Protein AF-A0A167HAE0-F1 (afdb_monomer)

Mean predicted aligned error: 14.74 Å

Structure (mmCIF, N/CA/C/O backbone):
data_AF-A0A167HAE0-F1
#
_entry.id   AF-A0A167HAE0-F1
#
loop_
_atom_site.group_PDB
_atom_site.id
_atom_site.type_symbol
_atom_site.label_atom_id
_atom_site.label_alt_id
_atom_site.label_comp_id
_atom_site.label_asym_id
_atom_site.label_entity_id
_atom_site.label_seq_id
_atom_site.pdbx_PDB_ins_code
_atom_site.Cartn_x
_atom_site.Cartn_y
_atom_site.Cartn_z
_atom_site.occupancy
_atom_site.B_iso_or_equiv
_atom_site.auth_seq_id
_atom_site.auth_comp_id
_atom_site.auth_asym_id
_atom_site.auth_atom_id
_atom_site.pdbx_PDB_model_num
ATOM 1 N N . MET A 1 1 ? 17.631 -5.092 -62.017 1.00 47.09 1 MET A N 1
ATOM 2 C CA . MET A 1 1 ? 16.483 -4.790 -62.899 1.00 47.09 1 MET A CA 1
ATOM 3 C C . MET A 1 1 ? 15.894 -6.096 -63.421 1.00 47.09 1 MET A C 1
ATOM 5 O O . MET A 1 1 ? 16.450 -6.675 -64.339 1.00 47.09 1 MET A O 1
ATOM 9 N N . ALA A 1 2 ? 14.836 -6.562 -62.756 1.00 29.02 2 ALA A N 1
ATOM 10 C CA . ALA A 1 2 ? 13.787 -7.521 -63.144 1.00 29.02 2 ALA A CA 1
ATOM 11 C C . ALA A 1 2 ? 12.839 -7.627 -61.915 1.00 29.02 2 ALA A C 1
ATOM 13 O O . ALA A 1 2 ? 13.302 -7.330 -60.811 1.00 29.02 2 ALA A O 1
ATOM 14 N N . PRO A 1 3 ? 11.531 -7.904 -62.079 1.00 43.53 3 PRO A N 1
ATOM 15 C CA . PRO A 1 3 ? 10.491 -7.176 -61.347 1.00 43.53 3 PRO A CA 1
ATOM 16 C C . PRO A 1 3 ? 9.853 -7.897 -60.147 1.00 43.53 3 PRO A C 1
ATOM 18 O O . PRO A 1 3 ? 9.957 -9.105 -59.965 1.00 43.53 3 PRO A O 1
ATOM 21 N N . PHE A 1 4 ? 9.153 -7.068 -59.367 1.00 32.56 4 PHE A N 1
ATOM 22 C CA . PHE A 1 4 ? 8.248 -7.351 -58.255 1.00 32.56 4 PHE A CA 1
ATOM 23 C C . PHE A 1 4 ? 7.229 -8.470 -58.531 1.00 32.56 4 PHE A C 1
ATOM 25 O O . PHE A 1 4 ? 6.511 -8.425 -59.529 1.00 32.56 4 PHE A O 1
ATOM 32 N N . HIS A 1 5 ? 7.068 -9.378 -57.563 1.00 30.19 5 HIS A N 1
ATOM 33 C CA . HIS A 1 5 ? 5.875 -10.213 -57.417 1.00 30.19 5 HIS A CA 1
ATOM 34 C C . HIS A 1 5 ? 5.040 -9.728 -56.227 1.00 30.19 5 HIS A C 1
ATOM 36 O O . HIS A 1 5 ? 5.481 -9.742 -55.081 1.00 30.19 5 HIS A O 1
ATOM 42 N N . SER A 1 6 ? 3.822 -9.288 -56.534 1.00 27.78 6 SER A N 1
ATOM 43 C CA . SER A 1 6 ? 2.758 -8.953 -55.593 1.00 27.78 6 SER A CA 1
ATOM 44 C C . SER A 1 6 ? 2.172 -10.222 -54.969 1.00 27.78 6 SER A C 1
ATOM 46 O O . SER A 1 6 ? 1.696 -11.093 -55.701 1.00 27.78 6 SER A O 1
ATOM 48 N N . ILE A 1 7 ? 2.141 -10.307 -53.640 1.00 35.72 7 ILE A N 1
ATOM 49 C CA . ILE A 1 7 ? 1.401 -11.343 -52.910 1.00 35.72 7 ILE A CA 1
ATOM 50 C C . ILE A 1 7 ? 0.053 -10.752 -52.487 1.00 35.72 7 ILE A C 1
ATOM 52 O O . ILE A 1 7 ? -0.010 -9.745 -51.784 1.00 35.72 7 ILE A O 1
ATOM 56 N N . SER A 1 8 ? -1.027 -11.362 -52.971 1.00 30.14 8 SER A N 1
ATOM 57 C CA . SER A 1 8 ? -2.412 -11.054 -52.605 1.00 30.14 8 SER A CA 1
ATOM 58 C C . SER A 1 8 ? -2.758 -11.617 -51.215 1.00 30.14 8 SER A C 1
ATOM 60 O O . SER A 1 8 ? -2.245 -12.678 -50.859 1.00 30.14 8 SER A O 1
ATOM 62 N N . PRO A 1 9 ? -3.649 -10.974 -50.438 1.00 35.22 9 PRO A N 1
ATOM 63 C CA . PRO A 1 9 ? -4.054 -11.474 -49.125 1.00 35.22 9 PRO A CA 1
ATOM 64 C C . PRO A 1 9 ? -5.029 -12.662 -49.245 1.00 35.22 9 PRO A C 1
ATOM 66 O O . PRO A 1 9 ? -5.794 -12.732 -50.216 1.00 35.22 9 PRO A O 1
ATOM 69 N N . PRO A 1 10 ? -5.045 -13.601 -48.278 1.00 36.94 10 PRO A N 1
ATOM 70 C CA . PRO A 1 10 ? -5.914 -14.765 -48.346 1.00 36.94 10 PRO A CA 1
ATOM 71 C C . PRO A 1 10 ? -7.373 -14.413 -48.029 1.00 36.94 10 PRO A C 1
ATOM 73 O O . PRO A 1 10 ? -7.689 -13.579 -47.180 1.00 36.94 10 PRO A O 1
ATOM 76 N N . LYS A 1 11 ? -8.261 -15.091 -48.761 1.00 32.00 11 LYS A N 1
ATOM 77 C CA . LYS A 1 11 ? -9.717 -14.993 -48.682 1.00 32.00 11 LYS A CA 1
ATOM 78 C C . LYS A 1 11 ? -10.238 -15.532 -47.347 1.00 32.00 11 LYS A C 1
ATOM 80 O O . LYS A 1 11 ? -9.799 -16.563 -46.851 1.00 32.00 11 LYS A O 1
ATOM 85 N N . ARG A 1 12 ? -11.216 -14.804 -46.816 1.00 30.14 12 ARG A N 1
ATOM 86 C CA . ARG A 1 12 ? -11.982 -15.069 -45.599 1.00 30.14 12 ARG A CA 1
ATOM 87 C C . ARG A 1 12 ? -13.017 -16.162 -45.896 1.00 30.14 12 ARG A C 1
ATOM 89 O O . ARG A 1 12 ? -13.989 -15.890 -46.597 1.00 30.14 12 ARG A O 1
ATOM 96 N N . ASP A 1 13 ? -12.805 -17.372 -45.385 1.00 34.19 13 ASP A N 1
ATOM 97 C CA . ASP A 1 13 ? -13.775 -18.465 -45.499 1.00 34.19 13 ASP A CA 1
ATOM 98 C C . ASP A 1 13 ? -14.879 -18.331 -44.442 1.00 34.19 13 ASP A C 1
ATOM 100 O O . ASP A 1 13 ? -14.642 -18.360 -43.234 1.00 34.19 13 ASP A O 1
ATOM 104 N N . GLN A 1 14 ? -16.111 -18.186 -44.933 1.00 37.22 14 GLN A N 1
ATOM 105 C CA . GLN A 1 14 ? -17.351 -18.353 -44.183 1.00 37.22 14 GLN A CA 1
ATOM 106 C C . GLN A 1 14 ? -17.596 -19.848 -43.916 1.00 37.22 14 GLN A C 1
ATOM 108 O O . GLN A 1 14 ? -17.728 -20.636 -44.851 1.00 37.22 14 GLN A O 1
ATOM 113 N N . ARG A 1 15 ? -17.757 -20.232 -42.647 1.00 32.34 15 ARG A N 1
ATOM 114 C CA . ARG A 1 15 ? -18.449 -21.468 -42.231 1.00 32.34 15 ARG A CA 1
ATOM 115 C C . ARG A 1 15 ? -19.561 -21.048 -41.271 1.00 32.34 15 ARG A C 1
ATOM 117 O O . ARG A 1 15 ? -19.278 -20.408 -40.268 1.00 32.34 15 ARG A O 1
ATOM 124 N N . ARG A 1 16 ? -20.816 -21.037 -41.732 1.00 32.19 16 ARG A N 1
ATOM 125 C CA . ARG A 1 16 ? -21.827 -22.108 -41.597 1.00 32.19 16 ARG A CA 1
ATOM 126 C C . ARG A 1 16 ? -22.004 -22.583 -40.152 1.00 32.19 16 ARG A C 1
ATOM 128 O O . ARG A 1 16 ? -21.235 -23.403 -39.665 1.00 32.19 16 ARG A O 1
ATOM 135 N N . ASN A 1 17 ? -23.051 -22.024 -39.544 1.00 34.91 17 ASN A N 1
ATOM 136 C CA . ASN A 1 17 ? -23.795 -22.566 -38.415 1.00 34.91 17 ASN A CA 1
ATOM 137 C C . ASN A 1 17 ? -24.329 -23.952 -38.776 1.00 34.91 17 ASN A C 1
ATOM 139 O O . ASN A 1 17 ? -24.936 -24.076 -39.836 1.00 34.91 17 ASN A O 1
ATOM 143 N N . ASP A 1 18 ? -24.167 -24.914 -37.875 1.00 36.75 18 ASP A N 1
ATOM 144 C CA . ASP A 1 18 ? -25.072 -26.051 -37.738 1.00 36.75 18 ASP A CA 1
ATOM 145 C C . ASP A 1 18 ? -25.221 -26.383 -36.245 1.00 36.75 18 ASP A C 1
ATOM 147 O O . ASP A 1 18 ? -24.246 -26.440 -35.491 1.00 36.75 18 ASP A O 1
ATOM 151 N N . ASP A 1 19 ? -26.482 -26.539 -35.853 1.00 36.44 19 ASP A N 1
ATOM 152 C CA . ASP A 1 19 ? -27.013 -26.865 -34.534 1.00 36.44 19 ASP A CA 1
ATOM 153 C C . ASP A 1 19 ? -26.627 -28.271 -34.057 1.00 36.44 19 ASP A C 1
ATOM 155 O O . ASP A 1 19 ? -26.939 -29.241 -34.742 1.00 36.44 19 ASP A O 1
ATOM 159 N N . ILE A 1 20 ? -26.096 -28.395 -32.833 1.00 35.38 20 ILE A N 1
ATOM 160 C CA . ILE A 1 20 ? -26.246 -29.555 -31.925 1.00 35.38 20 ILE A CA 1
ATOM 161 C C . ILE A 1 20 ? -26.131 -28.964 -30.505 1.00 35.38 20 ILE A C 1
ATOM 163 O O . ILE A 1 20 ? -25.129 -28.339 -30.180 1.00 35.38 20 ILE A O 1
ATOM 167 N N . GLY A 1 21 ? -27.158 -28.951 -29.653 1.00 30.66 21 GLY A N 1
ATOM 168 C CA . GLY A 1 21 ? -27.804 -30.128 -29.067 1.00 30.66 21 GLY A CA 1
ATOM 169 C C . GLY A 1 21 ? -27.129 -30.410 -27.716 1.00 30.66 21 GLY A C 1
ATOM 170 O O . GLY A 1 21 ? -25.936 -30.681 -27.676 1.00 30.66 21 GLY A O 1
ATOM 171 N N . GLY A 1 22 ? -27.865 -30.221 -26.618 1.00 31.58 22 GLY A N 1
ATOM 172 C CA . GLY A 1 22 ? -27.322 -29.943 -25.288 1.00 31.58 22 GLY A CA 1
ATOM 173 C C . GLY A 1 22 ? -26.690 -31.106 -24.533 1.00 31.58 22 GLY A C 1
ATOM 174 O O . GLY A 1 22 ? -26.907 -32.260 -24.864 1.00 31.58 22 GLY A O 1
ATOM 175 N N . GLU A 1 23 ? -25.981 -30.771 -23.452 1.00 31.28 23 GLU A N 1
ATOM 176 C CA . GLU A 1 23 ? -25.866 -31.616 -22.262 1.00 31.28 23 GLU A CA 1
ATOM 177 C C . GLU A 1 23 ? -25.256 -30.853 -21.070 1.00 31.28 23 GLU A C 1
ATOM 179 O O . GLU A 1 23 ? -24.607 -29.816 -21.181 1.00 31.28 23 GLU A O 1
ATOM 184 N N . THR A 1 24 ? -25.585 -31.367 -19.896 1.00 33.84 24 THR A N 1
ATOM 185 C CA . THR A 1 24 ? -25.611 -30.768 -18.560 1.00 33.84 24 THR A CA 1
ATOM 186 C C . THR A 1 24 ? -24.269 -30.298 -17.979 1.00 33.84 24 THR A C 1
ATOM 188 O O . THR A 1 24 ? -23.315 -31.070 -17.883 1.00 33.84 24 THR A O 1
ATOM 191 N N . LYS A 1 25 ? -24.239 -29.071 -17.429 1.00 34.12 25 LYS A N 1
ATOM 192 C CA . LYS A 1 25 ? -23.180 -28.580 -16.526 1.00 34.12 25 LYS A CA 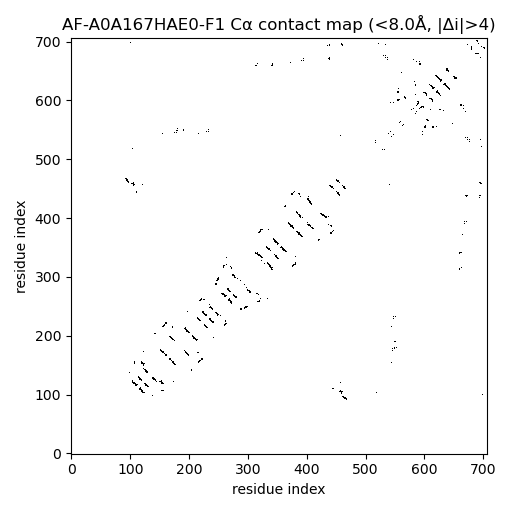1
ATOM 193 C C . LYS A 1 25 ? -23.226 -29.331 -15.185 1.00 34.12 25 LYS A C 1
ATOM 195 O O . LYS A 1 25 ? -24.020 -29.000 -14.308 1.00 34.12 25 LYS A O 1
ATOM 200 N N . LYS A 1 26 ? -22.343 -30.317 -15.000 1.00 34.94 26 LYS A N 1
ATOM 201 C CA . LYS A 1 26 ? -21.952 -30.816 -13.671 1.00 34.94 26 LYS A CA 1
ATOM 202 C C . LYS A 1 26 ? -20.885 -29.886 -13.091 1.00 34.94 26 LYS A C 1
ATOM 204 O O . LYS A 1 26 ? -19.800 -29.762 -13.654 1.00 34.94 26 LYS A O 1
ATOM 209 N N . GLY A 1 27 ? -21.209 -29.236 -11.974 1.00 30.53 27 GLY A N 1
ATOM 210 C CA . GLY A 1 27 ? -20.270 -28.429 -11.199 1.00 30.53 27 GLY A CA 1
ATOM 211 C C . GLY A 1 27 ? -19.092 -29.273 -10.709 1.00 30.53 27 GLY A C 1
ATOM 212 O O . GLY A 1 27 ? -19.282 -30.344 -10.129 1.00 30.53 27 GLY A O 1
ATOM 213 N N . ARG A 1 28 ? -17.869 -28.797 -10.961 1.00 31.62 28 ARG A N 1
ATOM 214 C CA . ARG A 1 28 ? -16.648 -29.372 -10.394 1.00 31.62 28 ARG A CA 1
ATOM 215 C C . ARG A 1 28 ? -16.576 -28.986 -8.917 1.00 31.62 28 ARG A C 1
ATOM 217 O O . ARG A 1 28 ? -16.417 -27.820 -8.576 1.00 31.62 28 ARG A O 1
ATOM 224 N N . ARG A 1 29 ? -16.742 -29.985 -8.054 1.00 29.69 29 ARG A N 1
ATOM 225 C CA . ARG A 1 29 ? -16.562 -29.902 -6.605 1.00 29.69 29 ARG A CA 1
ATOM 226 C C . ARG A 1 29 ? -15.065 -30.039 -6.315 1.00 29.69 29 ARG A C 1
ATOM 228 O O . ARG A 1 29 ? -14.479 -31.055 -6.672 1.00 29.69 29 ARG A O 1
ATOM 235 N N . TRP A 1 30 ? -14.460 -29.022 -5.711 1.00 29.94 30 TRP A N 1
ATOM 236 C CA . TRP A 1 30 ? -13.071 -29.059 -5.252 1.00 29.94 30 TRP A CA 1
ATOM 237 C C . TRP A 1 30 ? -12.954 -30.027 -4.062 1.00 29.94 30 TRP A C 1
ATOM 239 O O . TRP A 1 30 ? -13.591 -29.826 -3.027 1.00 29.94 30 TRP A O 1
ATOM 249 N N . GLU A 1 31 ? -12.188 -31.111 -4.207 1.00 30.64 31 GLU A N 1
ATOM 250 C CA . GLU A 1 31 ? -11.877 -32.025 -3.101 1.00 30.64 31 GLU A CA 1
ATOM 251 C C . GLU A 1 31 ? -10.685 -31.494 -2.292 1.00 30.64 31 GLU A C 1
ATOM 253 O O . GLU A 1 31 ? -9.555 -31.438 -2.773 1.00 30.64 31 GLU A O 1
ATOM 258 N N . ARG A 1 32 ? -10.951 -31.131 -1.031 1.00 34.72 32 ARG A N 1
ATOM 259 C CA . ARG A 1 32 ? -9.951 -30.742 -0.026 1.00 34.72 32 ARG A CA 1
ATOM 260 C C . ARG A 1 32 ? -9.029 -31.927 0.290 1.00 34.72 32 ARG A C 1
ATOM 262 O O . ARG A 1 32 ? -9.479 -32.925 0.858 1.00 34.72 32 ARG A O 1
ATOM 269 N N . ARG A 1 33 ? -7.730 -31.822 -0.011 1.00 33.97 33 ARG A N 1
ATOM 270 C CA . ARG A 1 33 ? -6.710 -32.756 0.501 1.00 33.97 33 ARG A CA 1
ATOM 271 C C . ARG A 1 33 ? -6.186 -32.266 1.851 1.00 33.97 33 ARG A C 1
ATOM 273 O O . ARG A 1 33 ? -5.784 -31.122 1.989 1.00 33.97 33 ARG A O 1
ATOM 280 N N . ARG A 1 34 ? -6.195 -33.160 2.844 1.00 30.52 34 ARG A N 1
ATOM 281 C CA . ARG A 1 34 ? -5.635 -32.937 4.186 1.00 30.52 34 ARG A CA 1
ATOM 282 C C . ARG A 1 34 ? -4.105 -32.878 4.110 1.00 30.52 34 ARG A C 1
ATOM 284 O O . ARG A 1 34 ? -3.489 -33.856 3.680 1.00 30.52 34 ARG A O 1
ATOM 291 N N . LEU A 1 35 ? -3.509 -31.773 4.555 1.00 34.06 35 LEU A N 1
ATOM 292 C CA . LEU A 1 35 ? -2.064 -31.635 4.745 1.00 34.06 35 LEU A CA 1
ATOM 293 C C . LEU A 1 35 ? -1.580 -32.544 5.893 1.00 34.06 35 LEU A C 1
ATOM 295 O O . LEU A 1 35 ? -2.297 -32.810 6.862 1.00 34.06 35 LEU A O 1
ATOM 299 N N . ARG A 1 36 ? -0.367 -33.093 5.755 1.00 30.12 36 ARG A N 1
ATOM 300 C CA . ARG A 1 36 ? 0.278 -33.932 6.779 1.00 30.12 36 ARG A CA 1
ATOM 301 C C . ARG A 1 36 ? 0.885 -33.033 7.862 1.00 30.12 36 ARG A C 1
ATOM 303 O O . ARG A 1 36 ? 1.646 -32.130 7.545 1.00 30.12 36 ARG A O 1
ATOM 310 N N . LYS A 1 37 ? 0.577 -33.328 9.130 1.00 29.77 37 LYS A N 1
ATOM 311 C CA . LYS A 1 37 ? 1.062 -32.599 10.315 1.00 29.77 37 LYS A CA 1
ATOM 312 C C . LYS A 1 37 ? 2.600 -32.593 10.411 1.00 29.77 37 LYS A C 1
ATOM 314 O O . LYS A 1 37 ? 3.191 -33.669 10.277 1.00 29.77 37 LYS A O 1
ATOM 319 N N . PRO A 1 38 ? 3.243 -31.458 10.738 1.00 30.14 38 PRO A N 1
ATOM 320 C CA . PRO A 1 38 ? 4.639 -31.443 11.156 1.00 30.14 38 PRO A CA 1
ATOM 321 C C . PRO A 1 38 ? 4.794 -31.965 12.596 1.00 30.14 38 PRO A C 1
ATOM 323 O O . PRO A 1 38 ? 3.916 -31.807 13.446 1.00 30.14 38 PRO A O 1
ATOM 326 N N . ILE A 1 39 ? 5.929 -32.617 12.857 1.00 28.00 39 ILE A N 1
ATOM 327 C CA . ILE A 1 39 ? 6.321 -33.129 14.175 1.00 28.00 39 ILE A CA 1
ATOM 328 C C . ILE A 1 39 ? 6.829 -31.949 15.011 1.00 28.00 39 ILE A C 1
ATOM 330 O O . ILE A 1 39 ? 7.846 -31.345 14.682 1.00 28.00 39 ILE A O 1
ATOM 334 N N . VAL A 1 40 ? 6.118 -31.626 16.092 1.00 30.64 40 VAL A N 1
ATOM 335 C CA . VAL A 1 40 ? 6.487 -30.564 17.038 1.00 30.64 40 VAL A CA 1
ATOM 336 C C . VAL A 1 40 ? 7.438 -31.130 18.095 1.00 30.64 40 VAL A C 1
ATOM 338 O O . VAL A 1 40 ? 7.088 -32.074 18.802 1.00 30.64 40 VAL A O 1
ATOM 341 N N . VAL A 1 41 ? 8.628 -30.538 18.224 1.00 30.17 41 VAL A N 1
ATOM 342 C CA . VAL A 1 41 ? 9.548 -30.765 19.352 1.00 30.17 41 VAL A CA 1
ATOM 343 C C . VAL A 1 41 ? 9.278 -29.686 20.412 1.00 30.17 41 VAL A C 1
ATOM 345 O O . VAL A 1 41 ? 9.289 -28.504 20.065 1.00 30.17 41 VAL A O 1
ATOM 348 N N . PRO A 1 42 ? 9.015 -30.038 21.684 1.00 27.52 42 PRO A N 1
ATOM 349 C CA . PRO A 1 42 ? 8.714 -29.054 22.719 1.00 27.52 42 PRO A CA 1
ATOM 350 C C . PRO A 1 42 ? 9.984 -28.336 23.207 1.00 27.52 42 PRO A C 1
ATOM 352 O O . PRO A 1 42 ? 10.987 -28.973 23.526 1.00 27.52 42 PRO A O 1
ATOM 355 N N . LEU A 1 43 ? 9.912 -27.006 23.302 1.00 31.94 43 LEU A N 1
ATOM 356 C CA . LEU A 1 43 ? 10.874 -26.150 24.009 1.00 31.94 43 LEU A CA 1
ATOM 357 C C . LEU A 1 43 ? 10.343 -25.799 25.416 1.00 31.94 43 LEU A C 1
ATOM 359 O O . LEU A 1 43 ? 9.129 -25.829 25.626 1.00 31.94 43 LEU A O 1
ATOM 363 N N . PRO A 1 44 ? 11.228 -25.491 26.384 1.00 29.75 44 PRO A N 1
ATOM 364 C CA . PRO A 1 44 ? 10.877 -25.395 27.799 1.00 29.75 44 PRO A CA 1
ATOM 365 C C . PRO A 1 44 ? 10.145 -24.093 28.160 1.00 29.75 44 PRO A C 1
ATOM 367 O O . PRO A 1 44 ? 10.514 -23.005 27.721 1.00 29.75 44 PRO A O 1
ATOM 370 N N . THR A 1 45 ? 9.125 -24.224 29.009 1.00 33.03 45 THR A N 1
ATOM 371 C CA . THR A 1 45 ? 8.308 -23.146 29.585 1.00 33.03 45 THR A CA 1
ATOM 372 C C . THR A 1 45 ? 9.081 -22.368 30.664 1.00 33.03 45 THR A C 1
ATOM 374 O O . THR A 1 45 ? 9.663 -23.006 31.545 1.00 33.03 45 THR A O 1
ATOM 377 N N . PRO A 1 46 ? 9.075 -21.021 30.674 1.00 33.47 46 PRO A N 1
ATOM 378 C CA . PRO A 1 46 ? 9.523 -20.242 31.824 1.00 33.47 46 PRO A CA 1
ATOM 379 C C . PRO A 1 46 ? 8.413 -20.087 32.877 1.00 33.47 46 PRO A C 1
ATOM 381 O O . PRO A 1 46 ? 7.226 -20.084 32.560 1.00 33.47 46 PRO A O 1
ATOM 384 N N . ALA A 1 47 ? 8.846 -19.999 34.135 1.00 31.86 47 ALA A N 1
ATOM 385 C CA . ALA A 1 47 ? 8.049 -20.095 35.352 1.00 31.86 47 ALA A CA 1
ATOM 386 C C . ALA A 1 47 ? 7.082 -18.920 35.597 1.00 31.86 47 ALA A C 1
ATOM 388 O O . ALA A 1 47 ? 7.400 -17.762 35.329 1.00 31.86 47 ALA A O 1
ATOM 389 N N . ASP A 1 48 ? 5.934 -19.270 36.182 1.00 32.44 48 ASP A N 1
ATOM 390 C CA . ASP A 1 48 ? 4.820 -18.411 36.585 1.00 32.44 48 ASP A CA 1
ATOM 391 C C . ASP A 1 48 ? 5.221 -17.266 37.531 1.00 32.44 48 ASP A C 1
ATOM 393 O O . ASP A 1 48 ? 5.840 -17.485 38.577 1.00 32.44 48 ASP A O 1
ATOM 397 N N . SER A 1 49 ? 4.743 -16.054 37.237 1.00 32.91 49 SER A N 1
ATOM 398 C CA . SER A 1 49 ? 4.627 -14.970 38.212 1.00 32.91 49 SER A CA 1
ATOM 399 C C . SER A 1 49 ? 3.151 -14.643 38.465 1.00 32.91 49 SER A C 1
ATOM 401 O O . SER A 1 49 ? 2.320 -14.547 37.566 1.00 32.91 49 SER A O 1
ATOM 403 N N . ARG A 1 50 ? 2.825 -14.574 39.757 1.00 31.34 50 ARG A N 1
ATOM 404 C CA . ARG A 1 50 ? 1.482 -14.495 40.340 1.00 31.34 50 ARG A CA 1
ATOM 405 C C . ARG A 1 50 ? 0.776 -13.171 40.025 1.00 31.34 50 ARG A C 1
ATOM 407 O O . ARG A 1 50 ? 1.356 -12.106 40.210 1.00 31.34 50 ARG A O 1
ATOM 414 N N . ALA A 1 51 ? -0.511 -13.259 39.699 1.00 33.31 51 ALA A N 1
ATOM 415 C CA . ALA A 1 51 ? -1.456 -12.143 39.726 1.00 33.31 51 ALA A CA 1
ATOM 416 C C . ALA A 1 51 ? -1.889 -11.803 41.168 1.00 33.31 51 ALA A C 1
ATOM 418 O O . ALA A 1 51 ? -2.028 -12.724 41.983 1.00 33.31 51 ALA A O 1
ATOM 419 N N . PRO A 1 52 ? -2.188 -10.529 41.486 1.00 36.53 52 PRO A N 1
ATOM 420 C CA . PRO A 1 52 ? -3.010 -10.179 42.627 1.00 36.53 52 PRO A CA 1
ATOM 421 C C . PRO A 1 52 ? -4.461 -9.873 42.228 1.00 36.53 52 PRO A C 1
ATOM 423 O O . PRO A 1 52 ? -4.788 -9.428 41.131 1.00 36.53 52 PRO A O 1
ATOM 426 N N . THR A 1 53 ? -5.303 -10.181 43.199 1.00 31.97 53 THR A N 1
ATOM 427 C CA . THR A 1 53 ? -6.759 -10.256 43.262 1.00 31.97 53 THR A CA 1
ATOM 428 C C . THR A 1 53 ? -7.517 -8.946 43.053 1.00 31.97 53 THR A C 1
ATOM 430 O O . THR A 1 53 ? -7.110 -7.877 43.495 1.00 31.97 53 THR A O 1
ATOM 433 N N . THR A 1 54 ? -8.698 -9.115 42.464 1.00 32.44 54 THR A N 1
ATOM 434 C CA . THR A 1 54 ? -9.849 -8.211 42.374 1.00 32.44 54 THR A CA 1
ATOM 435 C C . THR A 1 54 ? -10.344 -7.699 43.732 1.00 32.44 54 THR A C 1
ATOM 437 O O . THR A 1 54 ? -10.552 -8.497 44.647 1.00 32.44 54 THR A O 1
ATOM 440 N N . GLN A 1 55 ? -10.667 -6.405 43.807 1.00 29.61 55 GLN A N 1
ATOM 441 C CA . GLN A 1 55 ? -11.664 -5.861 44.731 1.00 29.61 55 GLN A CA 1
ATOM 442 C C . GLN A 1 55 ? -12.733 -5.119 43.922 1.00 29.61 55 GLN A C 1
ATOM 444 O O . GLN A 1 55 ? -12.444 -4.187 43.177 1.00 29.61 55 GLN A O 1
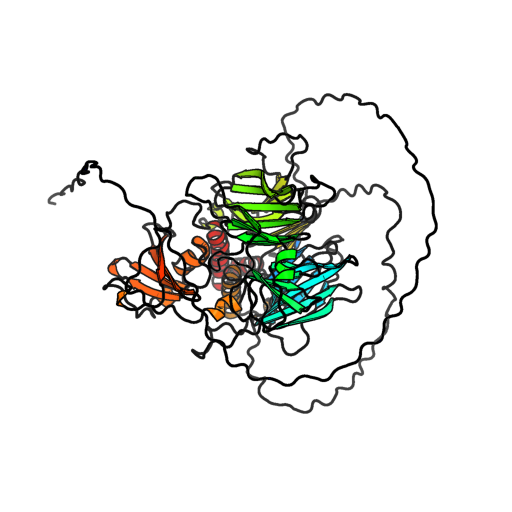ATOM 449 N N . SER A 1 56 ? -13.952 -5.634 44.037 1.00 32.50 56 SER A N 1
ATOM 450 C CA . SER A 1 56 ? -15.219 -5.026 43.653 1.00 32.50 56 SER A CA 1
ATOM 451 C C . SER A 1 56 ? -15.592 -3.956 44.672 1.00 32.50 56 SER A C 1
ATOM 453 O O . SER A 1 56 ? -15.554 -4.267 45.859 1.00 32.50 56 SER A O 1
ATOM 455 N N . ASP A 1 57 ? -16.028 -2.782 44.222 1.00 30.64 57 ASP A N 1
ATOM 456 C CA . ASP A 1 57 ? -16.805 -1.872 45.061 1.00 30.64 57 ASP A CA 1
ATOM 457 C C . ASP A 1 57 ? -17.997 -1.299 44.294 1.00 30.64 57 ASP A C 1
ATOM 459 O O . ASP A 1 57 ? -17.984 -1.131 43.073 1.00 30.64 57 ASP A O 1
ATOM 463 N N . GLU A 1 58 ? -19.047 -1.123 45.085 1.00 29.72 58 GLU A N 1
ATOM 464 C CA . GLU A 1 58 ? -20.456 -1.027 44.755 1.00 29.72 58 GLU A CA 1
ATOM 465 C C . GLU A 1 58 ? -20.902 0.328 44.191 1.00 29.72 58 GLU A C 1
ATOM 467 O O . GLU A 1 58 ? -20.270 1.374 44.335 1.00 29.72 58 GLU A O 1
ATOM 472 N N . GLU A 1 59 ? -22.080 0.256 43.577 1.00 30.50 59 GLU A N 1
ATOM 473 C CA . GLU A 1 59 ? -22.926 1.329 43.078 1.00 30.50 59 GLU A CA 1
ATOM 474 C C . GLU A 1 59 ? -23.195 2.443 44.105 1.00 30.50 59 GLU A C 1
ATOM 476 O O . GLU A 1 59 ? -23.605 2.188 45.238 1.00 30.50 59 GLU A O 1
ATOM 481 N N . GLN A 1 60 ? -23.150 3.699 43.650 1.00 29.20 60 GLN A N 1
ATOM 482 C CA . GLN A 1 60 ? -23.994 4.759 44.204 1.00 29.20 60 GLN A CA 1
ATOM 483 C C . GLN A 1 60 ? -24.636 5.579 43.082 1.00 29.20 60 GLN A C 1
ATOM 485 O O . GLN A 1 60 ? -23.994 6.349 42.373 1.00 29.20 60 GLN A O 1
ATOM 490 N N . SER A 1 61 ? -25.948 5.404 42.952 1.00 30.84 61 SER A N 1
ATOM 491 C CA . SER A 1 61 ? -26.864 6.228 42.169 1.00 30.84 61 SER A CA 1
ATOM 492 C C . SER A 1 61 ? -27.188 7.545 42.882 1.00 30.84 61 SER A C 1
ATOM 494 O O . SER A 1 61 ? -27.544 7.516 44.061 1.00 30.84 61 SER A O 1
ATOM 496 N N . VAL A 1 62 ? -27.216 8.668 42.157 1.00 30.61 62 VAL A N 1
ATOM 497 C CA . VAL A 1 62 ? -27.920 9.903 42.564 1.00 30.61 62 VAL A CA 1
ATOM 498 C C . VAL A 1 62 ? -28.593 10.543 41.327 1.00 30.61 62 VAL A C 1
ATOM 500 O O . VAL A 1 62 ? -28.017 10.465 40.241 1.00 30.61 62 VAL A O 1
ATOM 503 N N . PRO A 1 63 ? -29.808 11.131 41.440 1.00 35.03 63 PRO A N 1
ATOM 504 C CA . PRO A 1 63 ? -30.669 11.452 40.298 1.00 35.03 63 PRO A CA 1
ATOM 505 C C . PRO A 1 63 ? -30.752 12.952 39.938 1.00 35.03 63 PRO A C 1
ATOM 507 O O . PRO A 1 63 ? -30.439 13.821 40.748 1.00 35.03 63 PRO A O 1
ATOM 510 N N . GLY A 1 64 ? -31.341 13.228 38.762 1.00 26.98 64 GLY A N 1
ATOM 511 C CA . GLY A 1 64 ? -31.904 14.530 38.352 1.00 26.98 64 GLY A CA 1
ATOM 512 C C . GLY A 1 64 ? -30.931 15.405 37.554 1.00 26.98 64 GLY A C 1
ATOM 513 O O . GLY A 1 64 ? -29.739 15.381 37.801 1.00 26.98 64 GLY A O 1
ATOM 514 N N . THR A 1 65 ? -31.310 16.224 36.573 1.00 28.30 65 THR A N 1
ATOM 515 C CA . THR A 1 65 ? -32.601 16.791 36.140 1.00 28.30 65 THR A CA 1
ATOM 516 C C . THR A 1 65 ? -32.316 17.637 34.884 1.00 28.30 65 THR A C 1
ATOM 518 O O . THR A 1 65 ? -31.214 18.160 34.757 1.00 28.30 65 THR A O 1
ATOM 521 N N . GLY A 1 66 ? -33.323 17.893 34.038 1.00 26.73 66 GLY A N 1
ATOM 522 C CA . GLY A 1 66 ? -33.420 19.184 33.333 1.00 26.73 66 GLY A CA 1
ATOM 523 C C . GLY A 1 66 ? -33.221 19.178 31.818 1.00 26.73 66 GLY A C 1
ATOM 524 O O . GLY A 1 66 ? -32.171 19.555 31.314 1.00 26.73 66 GLY A O 1
ATOM 525 N N . VAL A 1 67 ? -34.295 18.862 31.093 1.00 28.36 67 VAL A N 1
ATOM 526 C CA . VAL A 1 67 ? -34.504 19.259 29.693 1.00 28.36 67 VAL A CA 1
ATOM 527 C C . VAL A 1 67 ? -34.855 20.751 29.652 1.00 28.36 67 VAL A C 1
ATOM 529 O O . VAL A 1 67 ? -35.833 21.161 30.274 1.00 28.36 67 VAL A O 1
ATOM 532 N N . VAL A 1 68 ? -34.110 21.551 28.885 1.00 26.73 68 VAL A N 1
ATOM 533 C CA . VAL A 1 68 ? -34.508 22.914 28.500 1.00 26.73 68 VAL A CA 1
ATOM 534 C C . VAL A 1 68 ? -34.473 23.005 26.979 1.00 26.73 68 VAL A C 1
ATOM 536 O O . VAL A 1 68 ? -33.413 22.995 26.360 1.00 26.73 68 VAL A O 1
ATOM 539 N N . ARG A 1 69 ? -35.670 23.079 26.389 1.00 28.30 69 ARG A N 1
ATOM 540 C CA . ARG A 1 69 ? -35.893 23.529 25.013 1.00 28.30 69 ARG A CA 1
ATOM 541 C C . ARG A 1 69 ? -35.652 25.037 24.944 1.00 28.30 69 ARG A C 1
ATOM 543 O O . ARG A 1 69 ? -36.154 25.771 25.795 1.00 28.30 69 ARG A O 1
ATOM 550 N N . ARG A 1 70 ? -34.958 25.489 23.903 1.00 26.84 70 ARG A N 1
ATOM 551 C CA . ARG A 1 70 ? -35.039 26.865 23.407 1.00 26.84 70 ARG A CA 1
ATOM 552 C C . ARG A 1 70 ? -35.364 26.826 21.922 1.00 26.84 70 ARG A C 1
ATOM 554 O O . ARG A 1 70 ? -34.572 26.330 21.129 1.00 26.84 70 ARG A O 1
ATOM 561 N N . ASP A 1 71 ? -36.557 27.317 21.617 1.00 29.38 71 ASP A N 1
ATOM 562 C CA . ASP A 1 71 ? -36.951 27.821 20.312 1.00 29.38 71 ASP A CA 1
ATOM 563 C C . ASP A 1 71 ? -36.228 29.150 20.086 1.00 29.38 71 ASP A C 1
ATOM 565 O O . ASP A 1 71 ? -36.276 29.999 20.970 1.00 29.38 71 ASP A O 1
ATOM 569 N N . ASP A 1 72 ? -35.608 29.340 18.922 1.00 27.23 72 ASP A N 1
ATOM 570 C CA . ASP A 1 72 ? -35.413 30.669 18.343 1.00 27.23 72 ASP A CA 1
ATOM 571 C C . ASP A 1 72 ? -35.394 30.562 16.813 1.00 27.23 72 ASP A C 1
ATOM 573 O O . ASP A 1 72 ? -34.620 29.821 16.203 1.00 27.23 72 ASP A O 1
ATOM 577 N N . ALA A 1 73 ? -36.327 31.291 16.206 1.00 26.08 73 ALA A N 1
ATOM 578 C CA . ALA A 1 73 ? -36.533 31.399 14.775 1.00 26.08 73 ALA A CA 1
ATOM 579 C C . ALA A 1 73 ? -35.464 32.302 14.145 1.00 26.08 73 ALA A C 1
ATOM 581 O O . ALA A 1 73 ? -35.275 33.439 14.576 1.00 26.08 73 ALA A O 1
ATOM 582 N N . ILE A 1 74 ? -34.818 31.829 13.077 1.00 24.73 74 ILE A N 1
ATOM 583 C CA . ILE A 1 74 ? -33.940 32.649 12.236 1.00 24.73 74 ILE A CA 1
ATOM 584 C C . ILE A 1 74 ? -34.676 32.958 10.930 1.00 24.73 74 ILE A C 1
ATOM 586 O O . ILE A 1 74 ? -35.099 32.062 10.201 1.00 24.73 74 ILE A O 1
ATOM 590 N N . GLN A 1 75 ? -34.846 34.254 10.668 1.00 23.19 75 GLN A N 1
ATOM 591 C CA . GLN A 1 75 ? -35.385 34.799 9.427 1.00 23.19 75 GLN A CA 1
ATOM 592 C C . GLN A 1 75 ? -34.430 34.515 8.260 1.00 23.19 75 GLN A C 1
ATOM 594 O O . GLN A 1 75 ? -33.270 34.925 8.280 1.00 23.19 75 GLN A O 1
ATOM 599 N N . LEU A 1 76 ? -34.943 33.848 7.226 1.00 22.94 76 LEU A N 1
ATOM 600 C CA . LEU A 1 76 ? -34.301 33.718 5.920 1.00 22.94 76 LEU A CA 1
ATOM 601 C C . LEU A 1 76 ? -34.416 35.050 5.166 1.00 22.94 76 LEU A C 1
ATOM 603 O O . LEU A 1 76 ? -35.514 35.483 4.817 1.00 22.94 76 LEU A O 1
ATOM 607 N N . VAL A 1 77 ? -33.276 35.694 4.922 1.00 23.28 77 VAL A N 1
ATOM 608 C CA . VAL A 1 77 ? -33.143 36.792 3.960 1.00 23.28 77 VAL A CA 1
ATOM 609 C C . VAL A 1 77 ? -32.715 36.180 2.629 1.00 23.28 77 VAL A C 1
ATOM 611 O O . VAL A 1 77 ? -31.611 35.652 2.514 1.00 23.28 77 VAL A O 1
ATOM 614 N N . ASP A 1 78 ? -33.593 36.253 1.630 1.00 23.55 78 ASP A N 1
ATOM 615 C CA . ASP A 1 78 ? -33.301 35.869 0.248 1.00 23.55 78 ASP A CA 1
ATOM 616 C C . ASP A 1 78 ? -32.236 36.803 -0.350 1.00 23.55 78 ASP A C 1
ATOM 618 O O . ASP A 1 78 ? -32.503 37.969 -0.653 1.00 23.55 78 ASP A O 1
ATOM 622 N N . VAL A 1 79 ? -31.026 36.280 -0.566 1.00 24.27 79 VAL A N 1
ATOM 623 C CA . VAL A 1 79 ? -30.004 36.923 -1.400 1.00 24.27 79 VAL A CA 1
ATOM 624 C C . VAL A 1 79 ? -29.837 36.103 -2.671 1.00 24.27 79 VAL A C 1
ATOM 626 O O . VAL A 1 79 ? -29.293 35.004 -2.681 1.00 24.27 79 VAL A O 1
ATOM 629 N N . LYS A 1 80 ? -30.328 36.673 -3.768 1.00 26.80 80 LYS A N 1
ATOM 630 C CA . LYS A 1 80 ? -30.225 36.147 -5.129 1.00 26.80 80 LYS A CA 1
ATOM 631 C C . LYS A 1 80 ? -28.769 36.279 -5.617 1.00 26.80 80 LYS A C 1
ATOM 633 O O . LYS A 1 80 ? -28.315 37.420 -5.741 1.00 26.80 80 LYS A O 1
ATOM 638 N N . PRO A 1 81 ? -28.023 35.201 -5.933 1.00 28.55 81 PRO A N 1
ATOM 639 C CA . PRO A 1 81 ? -26.682 35.354 -6.480 1.00 28.55 81 PRO A CA 1
ATOM 640 C C . PRO A 1 81 ? -26.767 35.653 -7.977 1.00 28.55 81 PRO A C 1
ATOM 642 O O . PRO A 1 81 ? -27.411 34.936 -8.746 1.00 28.55 81 PRO A O 1
ATOM 645 N N . ALA A 1 82 ? -26.107 36.730 -8.391 1.00 28.31 82 ALA A N 1
ATOM 646 C CA . ALA A 1 82 ? -25.814 36.997 -9.787 1.00 28.31 82 ALA A CA 1
ATOM 647 C C . ALA A 1 82 ? -24.737 36.012 -10.273 1.00 28.31 82 ALA A C 1
ATOM 649 O O . ALA A 1 82 ? -23.664 35.913 -9.684 1.00 28.31 82 ALA A O 1
ATOM 650 N N . LEU A 1 83 ? -25.036 35.293 -11.355 1.00 33.94 83 LEU A N 1
ATOM 651 C CA . LEU A 1 83 ? -24.094 34.451 -12.089 1.00 33.94 83 LEU A CA 1
ATOM 652 C C . LEU A 1 83 ? -23.028 35.332 -12.763 1.00 33.94 83 LEU A C 1
ATOM 654 O O . LEU A 1 83 ? -23.310 35.968 -13.778 1.00 33.94 83 LEU A O 1
ATOM 658 N N . SER A 1 84 ? -21.805 35.349 -12.230 1.00 31.53 84 SER A N 1
ATOM 659 C CA . SER A 1 84 ? -20.608 35.780 -12.959 1.00 31.53 84 SER A CA 1
ATOM 660 C C . SER A 1 84 ? -19.711 34.569 -13.235 1.00 31.53 84 SER A C 1
ATOM 662 O O . SER A 1 84 ? -19.065 34.002 -12.358 1.00 31.53 84 SER A O 1
ATOM 664 N N . SER A 1 85 ? -19.705 34.142 -14.496 1.00 36.81 85 SER A N 1
ATOM 665 C CA . SER A 1 85 ? -18.935 33.015 -15.020 1.00 36.81 85 SER A CA 1
ATOM 666 C C . SER A 1 85 ? -17.481 33.411 -15.297 1.00 36.81 85 SER A C 1
ATOM 668 O O . SER A 1 85 ? -17.074 33.587 -16.445 1.00 36.81 85 SER A O 1
ATOM 670 N N . SER A 1 86 ? -16.696 33.563 -14.238 1.00 33.66 86 SER A N 1
ATOM 671 C CA . SER A 1 86 ? -15.235 33.510 -14.308 1.00 33.66 86 SER A CA 1
ATOM 672 C C . SER A 1 86 ? -14.722 33.120 -12.929 1.00 33.66 86 SER A C 1
ATOM 674 O O . SER A 1 86 ? -14.487 33.989 -12.089 1.00 33.66 86 SER A O 1
ATOM 676 N N . SER A 1 87 ? -14.613 31.817 -12.655 1.00 33.78 87 SER A N 1
ATOM 677 C CA . SER A 1 87 ? -14.004 31.355 -11.409 1.00 33.78 87 SER A CA 1
ATOM 678 C C . SER A 1 87 ? -12.553 31.847 -11.382 1.00 33.78 87 SER A C 1
ATOM 680 O O . SER A 1 87 ? -11.777 31.469 -12.269 1.00 33.78 87 SER A O 1
ATOM 682 N N . PRO A 1 88 ? -12.153 32.697 -10.424 1.00 36.75 88 PRO A N 1
ATOM 683 C CA . PRO A 1 88 ? -10.747 33.006 -10.254 1.00 36.75 88 PRO A CA 1
ATOM 684 C C . PRO A 1 88 ? -10.051 31.689 -9.902 1.00 36.75 88 PRO A C 1
ATOM 686 O O . PRO A 1 88 ? -10.394 31.059 -8.903 1.00 36.75 88 PRO A O 1
ATOM 689 N N . ARG A 1 89 ? -9.101 31.246 -10.737 1.00 43.44 89 ARG A N 1
ATOM 690 C CA . ARG A 1 89 ? -8.119 30.234 -10.334 1.00 43.44 89 ARG A CA 1
ATOM 691 C C . ARG A 1 89 ? -7.351 30.844 -9.169 1.00 43.44 89 ARG A C 1
ATOM 693 O O . ARG A 1 89 ? -6.439 31.638 -9.379 1.00 43.44 89 ARG A O 1
ATOM 700 N N . ALA A 1 90 ? -7.811 30.574 -7.953 1.00 41.81 90 ALA A N 1
ATOM 701 C CA . ALA A 1 90 ? -7.102 30.944 -6.752 1.00 41.81 90 ALA A CA 1
ATOM 702 C C . ALA A 1 90 ? -5.836 30.094 -6.741 1.00 41.81 90 ALA A C 1
ATOM 704 O O . ALA A 1 90 ? -5.877 28.909 -6.422 1.00 41.81 90 ALA A O 1
ATOM 705 N N . ASP A 1 91 ? -4.731 30.701 -7.156 1.00 46.91 91 ASP A N 1
ATOM 706 C CA . ASP A 1 91 ? -3.396 30.211 -6.858 1.00 46.91 91 ASP A CA 1
ATOM 707 C C . ASP A 1 91 ? -3.245 30.359 -5.338 1.00 46.91 91 ASP A C 1
ATOM 709 O O . ASP A 1 91 ? -2.834 31.397 -4.818 1.00 46.91 91 ASP A O 1
ATOM 713 N N . VAL A 1 92 ? -3.794 29.395 -4.593 1.00 55.53 92 VAL A N 1
ATOM 714 C CA . VAL A 1 92 ? -3.654 29.349 -3.141 1.00 55.53 92 VAL A CA 1
ATOM 715 C C . VAL A 1 92 ? -2.170 29.121 -2.924 1.00 55.53 92 VAL A C 1
ATOM 717 O O . VAL A 1 92 ? -1.675 28.069 -3.319 1.00 55.53 92 VAL A O 1
ATOM 720 N N . GLY A 1 93 ? -1.470 30.112 -2.365 1.00 61.44 93 GLY A N 1
ATOM 721 C CA . GLY A 1 93 ? -0.030 30.086 -2.115 1.00 61.44 93 GLY A CA 1
ATOM 722 C C . GLY A 1 93 ? 0.344 28.969 -1.148 1.00 61.44 93 GLY A C 1
ATOM 723 O O . GLY A 1 93 ? 0.612 29.197 0.022 1.00 61.44 93 GLY A O 1
ATOM 724 N N . ARG A 1 94 ? 0.297 27.718 -1.596 1.00 76.25 94 ARG A N 1
ATOM 725 C CA . ARG A 1 94 ? 0.692 26.572 -0.793 1.00 76.25 94 ARG A CA 1
ATOM 726 C C . ARG A 1 94 ? 2.179 26.371 -0.948 1.00 76.25 94 ARG A C 1
ATOM 728 O O . ARG A 1 94 ? 2.718 26.408 -2.055 1.00 76.25 94 ARG A O 1
ATOM 735 N N . ARG A 1 95 ? 2.840 26.125 0.175 1.00 77.81 95 ARG A N 1
ATOM 736 C CA . ARG A 1 95 ? 4.273 25.868 0.198 1.00 77.81 95 ARG A CA 1
ATOM 737 C C . ARG A 1 95 ? 4.508 24.378 0.369 1.00 77.81 95 ARG A C 1
ATOM 739 O O . ARG A 1 95 ? 4.013 23.770 1.315 1.00 77.81 95 ARG A O 1
ATOM 746 N N . LEU A 1 96 ? 5.287 23.806 -0.543 1.00 76.94 96 LEU A N 1
ATOM 747 C CA . LEU A 1 96 ? 5.825 22.463 -0.383 1.00 76.94 96 LEU A CA 1
ATOM 748 C C . LEU A 1 96 ? 7.048 22.538 0.540 1.00 76.94 96 LEU A C 1
ATOM 750 O O . LEU A 1 96 ? 8.052 23.173 0.209 1.00 76.94 96 LEU A O 1
ATOM 754 N N . CYS A 1 97 ? 6.950 21.912 1.706 1.00 78.88 97 CYS A N 1
ATOM 755 C CA . CYS A 1 97 ? 8.001 21.844 2.713 1.00 78.88 97 CYS A CA 1
ATOM 756 C C . CYS A 1 97 ? 8.497 20.398 2.824 1.00 78.88 97 CYS A C 1
ATOM 758 O O . CYS A 1 97 ? 7.697 19.473 2.912 1.00 78.88 97 CYS A O 1
ATOM 760 N N . LEU A 1 98 ? 9.812 20.176 2.845 1.00 76.38 98 LEU A N 1
ATOM 761 C CA . LEU A 1 98 ? 10.363 18.853 3.151 1.00 76.38 98 LEU A CA 1
ATOM 762 C C . LEU A 1 98 ? 10.162 18.561 4.650 1.00 76.38 98 LEU A C 1
ATOM 764 O O . LEU A 1 98 ? 10.574 19.353 5.499 1.00 76.38 98 LEU A O 1
ATOM 768 N N . LEU A 1 99 ? 9.519 17.440 4.976 1.00 70.75 99 LEU A N 1
ATOM 769 C CA . LEU A 1 99 ? 9.237 17.004 6.342 1.00 70.75 99 LEU A CA 1
ATOM 770 C C . LEU A 1 99 ? 10.519 16.437 6.983 1.00 70.75 99 LEU A C 1
ATOM 772 O O . LEU A 1 99 ? 10.775 15.237 6.903 1.00 70.75 99 LEU A O 1
ATOM 776 N N . CYS A 1 100 ? 11.284 17.310 7.653 1.00 58.22 100 CYS A N 1
ATOM 777 C CA . CYS A 1 100 ? 12.582 17.030 8.293 1.00 58.22 100 CYS A CA 1
ATOM 778 C C . CYS A 1 100 ? 13.700 16.560 7.326 1.00 58.22 100 CYS A C 1
ATOM 780 O O . CYS A 1 100 ? 13.433 15.921 6.312 1.00 58.22 100 CYS A O 1
ATOM 782 N N . PRO A 1 101 ? 14.990 16.815 7.634 1.00 52.59 101 PRO A N 1
ATOM 783 C CA . PRO A 1 101 ? 16.076 16.108 6.959 1.00 52.59 101 PRO A CA 1
ATOM 784 C C . PRO A 1 101 ? 15.988 14.602 7.280 1.00 52.59 101 PRO A C 1
ATOM 786 O O . PRO A 1 101 ? 15.522 14.254 8.373 1.00 52.59 101 PRO A O 1
ATOM 789 N N . PRO A 1 102 ? 16.427 13.705 6.375 1.00 51.44 102 PRO A N 1
ATOM 790 C CA . PRO A 1 102 ? 16.500 12.278 6.633 1.00 51.44 102 PRO A CA 1
ATOM 791 C C . PRO A 1 102 ? 17.107 12.015 7.995 1.00 51.44 102 PRO A C 1
ATOM 793 O O . PRO A 1 102 ? 18.202 12.468 8.335 1.00 51.44 102 PRO A O 1
ATOM 796 N N . THR A 1 103 ? 16.359 11.245 8.765 1.00 55.12 103 THR A N 1
ATOM 797 C CA . THR A 1 103 ? 16.956 10.422 9.797 1.00 55.12 103 THR A CA 1
ATOM 798 C C . THR A 1 103 ? 17.807 9.366 9.092 1.00 55.12 103 THR A C 1
ATOM 800 O O . THR A 1 103 ? 17.715 9.203 7.875 1.00 55.12 103 THR A O 1
ATOM 803 N N . GLU A 1 104 ? 18.642 8.644 9.826 1.00 61.97 104 GLU A N 1
ATOM 804 C CA . GLU A 1 104 ? 19.205 7.407 9.284 1.00 61.97 104 GLU A CA 1
ATOM 805 C C . GLU A 1 104 ? 18.031 6.543 8.742 1.00 61.97 104 GLU A C 1
ATOM 807 O O . GLU A 1 104 ? 16.914 6.600 9.275 1.00 61.97 104 GLU A O 1
ATOM 812 N N . GLY A 1 105 ? 18.224 5.896 7.586 1.00 70.88 105 GLY A N 1
ATOM 813 C CA . GLY A 1 105 ? 17.209 5.067 6.920 1.00 70.88 105 GLY A CA 1
ATOM 814 C C . GLY A 1 105 ? 16.208 5.765 5.976 1.00 70.88 105 GLY A C 1
ATOM 815 O O . GLY A 1 105 ? 15.917 6.957 6.048 1.00 70.88 105 GLY A O 1
ATOM 816 N N . GLN A 1 106 ? 15.649 4.974 5.057 1.00 76.12 106 GLN A N 1
ATOM 817 C CA . GLN A 1 106 ? 14.597 5.375 4.114 1.00 76.12 106 GLN A CA 1
ATOM 818 C C . GLN A 1 106 ? 13.216 5.108 4.711 1.00 76.12 106 GLN A C 1
ATOM 820 O O . GLN A 1 106 ? 13.030 4.072 5.342 1.00 76.12 106 GLN A O 1
ATOM 825 N N . ALA A 1 107 ? 12.233 5.984 4.494 1.00 79.88 107 ALA A N 1
ATOM 826 C CA . ALA A 1 107 ? 10.855 5.736 4.907 1.00 79.88 107 ALA A CA 1
ATOM 827 C C . ALA A 1 107 ? 10.312 4.508 4.177 1.00 79.88 107 ALA A C 1
ATOM 829 O O . ALA A 1 107 ? 10.324 4.465 2.954 1.00 79.88 107 ALA A O 1
ATOM 830 N N . THR A 1 108 ? 9.831 3.513 4.903 1.00 80.88 108 THR A N 1
ATOM 831 C CA . THR A 1 108 ? 9.214 2.300 4.341 1.00 80.88 108 THR A CA 1
ATOM 832 C C . THR A 1 108 ? 7.699 2.446 4.260 1.00 80.88 108 THR A C 1
ATOM 834 O O . THR A 1 108 ? 7.084 1.993 3.302 1.00 80.88 108 THR A O 1
ATOM 837 N N . TRP A 1 109 ? 7.102 3.122 5.241 1.00 87.00 109 TRP A N 1
ATOM 838 C CA . TRP A 1 109 ? 5.684 3.461 5.296 1.00 87.00 109 TRP A CA 1
ATOM 839 C C . TRP A 1 109 ? 5.474 4.705 6.160 1.00 87.00 109 TRP A C 1
ATOM 841 O O . TRP A 1 109 ? 6.295 5.034 7.022 1.00 87.00 109 TRP A O 1
ATOM 851 N N . ILE A 1 110 ? 4.364 5.400 5.921 1.00 86.19 110 ILE A N 1
ATOM 852 C CA . ILE A 1 110 ? 3.984 6.630 6.615 1.00 86.19 110 ILE A CA 1
ATOM 853 C C . ILE A 1 110 ? 2.479 6.581 6.871 1.00 86.19 110 ILE A C 1
ATOM 855 O O . ILE A 1 110 ? 1.711 6.234 5.974 1.00 86.19 110 ILE A O 1
ATOM 859 N N . LEU A 1 111 ? 2.064 6.953 8.078 1.00 87.44 111 LEU A N 1
ATOM 860 C CA . LEU A 1 111 ? 0.669 7.032 8.485 1.00 87.44 111 LEU A CA 1
ATOM 861 C C . LEU A 1 111 ? 0.392 8.370 9.180 1.00 87.44 111 LEU A C 1
ATOM 863 O O . LEU A 1 111 ? 1.118 8.727 10.111 1.00 87.44 111 LEU A O 1
ATOM 867 N N . PRO A 1 112 ? -0.645 9.113 8.764 1.00 83.62 112 PRO A N 1
ATOM 868 C CA . PRO A 1 112 ? -1.104 10.277 9.511 1.00 83.62 112 PRO A CA 1
ATOM 869 C C . PRO A 1 112 ? -1.763 9.844 10.832 1.00 83.62 112 PRO A C 1
ATOM 871 O O . PRO A 1 112 ? -2.378 8.780 10.908 1.00 83.62 112 PRO A O 1
ATOM 874 N N . SER A 1 113 ? -1.663 10.686 11.855 1.00 86.06 113 SER A N 1
ATOM 875 C CA . SER A 1 113 ? -2.398 10.589 13.115 1.00 86.06 113 SER A CA 1
ATOM 876 C C . SER A 1 113 ? -2.798 11.983 13.598 1.00 86.06 113 SER A C 1
ATOM 878 O O . SER A 1 113 ? -2.240 12.987 13.156 1.00 86.06 113 SER A O 1
ATOM 880 N N . ASP A 1 114 ? -3.709 12.055 14.568 1.00 81.12 114 ASP A N 1
ATOM 881 C CA . ASP A 1 114 ? -4.125 13.337 15.156 1.00 81.12 114 ASP A CA 1
ATOM 882 C C . ASP A 1 114 ? -2.972 14.094 15.848 1.00 81.12 114 ASP A C 1
ATOM 884 O O . ASP A 1 114 ? -3.052 15.300 16.071 1.00 81.12 114 ASP A O 1
ATOM 888 N N . HIS A 1 115 ? -1.874 13.402 16.169 1.00 81.94 115 HIS A N 1
ATOM 889 C CA . HIS A 1 115 ? -0.702 13.966 16.847 1.00 81.94 115 HIS A CA 1
ATOM 890 C C . HIS A 1 115 ? 0.485 14.199 15.903 1.00 81.94 115 HIS A C 1
ATOM 892 O O . HIS A 1 115 ? 1.555 14.620 16.346 1.00 81.94 115 HIS A O 1
ATOM 898 N N . GLY A 1 116 ? 0.329 13.903 14.612 1.00 85.31 116 GLY A N 1
ATOM 899 C CA . GLY A 1 116 ? 1.367 14.108 13.615 1.00 85.31 116 GLY A CA 1
ATOM 900 C C . GLY A 1 116 ? 1.459 12.981 12.600 1.00 85.31 116 GLY A C 1
ATOM 901 O O . GLY A 1 116 ? 0.467 12.465 12.100 1.00 85.31 116 GLY A O 1
ATOM 902 N N . VAL A 1 117 ? 2.685 12.612 12.258 1.00 85.88 117 VAL A N 1
ATOM 903 C CA . VAL A 1 117 ? 2.976 11.624 11.223 1.00 85.88 117 VAL A CA 1
ATOM 904 C C . VAL A 1 117 ? 3.844 10.533 11.801 1.00 85.88 117 VAL A C 1
ATOM 906 O O . VAL A 1 117 ? 4.958 10.789 12.255 1.00 85.88 117 VAL A O 1
ATOM 909 N N . ILE A 1 118 ? 3.347 9.305 11.759 1.00 90.25 118 ILE A N 1
ATOM 910 C CA . ILE A 1 118 ? 4.106 8.126 12.153 1.00 90.25 118 ILE A CA 1
ATOM 911 C C . ILE A 1 118 ? 4.782 7.553 10.919 1.00 90.25 118 ILE A C 1
ATOM 913 O O . ILE A 1 118 ? 4.166 7.415 9.865 1.00 90.25 118 ILE A O 1
ATOM 917 N N . ARG A 1 119 ? 6.060 7.217 11.043 1.00 89.06 119 ARG A N 1
ATOM 918 C CA . ARG A 1 119 ? 6.874 6.708 9.944 1.00 89.06 119 ARG A CA 1
ATOM 919 C C . ARG A 1 119 ? 7.744 5.553 10.406 1.00 89.06 119 ARG A C 1
ATOM 921 O O . ARG A 1 119 ? 8.478 5.700 11.382 1.00 89.06 119 ARG A O 1
ATOM 928 N N . GLY A 1 120 ? 7.709 4.449 9.669 1.00 90.12 120 GLY A N 1
ATOM 929 C CA . GLY A 1 120 ? 8.712 3.390 9.763 1.00 90.12 120 GLY A CA 1
ATOM 930 C C . GLY A 1 120 ? 9.859 3.632 8.786 1.00 90.12 120 GLY A C 1
ATOM 931 O O . GLY A 1 120 ? 9.652 4.216 7.718 1.00 90.12 120 GLY A O 1
ATOM 932 N N . THR A 1 121 ? 11.068 3.201 9.141 1.00 86.56 121 THR A N 1
ATOM 933 C CA . THR A 1 121 ? 12.258 3.339 8.296 1.00 86.56 121 THR A CA 1
ATOM 934 C C . THR A 1 121 ? 12.994 2.017 8.062 1.00 86.56 121 THR A C 1
ATOM 936 O O . THR A 1 121 ? 12.853 1.035 8.800 1.00 86.56 121 THR A O 1
ATOM 939 N N . SER A 1 122 ? 13.791 1.983 6.992 1.00 81.50 122 SER A N 1
ATOM 940 C CA . SER A 1 122 ? 14.548 0.814 6.533 1.00 81.50 122 SER A CA 1
ATOM 941 C C . SER A 1 122 ? 15.673 0.400 7.482 1.00 81.50 122 SER A C 1
ATOM 943 O O . SER A 1 122 ? 16.125 -0.733 7.429 1.00 81.50 122 SER A O 1
ATOM 945 N N . ASP A 1 123 ? 16.128 1.297 8.348 1.00 81.75 123 ASP A N 1
ATOM 946 C CA . ASP A 1 123 ? 17.111 1.033 9.404 1.00 81.75 123 ASP A CA 1
ATOM 947 C C . ASP A 1 123 ? 16.458 0.617 10.740 1.00 81.75 123 ASP A C 1
ATOM 949 O O . ASP A 1 123 ? 17.138 0.465 11.755 1.00 81.75 123 ASP A O 1
ATOM 953 N N . GLY A 1 124 ? 15.134 0.418 10.744 1.00 88.19 124 GLY A N 1
ATOM 954 C CA . GLY A 1 124 ? 14.397 -0.152 11.870 1.00 88.19 124 GLY A CA 1
ATOM 955 C C . GLY A 1 124 ? 13.854 0.861 12.874 1.00 88.19 124 GLY A C 1
ATOM 956 O O . GLY A 1 124 ? 13.305 0.457 13.904 1.00 88.19 124 GLY A O 1
ATOM 957 N N . PHE A 1 125 ? 13.956 2.164 12.604 1.00 90.44 125 PHE A N 1
ATOM 958 C CA . PHE A 1 125 ? 13.305 3.153 13.454 1.00 90.44 125 PHE A CA 1
ATOM 959 C C . PHE A 1 125 ? 11.815 3.305 13.134 1.00 90.44 125 PHE A C 1
ATOM 961 O O . PHE A 1 125 ? 11.351 3.232 11.998 1.00 90.44 125 PHE A O 1
ATOM 968 N N . LEU A 1 126 ? 11.062 3.559 14.194 1.00 92.38 126 LEU A N 1
ATOM 969 C CA . LEU A 1 126 ? 9.734 4.139 14.186 1.00 92.38 126 LEU A CA 1
ATOM 970 C C . LEU A 1 126 ? 9.872 5.579 14.676 1.00 92.38 126 LEU A C 1
ATOM 972 O O . LEU A 1 126 ? 10.494 5.820 15.709 1.00 92.38 126 LEU A O 1
ATOM 976 N N . SER A 1 127 ? 9.320 6.536 13.942 1.00 90.06 127 SER A N 1
ATOM 977 C CA . SER A 1 127 ? 9.359 7.955 14.295 1.00 90.06 127 SER A CA 1
ATOM 978 C C . SER A 1 127 ? 7.951 8.536 14.332 1.00 90.06 127 SER A C 1
ATOM 980 O O . SER A 1 127 ? 7.182 8.291 13.408 1.00 90.06 127 SER A O 1
ATOM 982 N N . LEU A 1 128 ? 7.630 9.332 15.351 1.00 90.19 128 LEU A N 1
ATOM 983 C CA . LEU A 1 128 ? 6.488 10.248 15.330 1.00 90.19 128 LEU A CA 1
ATOM 984 C C . LEU A 1 128 ? 7.018 11.653 15.071 1.00 90.19 128 LEU A C 1
ATOM 986 O O . LEU A 1 128 ? 7.832 12.161 15.838 1.00 90.19 128 LEU A O 1
ATOM 990 N N . ILE A 1 129 ? 6.551 12.263 13.992 1.00 85.56 129 ILE A N 1
ATOM 991 C CA . ILE A 1 129 ? 6.907 13.606 13.558 1.00 85.56 129 ILE A CA 1
ATOM 992 C C . ILE A 1 129 ? 5.703 14.498 13.839 1.00 85.56 129 ILE A C 1
ATOM 994 O O . ILE A 1 129 ? 4.673 14.369 13.182 1.00 85.56 129 ILE A O 1
ATOM 998 N N . ASN A 1 130 ? 5.814 15.385 14.824 1.00 81.81 130 ASN A N 1
ATOM 999 C CA . ASN A 1 130 ? 4.709 16.269 15.180 1.00 81.81 130 ASN A CA 1
ATOM 1000 C C . ASN A 1 130 ? 4.447 17.314 14.077 1.00 81.81 130 ASN A C 1
ATOM 1002 O O . ASN A 1 130 ? 5.302 18.153 13.815 1.00 81.81 130 ASN A O 1
ATOM 1006 N N . THR A 1 131 ? 3.261 17.300 13.462 1.00 73.12 131 THR A N 1
ATOM 1007 C CA . THR A 1 131 ? 2.863 18.276 12.430 1.00 73.12 131 THR A CA 1
ATOM 1008 C C . THR A 1 131 ? 1.898 19.351 12.933 1.00 73.12 131 THR A C 1
ATOM 1010 O O . THR A 1 131 ? 1.410 20.143 12.134 1.00 73.12 131 THR A O 1
ATOM 1013 N N . THR A 1 132 ? 1.610 19.428 14.238 1.00 70.50 132 THR A N 1
ATOM 1014 C CA . THR A 1 132 ? 0.653 20.393 14.818 1.00 70.50 132 THR A CA 1
ATOM 1015 C C . THR A 1 132 ? 1.229 21.812 14.980 1.00 70.50 132 THR A C 1
ATOM 1017 O O . THR A 1 132 ? 0.802 22.575 15.844 1.00 70.50 132 THR A O 1
ATOM 1020 N N . GLY A 1 133 ? 2.204 22.199 14.157 1.00 65.62 133 GLY A N 1
ATOM 1021 C CA . GLY A 1 133 ? 2.835 23.520 14.135 1.00 65.62 133 GLY A CA 1
ATOM 1022 C C . GLY A 1 133 ? 3.406 23.827 12.750 1.00 65.62 133 GLY A C 1
ATOM 1023 O O . GLY A 1 133 ? 3.376 22.971 11.871 1.00 65.62 133 GLY A O 1
ATOM 1024 N N . LYS A 1 134 ? 3.943 25.039 12.533 1.00 63.53 134 LYS A N 1
ATOM 1025 C CA . LYS A 1 134 ? 4.654 25.344 11.276 1.00 63.53 134 LYS A CA 1
ATOM 1026 C C . LYS A 1 134 ? 5.809 24.352 11.115 1.00 63.53 134 LYS A C 1
ATOM 1028 O O . LYS A 1 134 ? 6.680 24.303 11.994 1.00 63.53 134 LYS A O 1
ATOM 1033 N N . ALA A 1 135 ? 5.842 23.623 9.998 1.00 59.22 135 ALA A N 1
ATOM 1034 C CA . ALA A 1 135 ? 6.822 22.575 9.699 1.00 59.22 135 ALA A CA 1
ATOM 1035 C C . ALA A 1 135 ? 8.274 23.054 9.843 1.00 59.22 135 ALA A C 1
ATOM 1037 O O . ALA A 1 135 ? 9.178 22.260 10.090 1.00 59.22 135 ALA A O 1
ATOM 1038 N N . SER A 1 136 ? 8.503 24.366 9.732 1.00 56.94 136 SER A N 1
ATOM 1039 C CA . SER A 1 136 ? 9.816 24.989 9.855 1.00 56.94 136 SER A CA 1
ATOM 1040 C C . SER A 1 136 ? 10.360 25.136 11.282 1.00 56.94 136 SER A C 1
ATOM 1042 O O . SER A 1 136 ? 11.538 25.464 11.404 1.00 56.94 136 SER A O 1
ATOM 1044 N N . THR A 1 137 ? 9.568 24.958 12.352 1.00 54.69 137 THR A N 1
ATOM 1045 C CA . THR A 1 137 ? 9.967 25.471 13.689 1.00 54.69 137 THR A CA 1
ATOM 1046 C C . THR A 1 137 ? 10.085 24.493 14.855 1.00 54.69 137 THR A C 1
ATOM 1048 O O . THR A 1 137 ? 10.779 24.844 15.801 1.00 54.69 137 THR A O 1
ATOM 1051 N N . ALA A 1 138 ? 9.515 23.289 14.832 1.00 47.50 138 ALA A N 1
ATOM 1052 C CA . ALA A 1 138 ? 9.810 22.276 15.856 1.00 47.50 138 ALA A CA 1
ATOM 1053 C C . ALA A 1 138 ? 9.187 20.934 15.472 1.00 47.50 138 ALA A C 1
ATOM 1055 O O . ALA A 1 138 ? 8.014 20.693 15.732 1.00 47.50 138 ALA A O 1
ATOM 1056 N N . LEU A 1 139 ? 9.983 20.047 14.883 1.00 61.00 139 LEU A N 1
ATOM 1057 C CA . LEU A 1 139 ? 9.615 18.644 14.746 1.00 61.00 139 LEU A CA 1
ATOM 1058 C C . LEU A 1 139 ? 10.258 17.927 15.933 1.00 61.00 139 LEU A C 1
ATOM 1060 O O . LEU A 1 139 ? 11.409 17.499 15.856 1.00 61.00 139 LEU A O 1
ATOM 1064 N N . SER A 1 140 ? 9.560 17.860 17.072 1.00 57.16 140 SER A N 1
ATOM 1065 C CA . SER A 1 140 ? 9.938 16.875 18.082 1.00 57.16 140 SER A CA 1
ATOM 1066 C C . SER A 1 140 ? 9.730 15.507 17.443 1.00 57.16 140 SER A C 1
ATOM 1068 O O . SER A 1 140 ? 8.617 15.139 17.067 1.00 57.16 140 SER A O 1
ATOM 1070 N N . VAL A 1 141 ? 10.834 14.794 17.229 1.00 74.75 141 VAL A N 1
ATOM 1071 C CA . VAL A 1 141 ? 10.796 13.446 16.676 1.00 74.75 141 VAL A CA 1
ATOM 1072 C C . VAL A 1 141 ? 10.969 12.481 17.832 1.00 74.75 141 VAL A C 1
ATOM 1074 O O . VAL A 1 141 ? 12.090 12.255 18.289 1.00 74.75 141 VAL A O 1
ATOM 1077 N N . LEU A 1 142 ? 9.866 11.907 18.308 1.00 87.62 142 LEU A N 1
ATOM 1078 C CA . LEU A 1 142 ? 9.963 10.723 19.156 1.00 87.62 142 LEU A CA 1
ATOM 1079 C C . LEU A 1 142 ? 10.435 9.576 18.269 1.00 87.62 142 LEU A C 1
ATOM 1081 O O . LEU A 1 142 ? 9.863 9.352 17.202 1.00 87.62 142 LEU A O 1
ATOM 1085 N N . ARG A 1 143 ? 11.481 8.865 18.693 1.00 91.31 143 ARG A N 1
ATOM 1086 C CA . ARG A 1 143 ? 12.013 7.708 17.970 1.00 91.31 143 ARG A CA 1
ATOM 1087 C C . ARG A 1 143 ? 12.009 6.479 18.848 1.00 91.31 143 ARG A C 1
ATOM 1089 O O . ARG A 1 143 ? 12.330 6.545 20.030 1.00 91.31 143 ARG A O 1
ATOM 1096 N N . TRP A 1 144 ? 11.722 5.350 18.231 1.00 93.81 144 TRP A N 1
ATOM 1097 C CA . TRP A 1 144 ? 11.803 4.048 18.860 1.00 93.81 144 TRP A CA 1
ATOM 1098 C C . TRP A 1 144 ? 12.373 3.029 17.888 1.00 93.81 144 TRP A C 1
ATOM 1100 O O . TRP A 1 144 ? 12.237 3.165 16.676 1.00 93.81 144 TRP A O 1
ATOM 1110 N N . ARG A 1 145 ? 13.023 2.003 18.425 1.00 92.19 145 ARG A N 1
ATOM 1111 C CA . ARG A 1 145 ? 13.449 0.825 17.674 1.00 92.19 145 ARG A CA 1
ATOM 1112 C C . ARG A 1 145 ? 13.341 -0.409 18.571 1.00 92.19 145 ARG A C 1
ATOM 1114 O O . ARG A 1 145 ? 13.500 -0.270 19.788 1.00 92.19 145 ARG A O 1
ATOM 1121 N N . PRO A 1 146 ? 13.147 -1.605 17.999 1.00 90.81 146 PRO A N 1
ATOM 1122 C CA . PRO A 1 146 ? 13.187 -2.857 18.742 1.00 90.81 146 PRO A CA 1
ATOM 1123 C C . PRO A 1 146 ? 14.458 -2.996 19.606 1.00 90.81 146 PRO A C 1
ATOM 1125 O O . PRO A 1 146 ? 15.564 -2.805 19.091 1.00 90.81 146 PRO A O 1
ATOM 1128 N N . PRO A 1 147 ? 14.351 -3.343 20.903 1.00 85.12 147 PRO A N 1
ATOM 1129 C CA . PRO A 1 147 ? 15.522 -3.615 21.733 1.00 85.12 147 PRO A CA 1
ATOM 1130 C C . PRO A 1 147 ? 16.176 -4.956 21.345 1.00 85.12 147 PRO A C 1
ATOM 1132 O O . PRO A 1 147 ? 15.486 -5.952 21.134 1.00 85.12 147 PRO A O 1
ATOM 1135 N N . GLY A 1 148 ? 17.513 -5.008 21.295 1.00 75.81 148 GLY A N 1
ATOM 1136 C CA . GLY A 1 148 ? 18.290 -6.244 21.095 1.00 75.81 148 GLY A CA 1
ATOM 1137 C C . GLY A 1 148 ? 19.137 -6.285 19.809 1.00 75.81 148 GLY A C 1
ATOM 1138 O O . GLY A 1 148 ? 19.276 -5.268 19.131 1.00 75.81 148 GLY A O 1
ATOM 1139 N N . PRO A 1 149 ? 19.716 -7.451 19.443 1.00 58.34 149 PRO A N 1
ATOM 1140 C CA . PRO A 1 149 ? 20.625 -7.615 18.295 1.00 58.34 149 PRO A CA 1
ATOM 1141 C C . PRO A 1 149 ? 19.928 -7.538 16.921 1.00 58.34 149 PRO A C 1
ATOM 1143 O O . PRO A 1 149 ? 20.509 -7.908 15.904 1.00 58.34 149 PRO A O 1
ATOM 1146 N N . CYS A 1 150 ? 18.694 -7.033 16.877 1.00 62.56 150 CYS A N 1
ATOM 1147 C CA . CYS A 1 150 ? 17.855 -6.891 15.688 1.00 62.56 150 CYS A CA 1
ATOM 1148 C C . CYS A 1 150 ? 18.271 -5.704 14.800 1.00 62.56 150 CYS A C 1
ATOM 1150 O O . CYS A 1 150 ? 17.431 -5.092 14.150 1.00 62.56 150 CYS A O 1
ATOM 1152 N N . SER A 1 151 ? 19.564 -5.367 14.755 1.00 61.31 151 SER A N 1
ATOM 1153 C CA . SER A 1 151 ? 20.089 -4.199 14.033 1.00 61.31 151 SER A CA 1
ATOM 1154 C C . SER A 1 151 ? 19.949 -4.285 12.506 1.00 61.31 151 SER A C 1
ATOM 1156 O O . SER A 1 151 ? 20.347 -3.355 11.818 1.00 61.31 151 SER A O 1
ATOM 1158 N N . GLY A 1 152 ? 19.453 -5.407 11.973 1.00 73.38 152 GLY A N 1
ATOM 1159 C CA . GLY A 1 152 ? 19.179 -5.612 10.546 1.00 73.38 152 GLY A CA 1
ATOM 1160 C C . GLY A 1 152 ? 17.694 -5.602 10.174 1.00 73.38 152 GLY A C 1
ATOM 1161 O O . GLY A 1 152 ? 17.370 -5.848 9.015 1.00 73.38 152 GLY A O 1
ATOM 1162 N N . LEU A 1 153 ? 16.787 -5.364 11.130 1.00 84.31 153 LEU A N 1
ATOM 1163 C CA . LEU A 1 153 ? 15.354 -5.359 10.850 1.00 84.31 153 LEU A CA 1
ATOM 1164 C C . LEU A 1 153 ? 14.885 -3.984 10.363 1.00 84.31 153 LEU A C 1
ATOM 1166 O O . LEU A 1 153 ? 15.040 -2.995 11.072 1.00 84.31 153 LEU A O 1
ATOM 1170 N N . ALA A 1 154 ? 14.227 -3.940 9.209 1.00 87.06 154 ALA A N 1
ATOM 1171 C CA . ALA A 1 154 ? 13.512 -2.762 8.726 1.00 87.06 154 ALA A CA 1
ATOM 1172 C C . ALA A 1 154 ? 12.076 -2.752 9.246 1.00 87.06 154 ALA A C 1
ATOM 1174 O O . ALA A 1 154 ? 11.447 -3.806 9.317 1.00 87.06 154 ALA A O 1
ATOM 1175 N N . ALA A 1 155 ? 11.519 -1.577 9.543 1.00 90.94 155 ALA A N 1
ATOM 1176 C CA . ALA A 1 155 ? 10.103 -1.440 9.880 1.00 90.94 155 ALA A CA 1
ATOM 1177 C C . ALA A 1 155 ? 9.254 -1.513 8.598 1.00 90.94 155 ALA A C 1
ATOM 1179 O O . ALA A 1 155 ? 8.922 -0.484 8.033 1.00 90.94 155 ALA A O 1
ATOM 1180 N N . CYS A 1 156 ? 8.921 -2.691 8.077 1.00 88.62 156 CYS A N 1
ATOM 1181 C CA . CYS A 1 156 ? 8.350 -2.840 6.728 1.00 88.62 156 CYS A CA 1
ATOM 1182 C C . CYS A 1 156 ? 6.894 -2.373 6.571 1.00 88.62 156 CYS A C 1
ATOM 1184 O O . CYS A 1 156 ? 6.508 -1.965 5.480 1.00 88.62 156 CYS A O 1
ATOM 1186 N N . SER A 1 157 ? 6.090 -2.405 7.633 1.00 92.69 157 SER A N 1
ATOM 1187 C CA . SER A 1 157 ? 4.683 -1.974 7.597 1.00 92.69 157 SER A CA 1
ATOM 1188 C C . SER A 1 157 ? 4.190 -1.613 8.992 1.00 92.69 157 SER A C 1
ATOM 1190 O O . SER A 1 157 ? 4.689 -2.173 9.971 1.00 92.69 157 SER A O 1
ATOM 1192 N N . GLY A 1 158 ? 3.157 -0.786 9.093 1.00 94.75 158 GLY A N 1
ATOM 1193 C CA . GLY A 1 158 ? 2.485 -0.532 10.358 1.00 94.75 158 GLY A CA 1
ATOM 1194 C C . GLY A 1 158 ? 1.036 -0.118 10.169 1.00 94.75 158 GLY A C 1
ATOM 1195 O O . GLY A 1 158 ? 0.607 0.149 9.051 1.00 94.75 158 GLY A O 1
ATOM 1196 N N . ALA A 1 159 ? 0.297 -0.084 11.272 1.00 95.88 159 ALA A N 1
ATOM 1197 C CA . ALA A 1 159 ? -1.055 0.452 11.357 1.00 95.88 159 ALA A CA 1
ATOM 1198 C C . ALA A 1 159 ? -1.273 1.093 12.734 1.00 95.88 159 ALA A C 1
ATOM 1200 O O . ALA A 1 159 ? -0.676 0.667 13.727 1.00 95.88 159 ALA A O 1
ATOM 1201 N N . ILE A 1 160 ? -2.115 2.123 12.779 1.00 94.94 160 ILE A N 1
ATOM 1202 C CA . ILE A 1 160 ? -2.433 2.885 13.990 1.00 94.94 160 ILE A CA 1
ATOM 1203 C C . ILE A 1 160 ? -3.860 2.553 14.401 1.00 94.94 160 ILE A C 1
ATOM 1205 O O . ILE A 1 160 ? -4.744 2.508 13.554 1.00 94.94 160 ILE A O 1
ATOM 1209 N N . GLY A 1 161 ? -4.064 2.360 15.696 1.00 93.62 161 GLY A N 1
ATOM 1210 C CA . GLY A 1 161 ? -5.366 2.209 16.318 1.00 93.62 161 GLY A CA 1
ATOM 1211 C C . GLY A 1 161 ? -5.474 3.100 17.550 1.00 93.62 161 GLY A C 1
ATOM 1212 O O . GLY A 1 161 ? -4.487 3.646 18.048 1.00 93.62 161 GLY A O 1
ATOM 1213 N N . THR A 1 162 ? -6.688 3.242 18.056 1.00 90.56 162 THR A N 1
ATOM 1214 C CA . THR A 1 162 ? -6.968 3.916 19.326 1.00 90.56 162 THR A CA 1
ATOM 1215 C C . THR A 1 162 ? -7.640 2.912 20.238 1.00 90.56 162 THR A C 1
ATOM 1217 O O . THR A 1 162 ? -8.630 2.303 19.836 1.00 90.56 162 THR A O 1
ATOM 1220 N N . ASP A 1 163 ? -7.113 2.723 21.443 1.00 85.25 163 ASP A N 1
ATOM 1221 C CA . ASP A 1 163 ? -7.757 1.848 22.422 1.00 85.25 163 ASP A CA 1
ATOM 1222 C C . ASP A 1 163 ? -9.008 2.504 23.045 1.00 85.25 163 ASP A C 1
ATOM 1224 O O . ASP A 1 163 ? -9.323 3.671 22.793 1.00 85.25 163 ASP A O 1
ATOM 1228 N N . ASP A 1 164 ? -9.716 1.770 23.910 1.00 82.62 164 ASP A N 1
ATOM 1229 C CA . ASP A 1 164 ? -10.912 2.264 24.616 1.00 82.62 164 ASP A CA 1
ATOM 1230 C C . ASP A 1 164 ? -10.640 3.487 25.514 1.00 82.62 164 ASP A C 1
ATOM 1232 O O . ASP A 1 164 ? -11.568 4.172 25.948 1.00 82.62 164 ASP A O 1
ATOM 1236 N N . ARG A 1 165 ? -9.368 3.766 25.824 1.00 85.94 165 ARG A N 1
ATOM 1237 C CA . ARG A 1 165 ? -8.925 4.915 26.623 1.00 85.94 165 ARG A CA 1
ATOM 1238 C C . ARG A 1 165 ? -8.499 6.090 25.748 1.00 85.94 165 ARG A C 1
ATOM 1240 O O . ARG A 1 165 ? -7.974 7.068 26.277 1.00 85.94 165 ARG A O 1
ATOM 1247 N N . ASN A 1 166 ? -8.732 6.004 24.438 1.00 85.88 166 ASN A N 1
ATOM 1248 C CA . ASN A 1 166 ? -8.284 6.974 23.447 1.00 85.88 166 ASN A CA 1
ATOM 1249 C C . ASN A 1 166 ? -6.751 7.135 23.422 1.00 85.88 166 ASN A C 1
ATOM 1251 O O . ASN A 1 166 ? -6.229 8.186 23.053 1.00 85.88 166 ASN A O 1
ATOM 1255 N N . THR A 1 167 ? -6.024 6.094 23.833 1.00 90.56 167 THR A N 1
ATOM 1256 C CA . THR A 1 167 ? -4.568 6.025 23.724 1.00 90.56 167 THR A CA 1
ATOM 1257 C C . THR A 1 167 ? -4.221 5.549 22.327 1.00 90.56 167 THR A C 1
ATOM 1259 O O . THR A 1 167 ? -4.749 4.541 21.847 1.00 90.56 167 THR A O 1
ATOM 1262 N N . ILE A 1 168 ? -3.302 6.255 21.672 1.00 93.88 168 ILE A N 1
ATOM 1263 C CA . ILE A 1 168 ? -2.791 5.822 20.377 1.00 93.88 168 ILE A CA 1
ATOM 1264 C C . ILE A 1 168 ? -1.928 4.590 20.582 1.00 93.88 168 ILE A C 1
ATOM 1266 O O . ILE A 1 168 ? -0.934 4.605 21.306 1.00 93.88 168 ILE A O 1
ATOM 1270 N N . THR A 1 169 ? -2.305 3.528 19.893 1.00 96.31 169 THR A N 1
ATOM 1271 C CA . THR A 1 169 ? -1.564 2.279 19.841 1.00 96.31 169 THR A CA 1
ATOM 1272 C C . THR A 1 169 ? -1.179 1.987 18.401 1.00 96.31 169 THR A C 1
ATOM 1274 O O . THR A 1 169 ? -1.818 2.427 17.446 1.00 96.31 169 THR A O 1
ATOM 1277 N N . ILE A 1 170 ? -0.065 1.294 18.219 1.00 96.88 170 ILE A N 1
ATOM 1278 C CA . ILE A 1 170 ? 0.545 1.096 16.910 1.00 96.88 170 ILE A CA 1
ATOM 1279 C C . ILE A 1 170 ? 0.998 -0.345 16.827 1.00 96.88 170 ILE A C 1
ATOM 1281 O O . ILE A 1 170 ? 1.666 -0.850 17.729 1.00 96.88 170 ILE A O 1
ATOM 1285 N N . VAL A 1 171 ? 0.678 -0.995 15.718 1.00 97.31 171 VAL A N 1
ATOM 1286 C CA . VAL A 1 171 ? 1.249 -2.291 15.375 1.00 97.31 171 VAL A CA 1
ATOM 1287 C C . VAL A 1 171 ? 2.252 -2.087 14.253 1.00 97.31 171 VAL A C 1
ATOM 1289 O O . VAL A 1 171 ? 1.911 -1.512 13.223 1.00 97.31 171 VAL A O 1
ATOM 1292 N N . VAL A 1 172 ? 3.492 -2.531 14.453 1.00 96.50 172 VAL A N 1
ATOM 1293 C CA . VAL A 1 172 ? 4.582 -2.374 13.481 1.00 96.50 172 VAL A CA 1
ATOM 1294 C C . VAL A 1 172 ? 5.235 -3.717 13.216 1.00 96.50 172 VAL A C 1
ATOM 1296 O O . VAL A 1 172 ? 5.738 -4.356 14.139 1.00 96.50 172 VAL A O 1
ATOM 1299 N N . SER A 1 173 ? 5.261 -4.124 11.951 1.00 95.00 173 SER A N 1
ATOM 1300 C CA . SER A 1 173 ? 5.995 -5.302 11.499 1.00 95.00 173 SER A CA 1
ATOM 1301 C C . SER A 1 173 ? 7.401 -4.941 11.053 1.00 95.00 173 SER A C 1
ATOM 1303 O O . SER A 1 173 ? 7.626 -3.958 10.347 1.00 95.00 173 SER A O 1
ATOM 1305 N N . TYR A 1 174 ? 8.323 -5.810 11.427 1.00 92.25 174 TYR A N 1
ATOM 1306 C CA . TYR A 1 174 ? 9.742 -5.751 11.168 1.00 92.25 174 TYR A CA 1
ATOM 1307 C C . TYR A 1 174 ? 10.184 -7.000 10.416 1.00 92.25 174 TYR A C 1
ATOM 1309 O O . TYR A 1 174 ? 9.789 -8.110 10.780 1.00 92.25 174 TYR A O 1
ATOM 1317 N N . GLU A 1 175 ? 11.025 -6.829 9.402 1.00 87.56 175 GLU A N 1
ATOM 1318 C CA . GLU A 1 175 ? 11.599 -7.936 8.634 1.00 87.56 175 GLU A CA 1
ATOM 1319 C C . GLU A 1 175 ? 13.089 -7.707 8.386 1.00 87.56 175 GLU A C 1
ATOM 1321 O O . GLU A 1 175 ? 13.541 -6.567 8.252 1.00 87.56 175 GLU A O 1
ATOM 1326 N N . ASP A 1 176 ? 13.860 -8.792 8.324 1.00 81.06 176 ASP A N 1
ATOM 1327 C CA . ASP A 1 176 ? 15.284 -8.732 8.001 1.00 81.06 176 ASP A CA 1
ATOM 1328 C C . ASP A 1 176 ? 15.482 -8.518 6.496 1.00 81.06 176 ASP A C 1
ATOM 1330 O O . ASP A 1 176 ? 15.394 -9.445 5.689 1.00 81.06 176 ASP A O 1
ATOM 1334 N N . ILE A 1 177 ? 15.773 -7.274 6.120 1.00 69.12 177 ILE A N 1
ATOM 1335 C CA . ILE A 1 177 ? 16.025 -6.882 4.728 1.00 69.12 177 ILE A CA 1
ATOM 1336 C C . ILE A 1 177 ? 17.429 -7.264 4.241 1.00 69.12 177 ILE A C 1
ATOM 1338 O O . ILE A 1 177 ? 17.683 -7.223 3.039 1.00 69.12 177 ILE A O 1
ATOM 1342 N N . LEU A 1 178 ? 18.349 -7.629 5.139 1.00 62.66 178 LEU A N 1
ATOM 1343 C CA . LEU A 1 178 ? 19.712 -8.046 4.789 1.00 62.66 178 LEU A CA 1
ATOM 1344 C C . LEU A 1 178 ? 19.796 -9.534 4.448 1.00 62.66 178 LEU A C 1
ATOM 1346 O O . LEU A 1 178 ? 20.726 -9.957 3.766 1.00 62.66 178 LEU A O 1
ATOM 1350 N N . SER A 1 179 ? 18.813 -10.315 4.887 1.00 59.09 179 SER A N 1
ATOM 1351 C CA . SER A 1 179 ? 18.721 -11.753 4.628 1.00 59.09 179 SER A CA 1
ATOM 1352 C C . SER A 1 179 ? 18.219 -12.131 3.223 1.00 59.09 179 SER A C 1
ATOM 1354 O O . SER A 1 179 ? 18.059 -13.319 2.944 1.00 59.09 179 SER A O 1
ATOM 1356 N N . VAL A 1 180 ? 17.980 -11.160 2.325 1.00 54.66 180 VAL A N 1
ATOM 1357 C CA . VAL A 1 180 ? 17.460 -11.421 0.969 1.00 54.66 180 VAL A CA 1
ATOM 1358 C C . VAL A 1 180 ? 18.411 -12.361 0.200 1.00 54.66 180 VAL A C 1
ATOM 1360 O O . VAL A 1 180 ? 19.553 -11.983 -0.087 1.00 54.66 180 VAL A O 1
ATOM 1363 N N . PRO A 1 181 ? 17.963 -13.581 -0.161 1.00 44.75 181 PRO A N 1
ATOM 1364 C CA . PRO A 1 181 ? 18.778 -14.550 -0.885 1.00 44.75 181 PRO A CA 1
ATOM 1365 C C . PRO A 1 181 ? 19.062 -14.032 -2.297 1.00 44.75 181 PRO A C 1
ATOM 1367 O O . PRO A 1 181 ? 18.147 -13.793 -3.081 1.00 44.75 181 PRO A O 1
ATOM 1370 N N . GLY A 1 182 ? 20.336 -13.828 -2.617 1.00 46.50 182 GLY A N 1
ATOM 1371 C CA . GLY A 1 182 ? 20.762 -13.279 -3.910 1.00 46.50 182 GLY A CA 1
ATOM 1372 C C . GLY A 1 182 ? 22.204 -12.778 -3.935 1.00 46.50 182 GLY A C 1
ATOM 1373 O O . GLY A 1 182 ? 22.778 -12.628 -5.008 1.00 46.50 182 GLY A O 1
ATOM 1374 N N . LEU A 1 183 ? 22.821 -12.571 -2.766 1.00 47.44 183 LEU A N 1
ATOM 1375 C CA . LEU A 1 183 ? 24.242 -12.222 -2.671 1.00 47.44 183 LEU A CA 1
ATOM 1376 C C . LEU A 1 183 ? 25.144 -13.387 -2.251 1.00 47.44 183 LEU A C 1
ATOM 1378 O O . LEU A 1 183 ? 26.310 -13.377 -2.638 1.00 47.44 183 LEU A O 1
ATOM 1382 N N . GLN A 1 184 ? 24.649 -14.400 -1.526 1.00 38.00 184 GLN A N 1
ATOM 1383 C CA . GLN A 1 184 ? 25.434 -15.591 -1.177 1.00 38.00 184 GLN A CA 1
ATOM 1384 C C . GLN A 1 184 ? 24.545 -16.843 -1.004 1.00 38.00 184 GLN A C 1
ATOM 1386 O O . GLN A 1 184 ? 23.692 -16.864 -0.127 1.00 38.00 184 GLN A O 1
ATOM 1391 N N . SER A 1 185 ? 24.845 -17.896 -1.783 1.00 40.19 185 SER A N 1
ATOM 1392 C CA . SER A 1 185 ? 24.589 -19.331 -1.513 1.00 40.19 185 SER A CA 1
ATOM 1393 C C . SER A 1 185 ? 23.178 -19.925 -1.733 1.00 40.19 185 SER A C 1
ATOM 1395 O O . SER A 1 185 ? 22.219 -19.556 -1.066 1.00 40.19 185 SER A O 1
ATOM 1397 N N . ASP A 1 186 ? 23.123 -20.986 -2.560 1.00 42.56 186 ASP A N 1
ATOM 1398 C CA . ASP A 1 186 ? 22.032 -21.970 -2.791 1.00 42.56 186 ASP A CA 1
ATOM 1399 C C . ASP A 1 186 ? 21.604 -22.782 -1.539 1.00 42.56 186 ASP A C 1
ATOM 1401 O O . ASP A 1 186 ? 21.017 -23.865 -1.624 1.00 42.56 186 ASP A O 1
ATOM 1405 N N . SER A 1 187 ? 21.927 -22.310 -0.337 1.00 43.12 187 SER A N 1
ATOM 1406 C CA . SER A 1 187 ? 21.508 -22.951 0.909 1.00 43.12 187 SER A CA 1
ATOM 1407 C C . SER A 1 187 ? 20.020 -22.706 1.158 1.00 43.12 187 SER A C 1
ATOM 1409 O O . SER A 1 187 ? 19.528 -21.606 0.929 1.00 43.12 187 SER A O 1
ATOM 1411 N N . ALA A 1 188 ? 19.326 -23.748 1.632 1.00 45.62 188 ALA A N 1
ATOM 1412 C CA . ALA A 1 188 ? 17.889 -23.776 1.914 1.00 45.62 188 ALA A CA 1
ATOM 1413 C C . ALA A 1 188 ? 17.358 -22.458 2.517 1.00 45.62 188 ALA A C 1
ATOM 1415 O O . ALA A 1 188 ? 18.064 -21.865 3.336 1.00 45.62 188 ALA A O 1
ATOM 1416 N N . PRO A 1 189 ? 16.125 -22.031 2.167 1.00 50.94 189 PRO A N 1
ATOM 1417 C CA . PRO A 1 189 ? 15.556 -20.767 2.619 1.00 50.94 189 PRO A CA 1
ATOM 1418 C C . PRO A 1 189 ? 15.556 -20.726 4.148 1.00 50.94 189 PRO A C 1
ATOM 1420 O O . PRO A 1 189 ? 14.729 -21.356 4.808 1.00 50.94 189 PRO A O 1
ATOM 1423 N N . GLN A 1 190 ? 16.523 -20.012 4.725 1.00 53.44 190 GLN A N 1
ATOM 1424 C CA . GLN A 1 190 ? 16.441 -19.626 6.120 1.00 53.44 190 GLN A CA 1
ATOM 1425 C C . GLN A 1 190 ? 15.266 -18.665 6.200 1.00 53.44 190 GLN A C 1
ATOM 1427 O O . GLN A 1 190 ? 15.232 -17.663 5.488 1.00 53.44 190 GLN A O 1
ATOM 1432 N N . MET A 1 191 ? 14.267 -19.025 7.005 1.00 55.22 191 MET A N 1
ATOM 1433 C CA . MET A 1 191 ? 13.119 -18.166 7.247 1.00 55.22 191 MET A CA 1
ATOM 1434 C C . MET A 1 191 ? 13.612 -16.773 7.620 1.00 55.22 191 MET A C 1
ATOM 1436 O O . MET A 1 191 ? 14.321 -16.629 8.617 1.00 55.22 191 MET A O 1
ATOM 1440 N N . VAL A 1 192 ? 13.225 -15.770 6.831 1.00 60.22 192 VAL A N 1
ATOM 1441 C CA . VAL A 1 192 ? 13.485 -14.372 7.166 1.00 60.22 192 VAL A CA 1
ATOM 1442 C C . VAL A 1 192 ? 12.819 -14.107 8.510 1.00 60.22 192 VAL A C 1
ATOM 1444 O O . VAL A 1 192 ? 11.600 -14.280 8.624 1.00 60.22 192 VAL A O 1
ATOM 1447 N N . PRO A 1 193 ? 13.584 -13.754 9.555 1.00 74.00 193 PRO A N 1
ATOM 1448 C CA . PRO A 1 193 ? 12.996 -13.483 10.848 1.00 74.00 193 PRO A CA 1
ATOM 1449 C C . PRO A 1 193 ? 12.087 -12.261 10.715 1.00 74.00 193 PRO A C 1
ATOM 1451 O O . PRO A 1 193 ? 12.543 -11.149 10.454 1.00 74.00 193 PRO A O 1
ATOM 1454 N N . SER A 1 194 ? 10.785 -12.486 10.886 1.00 86.56 194 SER A N 1
ATOM 1455 C CA . SER A 1 194 ? 9.788 -11.430 10.986 1.00 86.56 194 SER A CA 1
ATOM 1456 C C . SER A 1 194 ? 9.296 -11.284 12.419 1.00 86.56 194 SER A C 1
ATOM 1458 O O . SER A 1 194 ? 9.118 -12.265 13.159 1.00 86.56 194 SER A O 1
ATOM 1460 N N . MET A 1 195 ? 9.097 -10.037 12.828 1.00 91.69 195 MET A N 1
ATOM 1461 C CA . MET A 1 195 ? 8.645 -9.695 14.166 1.00 91.69 195 MET A CA 1
ATOM 1462 C C . MET A 1 195 ? 7.691 -8.514 14.112 1.00 91.69 195 MET A C 1
ATOM 1464 O O . MET A 1 195 ? 7.970 -7.516 13.474 1.00 91.69 195 MET A O 1
ATOM 1468 N N . THR A 1 196 ? 6.570 -8.599 14.809 1.00 94.94 196 THR A N 1
ATOM 1469 C CA . THR A 1 196 ? 5.591 -7.521 14.894 1.00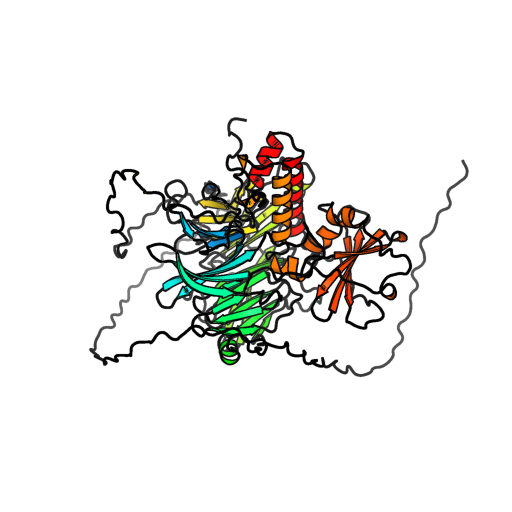 94.94 196 THR A CA 1
ATOM 1470 C C . THR A 1 196 ? 5.455 -7.066 16.337 1.00 94.94 196 THR A C 1
ATOM 1472 O O . THR A 1 196 ? 5.249 -7.893 17.224 1.00 94.94 196 THR A O 1
ATOM 1475 N N . TYR A 1 197 ? 5.556 -5.764 16.574 1.00 96.19 197 TYR A N 1
ATOM 1476 C CA . TYR A 1 197 ? 5.397 -5.131 17.880 1.00 96.19 197 TYR A CA 1
ATOM 1477 C C . TYR A 1 197 ? 4.050 -4.434 17.983 1.00 96.19 197 TYR A C 1
ATOM 1479 O O . TYR A 1 197 ? 3.591 -3.844 17.013 1.00 96.19 197 TYR A O 1
ATOM 1487 N N . HIS A 1 198 ? 3.461 -4.480 19.172 1.00 97.06 198 HIS A N 1
ATOM 1488 C CA . HIS A 1 198 ? 2.336 -3.657 19.585 1.00 97.06 198 HIS A CA 1
ATOM 1489 C C . HIS A 1 198 ? 2.856 -2.634 20.595 1.00 97.06 198 HIS A C 1
ATOM 1491 O O . HIS A 1 198 ? 3.423 -3.005 21.626 1.00 97.06 198 HIS A O 1
ATOM 1497 N N . LEU A 1 199 ? 2.712 -1.359 20.260 1.00 96.81 199 LEU A N 1
ATOM 1498 C CA . LEU A 1 199 ? 3.268 -0.226 20.981 1.00 96.81 199 LEU A CA 1
ATOM 1499 C C . LEU A 1 199 ? 2.140 0.705 21.427 1.00 96.81 199 LEU A C 1
ATOM 1501 O O . LEU A 1 199 ? 1.197 0.913 20.670 1.00 96.81 199 LEU A O 1
ATOM 1505 N N . ALA A 1 200 ? 2.262 1.305 22.604 1.00 95.69 200 ALA A N 1
ATOM 1506 C CA . ALA A 1 200 ? 1.480 2.467 23.009 1.00 95.69 200 ALA A CA 1
ATOM 1507 C C . ALA A 1 200 ? 2.320 3.730 22.830 1.00 95.69 200 ALA A C 1
ATOM 1509 O O . ALA A 1 200 ? 3.512 3.740 23.140 1.00 95.69 200 ALA A O 1
ATOM 1510 N N . LEU A 1 201 ? 1.699 4.800 22.346 1.00 94.38 201 LEU A N 1
ATOM 1511 C CA . LEU A 1 201 ? 2.277 6.134 22.380 1.00 94.38 201 LEU A CA 1
ATOM 1512 C C . LEU A 1 201 ? 1.896 6.791 23.711 1.00 94.38 201 LEU A C 1
ATOM 1514 O O . LEU A 1 201 ? 0.730 7.099 23.950 1.00 94.38 201 LEU A O 1
ATOM 1518 N N . THR A 1 202 ? 2.885 7.000 24.571 1.00 93.06 202 THR A N 1
ATOM 1519 C CA . THR A 1 202 ? 2.748 7.680 25.861 1.00 93.06 202 THR A CA 1
ATOM 1520 C C . THR A 1 202 ? 3.372 9.074 25.792 1.00 93.06 202 THR A C 1
ATOM 1522 O O . THR A 1 202 ? 3.990 9.455 24.796 1.00 93.06 202 THR A O 1
ATOM 1525 N N . THR A 1 203 ? 3.234 9.858 26.863 1.00 88.44 203 THR A N 1
ATOM 1526 C CA . THR A 1 203 ? 3.908 11.163 26.983 1.00 88.44 203 THR A CA 1
ATOM 1527 C C . THR A 1 203 ? 5.431 11.048 26.933 1.00 88.44 203 THR A C 1
ATOM 1529 O O . THR A 1 203 ? 6.095 11.980 26.486 1.00 88.44 203 THR A O 1
ATOM 1532 N N . ASP A 1 204 ? 5.971 9.903 27.357 1.00 89.00 204 ASP A N 1
ATOM 1533 C CA . ASP A 1 204 ? 7.410 9.666 27.485 1.00 89.00 204 ASP A CA 1
ATOM 1534 C C . ASP A 1 204 ? 8.011 8.979 26.245 1.00 89.00 204 ASP A C 1
ATOM 1536 O O . ASP A 1 204 ? 9.228 8.805 26.156 1.00 89.00 204 ASP A O 1
ATOM 1540 N N . GLY A 1 205 ? 7.182 8.587 25.270 1.00 92.00 205 GLY A N 1
ATOM 1541 C CA . GLY A 1 205 ? 7.625 7.949 24.034 1.00 92.00 205 GLY A CA 1
ATOM 1542 C C . GLY A 1 205 ? 6.789 6.736 23.642 1.00 92.00 205 GLY A C 1
ATOM 1543 O O . GLY A 1 205 ? 5.575 6.714 23.802 1.00 92.00 205 GLY A O 1
ATOM 1544 N N . PHE A 1 206 ? 7.449 5.726 23.079 1.00 94.75 206 PHE A N 1
ATOM 1545 C CA . PHE A 1 206 ? 6.803 4.474 22.692 1.00 94.75 206 PHE A CA 1
ATOM 1546 C C . PHE A 1 206 ? 7.035 3.405 23.762 1.00 94.75 206 PHE A C 1
ATOM 1548 O O . PHE A 1 206 ? 8.179 3.052 24.058 1.00 94.75 206 PHE A O 1
ATOM 1555 N N . GLU A 1 207 ? 5.951 2.858 24.302 1.00 95.81 207 GLU A N 1
ATOM 1556 C CA . GLU A 1 207 ? 5.961 1.751 25.255 1.00 95.81 207 GLU A CA 1
ATOM 1557 C C . GLU A 1 207 ? 5.595 0.442 24.549 1.00 95.81 207 GLU A C 1
ATOM 1559 O O . GLU A 1 207 ? 4.634 0.382 23.787 1.00 95.81 207 GLU A O 1
ATOM 1564 N N . VAL A 1 208 ? 6.348 -0.631 24.796 1.00 96.00 208 VAL A N 1
ATOM 1565 C CA . VAL A 1 208 ? 6.068 -1.940 24.191 1.00 96.00 208 VAL A CA 1
ATOM 1566 C C . VAL A 1 208 ? 5.000 -2.671 25.000 1.00 96.00 208 VAL A C 1
ATOM 1568 O O . VAL A 1 208 ? 5.284 -3.175 26.083 1.00 96.00 208 VAL A O 1
ATOM 1571 N N . LEU A 1 209 ? 3.801 -2.808 24.435 1.00 95.94 209 LEU A N 1
ATOM 1572 C CA . LEU A 1 209 ? 2.709 -3.595 25.018 1.00 95.94 209 LEU A CA 1
ATOM 1573 C C . LEU A 1 209 ? 2.867 -5.096 24.742 1.00 95.94 209 LEU A C 1
ATOM 1575 O O . LEU A 1 209 ? 2.426 -5.942 25.518 1.00 95.94 209 LEU A O 1
ATOM 1579 N N . GLY A 1 210 ? 3.496 -5.453 23.622 1.00 94.69 210 GLY A N 1
ATOM 1580 C CA . GLY A 1 210 ? 3.775 -6.842 23.282 1.00 94.69 210 GLY A CA 1
ATOM 1581 C C . GLY A 1 210 ? 4.481 -7.001 21.944 1.00 94.69 210 GLY A C 1
ATOM 1582 O O . GLY A 1 210 ? 4.639 -6.053 21.182 1.00 94.69 210 GLY A O 1
ATOM 1583 N N . PHE A 1 211 ? 4.909 -8.224 21.638 1.00 94.69 211 PHE A N 1
ATOM 1584 C CA . PHE A 1 211 ? 5.503 -8.549 20.341 1.00 94.69 211 PHE A CA 1
ATOM 1585 C C . PHE A 1 211 ? 5.206 -9.987 19.927 1.00 94.69 211 PHE A C 1
ATOM 1587 O O . PHE A 1 211 ? 4.936 -10.849 20.766 1.00 94.69 211 PHE A O 1
ATOM 1594 N N . ARG A 1 212 ? 5.257 -10.268 18.628 1.00 92.69 212 ARG A N 1
ATOM 1595 C CA . ARG A 1 212 ? 5.035 -11.596 18.058 1.00 92.69 212 ARG A CA 1
ATOM 1596 C C . ARG A 1 212 ? 6.037 -11.874 16.957 1.00 92.69 212 ARG A C 1
ATOM 1598 O O . ARG A 1 212 ? 6.316 -11.016 16.134 1.00 92.69 212 ARG A O 1
ATOM 1605 N N . THR A 1 213 ? 6.554 -13.093 16.931 1.00 90.06 213 THR A N 1
ATOM 1606 C CA . THR A 1 213 ? 7.398 -13.578 15.837 1.00 90.06 213 THR A CA 1
ATOM 1607 C C . THR A 1 213 ? 6.540 -14.185 14.735 1.00 90.06 213 THR A C 1
ATOM 1609 O O . THR A 1 213 ? 5.403 -14.584 15.001 1.00 90.06 213 THR A O 1
ATOM 1612 N N . LYS A 1 214 ? 7.101 -14.287 13.524 1.00 85.56 214 LYS A N 1
ATOM 1613 C CA . LYS A 1 214 ? 6.483 -14.908 12.340 1.00 85.56 214 LYS A CA 1
ATOM 1614 C C . LYS A 1 214 ? 5.308 -14.129 11.739 1.00 85.56 214 LYS A C 1
ATOM 1616 O O . LYS A 1 214 ? 4.772 -14.559 10.732 1.00 85.56 214 LYS A O 1
ATOM 1621 N N . LEU A 1 215 ? 4.904 -13.004 12.325 1.00 88.62 215 LEU A N 1
ATOM 1622 C CA . LEU A 1 215 ? 3.884 -12.111 11.770 1.00 88.62 215 LEU A CA 1
ATOM 1623 C C . LEU A 1 215 ? 4.566 -10.937 11.080 1.00 88.62 215 LEU A C 1
ATOM 1625 O O . LEU A 1 215 ? 5.438 -10.305 11.687 1.00 88.62 215 LEU A O 1
ATOM 1629 N N . ALA A 1 216 ? 4.147 -10.636 9.854 1.00 89.31 216 ALA A N 1
ATOM 1630 C CA . ALA A 1 216 ? 4.603 -9.463 9.121 1.00 89.31 216 ALA A CA 1
ATOM 1631 C C . ALA A 1 216 ? 3.492 -8.861 8.255 1.00 89.31 216 ALA A C 1
ATOM 1633 O O . ALA A 1 216 ? 2.399 -9.417 8.140 1.00 89.31 216 ALA A O 1
ATOM 1634 N N . ARG A 1 217 ? 3.809 -7.738 7.603 1.00 89.19 217 ARG A N 1
ATOM 1635 C CA . ARG A 1 217 ? 2.908 -7.032 6.687 1.00 89.19 217 ARG A CA 1
ATOM 1636 C C . ARG A 1 217 ? 1.571 -6.684 7.352 1.00 89.19 217 ARG A C 1
ATOM 1638 O O . ARG A 1 217 ? 0.509 -7.121 6.912 1.00 89.19 217 ARG A O 1
ATOM 1645 N N . THR A 1 218 ? 1.653 -5.894 8.420 1.00 95.38 218 THR A N 1
ATOM 1646 C CA . THR A 1 218 ? 0.499 -5.267 9.075 1.00 95.38 218 THR A CA 1
ATOM 1647 C C . THR A 1 218 ? -0.223 -4.374 8.069 1.00 95.38 218 THR A C 1
ATOM 1649 O O . THR A 1 218 ? 0.378 -3.451 7.521 1.00 95.38 218 THR A O 1
ATOM 1652 N N . LEU A 1 219 ? -1.500 -4.657 7.823 1.00 95.12 219 LEU A N 1
ATOM 1653 C CA . LEU A 1 219 ? -2.341 -3.920 6.879 1.00 95.12 219 LEU A CA 1
ATOM 1654 C C . LEU A 1 219 ? -3.314 -2.965 7.569 1.00 95.12 219 LEU A C 1
ATOM 1656 O O . LEU A 1 219 ? -3.598 -1.906 7.029 1.00 95.12 219 LEU A O 1
ATOM 1660 N N . ALA A 1 220 ? -3.841 -3.356 8.731 1.00 96.88 220 ALA A N 1
ATOM 1661 C CA . ALA A 1 220 ? -4.828 -2.583 9.476 1.00 96.88 220 ALA A CA 1
ATOM 1662 C C . ALA A 1 220 ? -4.773 -2.920 10.970 1.00 96.88 220 ALA A C 1
ATOM 1664 O O . ALA A 1 220 ? -4.365 -4.025 11.347 1.00 96.88 220 ALA A O 1
ATOM 1665 N N . PHE A 1 221 ? -5.199 -1.983 11.814 1.00 97.19 221 PHE A N 1
ATOM 1666 C CA . PHE A 1 221 ? -5.244 -2.140 13.265 1.00 97.19 221 PHE A CA 1
ATOM 1667 C C . PHE A 1 221 ? -6.315 -1.220 13.862 1.00 97.19 221 PHE A C 1
ATOM 1669 O O . PHE A 1 221 ? -6.399 -0.067 13.463 1.00 97.19 221 PHE A O 1
ATOM 1676 N N . ASP A 1 222 ? -7.122 -1.713 14.804 1.00 95.00 222 ASP A N 1
ATOM 1677 C CA . ASP A 1 222 ? -8.170 -0.916 15.473 1.00 95.00 222 ASP A CA 1
ATOM 1678 C C . ASP A 1 222 ? -7.885 -0.636 16.960 1.00 95.00 222 ASP A C 1
ATOM 1680 O O . ASP A 1 222 ? -8.744 -0.103 17.653 1.00 95.00 222 ASP A O 1
ATOM 1684 N N . GLY A 1 223 ? -6.703 -1.006 17.463 1.00 94.50 223 GLY A N 1
ATOM 1685 C CA . GLY A 1 223 ? -6.356 -0.948 18.890 1.00 94.50 223 GLY A CA 1
ATOM 1686 C C . GLY A 1 223 ? -6.413 -2.311 19.591 1.00 94.50 223 GLY A C 1
ATOM 1687 O O . GLY A 1 223 ? -5.703 -2.540 20.569 1.00 94.50 223 GLY A O 1
ATOM 1688 N N . THR A 1 224 ? -7.188 -3.262 19.062 1.00 95.50 224 THR A N 1
ATOM 1689 C CA . THR A 1 224 ? -7.339 -4.615 19.629 1.00 95.50 224 THR A CA 1
ATOM 1690 C C . THR A 1 224 ? -6.990 -5.702 18.622 1.00 95.50 224 THR A C 1
ATOM 1692 O O . THR A 1 224 ? -6.222 -6.624 18.919 1.00 95.50 224 THR A O 1
ATOM 1695 N N . TRP A 1 225 ? -7.552 -5.605 17.424 1.00 97.31 225 TRP A N 1
ATOM 1696 C CA . TRP A 1 225 ? -7.372 -6.515 16.311 1.00 97.31 225 TRP A CA 1
ATOM 1697 C C . TRP A 1 225 ? -6.432 -5.912 15.286 1.00 97.31 225 TRP A C 1
ATOM 1699 O O . TRP A 1 225 ? -6.555 -4.750 14.921 1.00 97.31 225 TRP A O 1
ATOM 1709 N N . SER A 1 226 ? -5.517 -6.730 14.777 1.00 97.75 226 SER A N 1
ATOM 1710 C CA . SER A 1 226 ? -4.643 -6.371 13.657 1.00 97.75 226 SER A CA 1
ATOM 1711 C C . SER A 1 226 ? -4.793 -7.367 12.521 1.00 97.75 226 SER A C 1
ATOM 1713 O O . SER A 1 226 ? -4.889 -8.568 12.773 1.00 97.75 226 SER A O 1
ATOM 1715 N N . LEU A 1 227 ? -4.786 -6.869 11.289 1.00 97.50 227 LEU A N 1
ATOM 1716 C CA . LEU A 1 227 ? -4.784 -7.663 10.067 1.00 97.50 227 LEU A CA 1
ATOM 1717 C C . LEU A 1 227 ? -3.361 -7.733 9.505 1.00 97.50 227 LEU A C 1
ATOM 1719 O O . LEU A 1 227 ? -2.709 -6.702 9.344 1.00 97.50 227 LEU A O 1
ATOM 1723 N N . HIS A 1 228 ? -2.916 -8.937 9.160 1.00 95.44 228 HIS A N 1
ATOM 1724 C CA . HIS A 1 228 ? -1.594 -9.233 8.605 1.00 95.44 228 HIS A CA 1
ATOM 1725 C C . HIS A 1 228 ? -1.739 -10.022 7.311 1.00 95.44 228 HIS A C 1
ATOM 1727 O O . HIS A 1 228 ? -2.630 -10.862 7.206 1.00 95.44 228 HIS A O 1
ATOM 1733 N N . ALA A 1 229 ? -0.851 -9.779 6.350 1.00 89.62 229 ALA A N 1
ATOM 1734 C CA . ALA A 1 229 ? -0.797 -10.522 5.085 1.00 89.62 229 ALA A CA 1
ATOM 1735 C C . ALA A 1 229 ? 0.382 -11.500 4.989 1.00 89.62 229 ALA A C 1
ATOM 1737 O O . ALA A 1 229 ? 0.689 -11.996 3.902 1.00 89.62 229 ALA A O 1
ATOM 1738 N N . LEU A 1 230 ? 1.079 -11.727 6.104 1.00 82.81 230 LEU A N 1
ATOM 1739 C CA . LEU A 1 230 ? 2.122 -12.733 6.189 1.00 82.81 230 LEU A CA 1
ATOM 1740 C C . LEU A 1 230 ? 2.153 -13.394 7.566 1.00 82.81 230 LEU A C 1
ATOM 1742 O O . LEU A 1 230 ? 2.240 -12.718 8.598 1.00 82.81 230 LEU A O 1
ATOM 1746 N N . TYR A 1 231 ? 2.152 -14.724 7.562 1.00 80.56 231 TYR A N 1
ATOM 1747 C CA . TYR A 1 231 ? 2.323 -15.552 8.750 1.00 80.56 231 TYR A CA 1
ATOM 1748 C C . TYR A 1 231 ? 3.265 -16.704 8.445 1.00 80.56 231 TYR A C 1
ATOM 1750 O O . TYR A 1 231 ? 3.059 -17.451 7.503 1.00 80.56 231 TYR A O 1
ATOM 1758 N N . ASP A 1 232 ? 4.313 -16.844 9.245 1.00 77.56 232 ASP A N 1
ATOM 1759 C CA . ASP A 1 232 ? 5.311 -17.907 9.109 1.00 77.56 232 ASP A CA 1
ATOM 1760 C C . ASP A 1 232 ? 5.926 -17.996 7.699 1.00 77.56 232 ASP A C 1
ATOM 1762 O O . ASP A 1 232 ? 6.259 -19.071 7.214 1.00 77.56 232 ASP A O 1
ATOM 1766 N N . GLY A 1 233 ? 6.093 -16.846 7.034 1.00 69.62 233 GLY A N 1
ATOM 1767 C CA . GLY A 1 233 ? 6.601 -16.767 5.659 1.00 69.62 233 GLY A CA 1
ATOM 1768 C C . GLY A 1 233 ? 5.557 -17.072 4.579 1.00 69.62 233 GLY A C 1
ATOM 1769 O O . GLY A 1 233 ? 5.825 -16.845 3.401 1.00 69.62 233 GLY A O 1
ATOM 1770 N N . GLU A 1 234 ? 4.367 -17.532 4.960 1.00 72.00 234 GLU A N 1
ATOM 1771 C CA . GLU A 1 234 ? 3.269 -17.834 4.048 1.00 72.00 234 GLU A CA 1
ATOM 1772 C C . GLU A 1 234 ? 2.429 -16.579 3.779 1.00 72.00 234 GLU A C 1
ATOM 1774 O O . GLU A 1 234 ? 2.152 -15.772 4.673 1.00 72.00 234 GLU A O 1
ATOM 1779 N N . THR A 1 235 ? 2.047 -16.396 2.511 1.00 71.44 235 THR A N 1
ATOM 1780 C CA . THR A 1 235 ? 1.180 -15.291 2.082 1.00 71.44 235 THR A CA 1
ATOM 1781 C C . THR A 1 235 ? -0.274 -15.689 2.305 1.00 71.44 235 THR A C 1
ATOM 1783 O O . THR A 1 235 ? -0.930 -16.194 1.399 1.00 71.44 235 THR A O 1
ATOM 1786 N N . ASP A 1 236 ? -0.760 -15.470 3.520 1.00 83.00 236 ASP A N 1
ATOM 1787 C CA . ASP A 1 236 ? -2.154 -15.691 3.892 1.00 83.00 236 ASP A CA 1
ATOM 1788 C C . ASP A 1 236 ? -2.628 -14.550 4.814 1.00 83.00 236 ASP A C 1
ATOM 1790 O O . ASP A 1 236 ? -1.816 -13.815 5.393 1.00 83.00 236 ASP A O 1
ATOM 1794 N N . LEU A 1 237 ? -3.940 -14.322 4.859 1.00 91.75 237 LEU A N 1
ATOM 1795 C CA . LEU A 1 237 ? -4.549 -13.229 5.603 1.00 91.75 237 LEU A CA 1
ATOM 1796 C C . LEU A 1 237 ? -4.953 -13.686 7.000 1.00 91.75 237 LEU A C 1
ATOM 1798 O O . LEU A 1 237 ? -5.817 -14.544 7.167 1.00 91.75 237 LEU A O 1
ATOM 1802 N N . TYR A 1 238 ? -4.396 -13.030 8.013 1.00 93.12 238 TYR A N 1
ATOM 1803 C CA . TYR A 1 238 ? -4.651 -13.366 9.408 1.00 93.12 238 TYR A CA 1
ATOM 1804 C C . TYR A 1 238 ? -5.085 -12.150 10.198 1.00 93.12 238 TYR A C 1
ATOM 1806 O O . TYR A 1 238 ? -4.466 -11.089 10.124 1.00 93.12 238 TYR A O 1
ATOM 1814 N N . VAL A 1 239 ? -6.101 -12.335 11.033 1.00 96.25 239 VAL A N 1
ATOM 1815 C CA . VAL A 1 239 ? -6.502 -11.339 12.023 1.00 96.25 239 VAL A CA 1
ATOM 1816 C C . VAL A 1 239 ? -6.081 -11.830 13.399 1.00 96.25 239 VAL A C 1
ATOM 1818 O O . VAL A 1 239 ? -6.362 -12.967 13.780 1.00 96.25 239 VAL A O 1
ATOM 1821 N N . ARG A 1 240 ? -5.391 -10.981 14.159 1.00 96.00 240 ARG A N 1
ATOM 1822 C CA . ARG A 1 240 ? -4.921 -11.283 15.513 1.00 96.00 240 ARG A CA 1
ATOM 1823 C C . ARG A 1 240 ? -5.552 -10.346 16.523 1.00 96.00 240 ARG A C 1
ATOM 1825 O O . ARG A 1 240 ? -5.436 -9.135 16.363 1.00 96.00 240 ARG A O 1
ATOM 1832 N N . ASN A 1 241 ? -6.096 -10.914 17.593 1.00 96.56 241 ASN A N 1
ATOM 1833 C CA . ASN A 1 241 ? -6.493 -10.187 18.790 1.00 96.56 241 ASN A CA 1
ATOM 1834 C C . ASN A 1 241 ? -5.308 -10.117 19.762 1.00 96.56 241 ASN A C 1
ATOM 1836 O O . ASN A 1 241 ? -4.818 -11.147 20.236 1.00 96.56 241 ASN A O 1
ATOM 1840 N N . TRP A 1 242 ? -4.834 -8.909 20.054 1.00 95.00 242 TRP A N 1
ATOM 1841 C CA . TRP A 1 242 ? -3.676 -8.701 20.923 1.00 95.00 242 TRP A CA 1
ATOM 1842 C C . TRP A 1 242 ? -3.966 -8.957 22.401 1.00 95.00 242 TRP A C 1
ATOM 1844 O O . TRP A 1 242 ? -3.060 -9.384 23.116 1.00 95.00 242 TRP A O 1
ATOM 1854 N N . LEU A 1 243 ? -5.208 -8.749 22.846 1.00 93.25 243 LEU A N 1
ATOM 1855 C CA . LEU A 1 243 ? -5.617 -8.936 24.240 1.00 93.25 243 LEU A CA 1
ATOM 1856 C C . LEU A 1 243 ? -5.790 -10.416 24.590 1.00 93.25 243 LEU A C 1
ATOM 1858 O O . LEU A 1 243 ? -5.309 -10.871 25.623 1.00 93.25 243 LEU A O 1
ATOM 1862 N N . SER A 1 244 ? -6.465 -11.180 23.727 1.00 94.94 244 SER A N 1
ATOM 1863 C CA . SER A 1 244 ? -6.738 -12.605 23.972 1.00 94.94 244 SER A CA 1
ATOM 1864 C C . SER A 1 244 ? -5.638 -13.544 23.468 1.00 94.94 244 SER A C 1
ATOM 1866 O O . SER A 1 244 ? -5.695 -14.747 23.713 1.00 94.94 244 SER A O 1
ATOM 1868 N N . ASP A 1 245 ? -4.651 -13.006 22.750 1.00 94.50 245 ASP A N 1
ATOM 1869 C CA . ASP A 1 245 ? -3.592 -13.743 22.055 1.00 94.50 245 ASP A CA 1
ATOM 1870 C C . ASP A 1 245 ? -4.085 -14.791 21.039 1.00 94.50 245 ASP A C 1
ATOM 1872 O O . ASP A 1 245 ? -3.362 -15.723 20.669 1.00 94.50 245 ASP A O 1
ATOM 1876 N N . LYS A 1 246 ? -5.321 -14.635 20.559 1.00 95.38 246 LYS A N 1
ATOM 1877 C CA . LYS A 1 246 ? -5.922 -15.515 19.557 1.00 95.38 246 LYS A CA 1
ATOM 1878 C C . LYS A 1 246 ? -5.774 -14.955 18.150 1.00 95.38 246 LYS A C 1
ATOM 1880 O O . LYS A 1 246 ? -5.566 -13.755 17.951 1.00 95.38 246 LYS A O 1
ATOM 1885 N N . TYR A 1 247 ? -5.901 -15.833 17.164 1.00 95.25 247 TYR A N 1
ATOM 1886 C CA . TYR A 1 247 ? -5.871 -15.451 15.759 1.00 95.25 247 TYR A CA 1
ATOM 1887 C C . TYR A 1 247 ? -6.854 -16.272 14.921 1.00 95.25 247 TYR A C 1
ATOM 1889 O O . TYR A 1 247 ? -7.207 -17.391 15.299 1.00 95.25 247 TYR A O 1
ATOM 1897 N N . ALA A 1 248 ? -7.278 -15.710 13.793 1.00 95.81 248 ALA A N 1
ATOM 1898 C CA . ALA A 1 248 ? -8.128 -16.362 12.805 1.00 95.81 248 ALA A CA 1
ATOM 1899 C C . ALA A 1 248 ? -7.596 -16.124 11.384 1.00 95.81 248 ALA A C 1
ATOM 1901 O O . ALA A 1 248 ? -7.074 -15.042 11.105 1.00 95.81 248 ALA A O 1
ATOM 1902 N N . SER A 1 249 ? -7.741 -17.116 10.504 1.00 94.62 249 SER A N 1
ATOM 1903 C CA . SER A 1 249 ? -7.408 -16.999 9.075 1.00 94.62 249 SER A CA 1
ATOM 1904 C C . SER A 1 249 ? -8.619 -16.524 8.271 1.00 94.62 249 SER A C 1
ATOM 1906 O O . SER A 1 249 ? -9.748 -16.933 8.548 1.00 94.62 249 SER A O 1
ATOM 1908 N N . LEU A 1 250 ? -8.403 -15.684 7.262 1.00 95.19 250 LEU A N 1
ATOM 1909 C CA . LEU A 1 250 ? -9.443 -15.228 6.337 1.00 95.19 250 LEU A CA 1
ATOM 1910 C C . LEU A 1 250 ? -9.417 -16.064 5.060 1.00 95.19 250 LEU A C 1
ATOM 1912 O O . LEU A 1 250 ? -8.354 -16.272 4.486 1.00 95.19 250 LEU A O 1
ATOM 1916 N N . GLU A 1 251 ? -10.581 -16.488 4.565 1.00 92.25 251 GLU A N 1
ATOM 1917 C CA . GLU A 1 251 ? -10.656 -17.067 3.222 1.00 92.25 251 GLU A CA 1
ATOM 1918 C C . GLU A 1 251 ? -10.480 -15.951 2.183 1.00 92.25 251 GLU A C 1
ATOM 1920 O O . GLU A 1 251 ? -11.387 -15.159 1.909 1.00 92.25 251 GLU A O 1
ATOM 1925 N N . PHE A 1 252 ? -9.280 -15.861 1.614 1.00 85.38 252 PHE A N 1
ATOM 1926 C CA . PHE A 1 252 ? -8.929 -14.867 0.608 1.00 85.38 252 PHE A CA 1
ATOM 1927 C C . PHE A 1 252 ? -8.085 -15.508 -0.491 1.00 85.38 252 PHE A C 1
ATOM 1929 O O . PHE A 1 252 ? -7.294 -16.406 -0.227 1.00 85.38 252 PHE A O 1
ATOM 1936 N N . ALA A 1 253 ? -8.259 -15.072 -1.744 1.00 76.25 253 ALA A N 1
ATOM 1937 C CA . ALA A 1 253 ? -7.484 -15.656 -2.838 1.00 76.25 253 ALA A CA 1
ATOM 1938 C C . ALA A 1 253 ? -6.034 -15.159 -2.737 1.00 76.25 253 ALA A C 1
ATOM 1940 O O . ALA A 1 253 ? -5.814 -13.959 -2.926 1.00 76.25 253 ALA A O 1
ATOM 1941 N N . PRO A 1 254 ? -5.050 -16.041 -2.492 1.00 68.31 254 PRO A N 1
ATOM 1942 C CA . PRO A 1 254 ? -3.657 -15.634 -2.292 1.00 68.31 254 PRO A CA 1
ATOM 1943 C C . PRO A 1 254 ? -3.037 -15.014 -3.554 1.00 68.31 254 PRO A C 1
ATOM 1945 O O . PRO A 1 254 ? -2.019 -14.330 -3.487 1.00 68.31 254 PRO A O 1
ATOM 1948 N N . GLU A 1 255 ? -3.657 -15.240 -4.714 1.00 67.69 255 GLU A N 1
ATOM 1949 C CA . GLU A 1 255 ? -3.232 -14.702 -6.005 1.00 67.69 255 GLU A CA 1
ATOM 1950 C C . GLU A 1 255 ? -3.590 -13.226 -6.208 1.00 67.69 255 GLU A C 1
ATOM 1952 O O . GLU A 1 255 ? -3.030 -12.585 -7.097 1.00 67.69 255 GLU A O 1
ATOM 1957 N N . GLU A 1 256 ? -4.521 -12.669 -5.428 1.00 75.38 256 GLU A N 1
ATOM 1958 C CA . GLU A 1 256 ? -4.958 -11.287 -5.609 1.00 75.38 256 GLU A CA 1
ATOM 1959 C C . GLU A 1 256 ? -4.149 -10.327 -4.726 1.00 75.38 256 GLU A C 1
ATOM 1961 O O . GLU A 1 256 ? -4.210 -10.416 -3.497 1.00 75.38 256 GLU A O 1
ATOM 1966 N N . PRO A 1 257 ? -3.434 -9.348 -5.313 1.00 80.25 257 PRO A N 1
ATOM 1967 C CA . PRO A 1 257 ? -2.787 -8.305 -4.537 1.00 80.25 257 PRO A CA 1
ATOM 1968 C C . PRO A 1 257 ? -3.809 -7.528 -3.707 1.00 80.25 257 PRO A C 1
ATOM 1970 O O . PRO A 1 257 ? -4.809 -7.023 -4.226 1.00 80.25 257 PRO A O 1
ATOM 1973 N N . ILE A 1 258 ? -3.522 -7.412 -2.414 1.00 88.75 258 ILE A N 1
ATOM 1974 C CA . ILE A 1 258 ? -4.267 -6.549 -1.500 1.00 88.75 258 ILE A CA 1
ATOM 1975 C C . ILE A 1 258 ? -3.789 -5.119 -1.720 1.00 88.75 258 ILE A C 1
ATOM 1977 O O . ILE A 1 258 ? -2.591 -4.840 -1.616 1.00 88.75 258 ILE A O 1
ATOM 1981 N N . LEU A 1 259 ? -4.730 -4.237 -2.043 1.00 89.62 259 LEU A N 1
ATOM 1982 C CA . LEU A 1 259 ? -4.473 -2.831 -2.338 1.00 89.62 259 LEU A CA 1
ATOM 1983 C C . LEU A 1 259 ? -4.627 -1.958 -1.095 1.00 89.62 259 LEU A C 1
ATOM 1985 O O . LEU A 1 259 ? -3.818 -1.065 -0.875 1.00 89.62 259 LEU A O 1
ATOM 1989 N N . ALA A 1 260 ? -5.649 -2.232 -0.286 1.00 94.06 260 ALA A N 1
ATOM 1990 C CA . ALA A 1 260 ? -5.905 -1.539 0.970 1.00 94.06 260 ALA A CA 1
ATOM 1991 C C . ALA A 1 260 ? -6.726 -2.433 1.903 1.00 94.06 260 ALA A C 1
ATOM 1993 O O . ALA A 1 260 ? -7.455 -3.317 1.448 1.00 94.06 260 ALA A O 1
ATOM 1994 N N . ALA A 1 261 ? -6.627 -2.198 3.205 1.00 96.62 261 ALA A N 1
ATOM 1995 C CA . ALA A 1 261 ? -7.498 -2.821 4.187 1.00 96.62 261 ALA A CA 1
ATOM 1996 C C . ALA A 1 261 ? -7.670 -1.898 5.392 1.00 96.62 261 ALA A C 1
ATOM 1998 O O . ALA A 1 261 ? -6.796 -1.085 5.659 1.00 96.62 261 ALA A O 1
ATOM 1999 N N . GLU A 1 262 ? -8.781 -2.046 6.107 1.00 96.75 262 GLU A N 1
ATOM 2000 C CA . GLU A 1 262 ? -9.067 -1.297 7.332 1.00 96.75 262 GLU A CA 1
ATOM 2001 C C . GLU A 1 262 ? -9.948 -2.146 8.258 1.00 96.75 262 GLU A C 1
ATOM 2003 O O . GLU A 1 262 ? -10.793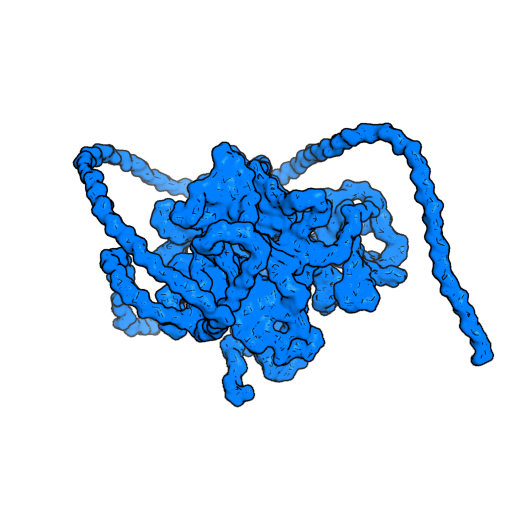 -2.921 7.794 1.00 96.75 262 GLU A O 1
ATOM 2008 N N . ILE A 1 263 ? -9.777 -1.994 9.573 1.00 97.06 263 ILE A N 1
ATOM 2009 C CA . ILE A 1 263 ? -10.683 -2.566 10.574 1.00 97.06 263 ILE A CA 1
ATOM 2010 C C . ILE A 1 263 ? -11.591 -1.442 11.071 1.00 97.06 263 ILE A C 1
ATOM 2012 O O . ILE A 1 263 ? -11.137 -0.456 11.642 1.00 97.06 263 ILE A O 1
ATOM 2016 N N . ILE A 1 264 ? -12.888 -1.572 10.801 1.00 95.31 264 ILE A N 1
ATOM 2017 C CA . ILE A 1 264 ? -13.874 -0.510 10.985 1.00 95.31 264 ILE A CA 1
ATOM 2018 C C . ILE A 1 264 ? -15.025 -1.027 11.839 1.00 95.31 264 ILE A C 1
ATOM 2020 O O . ILE A 1 264 ? -15.909 -1.755 11.374 1.00 95.31 264 ILE A O 1
ATOM 2024 N N . GLY A 1 265 ? -15.033 -0.622 13.108 1.00 92.31 265 GLY A N 1
ATOM 2025 C CA . GLY A 1 265 ? -16.021 -1.098 14.070 1.00 92.31 265 GLY A CA 1
ATOM 2026 C C . GLY A 1 265 ? -15.942 -2.619 14.200 1.00 92.31 265 GLY A C 1
ATOM 2027 O O . GLY A 1 265 ? -14.912 -3.152 14.577 1.00 92.31 265 GLY A O 1
ATOM 2028 N N . ARG A 1 266 ? -17.020 -3.335 13.858 1.00 95.25 266 ARG A N 1
ATOM 2029 C CA . ARG A 1 266 ? -17.080 -4.810 13.934 1.00 95.25 266 ARG A CA 1
ATOM 2030 C C . ARG A 1 266 ? -16.748 -5.512 12.616 1.00 95.25 266 ARG A C 1
ATOM 2032 O O . ARG A 1 266 ? -17.160 -6.656 12.414 1.00 95.25 266 ARG A O 1
ATOM 2039 N N . ARG A 1 267 ? -16.078 -4.827 11.688 1.00 97.06 267 ARG A N 1
ATOM 2040 C CA . ARG A 1 267 ? -15.851 -5.317 10.324 1.00 97.06 267 ARG A CA 1
ATOM 2041 C C . ARG A 1 267 ? -14.391 -5.173 9.922 1.00 97.06 267 ARG A C 1
ATOM 2043 O O . ARG A 1 267 ? -13.751 -4.184 10.256 1.00 97.06 267 ARG A O 1
ATOM 2050 N N . VAL A 1 268 ? -13.901 -6.133 9.151 1.00 97.75 268 VAL A N 1
ATOM 2051 C CA . VAL A 1 268 ? -12.631 -6.028 8.425 1.00 97.75 268 VAL A CA 1
ATOM 2052 C C . VAL A 1 268 ? -12.972 -5.826 6.958 1.00 97.75 268 VAL A C 1
ATOM 2054 O O . VAL A 1 268 ? -13.672 -6.655 6.376 1.00 97.75 268 VAL A O 1
ATOM 2057 N N . VAL A 1 269 ? -12.510 -4.727 6.371 1.00 97.88 269 VAL A N 1
ATOM 2058 C CA . VAL A 1 269 ? -12.670 -4.438 4.945 1.00 97.88 269 VAL A CA 1
ATOM 2059 C C . VAL A 1 269 ? -11.335 -4.688 4.265 1.00 97.88 269 VAL A C 1
ATOM 2061 O O . VAL A 1 269 ? -10.329 -4.103 4.653 1.00 97.88 269 VAL A O 1
ATOM 2064 N N . VAL A 1 270 ? -11.323 -5.550 3.253 1.00 96.94 270 VAL A N 1
ATOM 2065 C CA . VAL A 1 270 ? -10.135 -5.856 2.449 1.00 96.94 270 VAL A CA 1
ATOM 2066 C C . VAL A 1 270 ? -10.450 -5.558 0.992 1.00 96.94 270 VAL A C 1
ATOM 2068 O O . VAL A 1 270 ? -11.398 -6.109 0.436 1.00 96.94 270 VAL A O 1
ATOM 2071 N N . ILE A 1 271 ? -9.651 -4.699 0.364 1.00 95.38 271 ILE A N 1
ATOM 2072 C CA . ILE A 1 271 ? -9.772 -4.358 -1.053 1.00 95.38 271 ILE A CA 1
ATOM 2073 C C . ILE A 1 271 ? -8.653 -5.055 -1.817 1.00 95.38 271 ILE A C 1
ATOM 2075 O O . ILE A 1 271 ? -7.469 -4.803 -1.585 1.00 95.38 271 ILE A O 1
ATOM 2079 N N . SER A 1 272 ? -9.039 -5.918 -2.750 1.00 91.69 272 SER A N 1
ATOM 2080 C CA . SER A 1 272 ? -8.151 -6.536 -3.729 1.00 91.69 272 SER A CA 1
ATOM 2081 C C . SER A 1 272 ? -8.256 -5.824 -5.079 1.00 91.69 272 SER A C 1
ATOM 2083 O O . SER A 1 272 ? -9.087 -4.937 -5.272 1.00 91.69 272 SER A O 1
ATOM 2085 N N . MET A 1 273 ? -7.452 -6.247 -6.056 1.00 85.00 273 MET A N 1
ATOM 2086 C CA . MET A 1 273 ? -7.570 -5.755 -7.434 1.00 85.00 273 MET A CA 1
ATOM 2087 C C . MET A 1 273 ? -8.957 -5.947 -8.065 1.00 85.00 273 MET A C 1
ATOM 2089 O O . MET A 1 273 ? -9.268 -5.255 -9.028 1.00 85.00 273 MET A O 1
ATOM 2093 N N . ARG A 1 274 ? -9.767 -6.908 -7.607 1.00 85.50 274 ARG A N 1
ATOM 2094 C CA . ARG A 1 274 ? -11.036 -7.266 -8.273 1.00 85.50 274 ARG A CA 1
ATOM 2095 C C . ARG A 1 274 ? -12.263 -7.138 -7.389 1.00 85.50 274 ARG A C 1
ATOM 2097 O O . ARG A 1 274 ? -13.380 -7.148 -7.905 1.00 85.50 274 ARG A O 1
ATOM 2104 N N . ARG A 1 275 ? -12.077 -7.083 -6.073 1.00 91.56 275 ARG A N 1
ATOM 2105 C CA . ARG A 1 275 ? -13.189 -7.147 -5.130 1.00 91.56 275 ARG A CA 1
ATOM 2106 C C . ARG A 1 275 ? -12.922 -6.391 -3.845 1.00 91.56 275 ARG A C 1
ATOM 2108 O O . ARG A 1 275 ? -11.786 -6.240 -3.404 1.00 91.56 275 ARG A O 1
ATOM 2115 N N . ILE A 1 276 ? -14.017 -5.990 -3.223 1.00 95.00 276 ILE A N 1
ATOM 2116 C CA . ILE A 1 276 ? -14.087 -5.537 -1.842 1.00 95.00 276 ILE A CA 1
ATOM 2117 C C . ILE A 1 276 ? -14.688 -6.691 -1.040 1.00 95.00 276 ILE A C 1
ATOM 2119 O O . ILE A 1 276 ? -15.818 -7.096 -1.309 1.00 95.00 276 ILE A O 1
ATOM 2123 N N . SER A 1 277 ? -13.949 -7.214 -0.069 1.00 96.44 277 SER A N 1
ATOM 2124 C CA . SER A 1 277 ? -14.401 -8.270 0.836 1.00 96.44 277 SER A CA 1
ATOM 2125 C C . SER A 1 277 ? -14.625 -7.697 2.230 1.00 96.44 277 SER A C 1
ATOM 2127 O O . SER A 1 277 ? -13.760 -7.005 2.767 1.00 96.44 277 SER A O 1
ATOM 2129 N N . ILE A 1 278 ? -15.773 -8.006 2.829 1.00 97.50 278 ILE A N 1
ATOM 2130 C CA . ILE A 1 278 ? -16.103 -7.630 4.206 1.00 97.50 278 ILE A CA 1
ATOM 2131 C C . ILE A 1 278 ? -16.137 -8.894 5.057 1.00 97.50 278 ILE A C 1
ATOM 2133 O O . ILE A 1 278 ? -16.797 -9.866 4.693 1.00 97.50 278 ILE A O 1
ATOM 2137 N N . PHE A 1 279 ? -15.481 -8.868 6.213 1.00 97.69 279 PHE A N 1
ATOM 2138 C CA . PHE A 1 279 ? -15.518 -9.932 7.217 1.00 97.69 279 PHE A CA 1
ATOM 2139 C C . PHE A 1 279 ? -16.078 -9.391 8.533 1.00 97.69 279 PHE A C 1
ATOM 2141 O O . PHE A 1 279 ? -15.848 -8.234 8.883 1.00 97.69 279 PHE A O 1
ATOM 2148 N N . SER A 1 280 ? -16.804 -10.223 9.280 1.00 96.81 280 SER A N 1
ATOM 2149 C CA . SER A 1 280 ? -17.298 -9.867 10.617 1.00 96.81 280 SER A CA 1
ATOM 2150 C C . SER A 1 280 ? -16.250 -10.196 11.678 1.00 96.81 280 SER A C 1
ATOM 2152 O O . SER A 1 280 ? -15.796 -11.340 11.744 1.00 96.81 280 SER A O 1
ATOM 2154 N N . LEU A 1 281 ? -15.935 -9.244 12.564 1.00 96.25 281 LEU A N 1
ATOM 2155 C CA . LEU A 1 281 ? -15.108 -9.516 13.745 1.00 96.25 281 LEU A CA 1
ATOM 2156 C C . LEU A 1 281 ? -15.755 -10.551 14.678 1.00 96.25 281 LEU A C 1
ATOM 2158 O O . LEU A 1 281 ? -15.040 -11.284 15.347 1.00 96.25 281 LEU A O 1
ATOM 2162 N N . ASP A 1 282 ? -17.082 -10.691 14.677 1.00 96.56 282 ASP A N 1
ATOM 2163 C CA . ASP A 1 282 ? -17.778 -11.680 15.512 1.00 96.56 282 ASP A CA 1
ATOM 2164 C C . ASP A 1 282 ? -17.566 -13.100 14.994 1.00 96.56 282 ASP A C 1
ATOM 2166 O O . ASP A 1 282 ? -17.408 -14.042 15.771 1.00 96.56 282 ASP A O 1
ATOM 2170 N N . SER A 1 283 ? -17.576 -13.263 13.670 1.00 96.62 283 SER A N 1
ATOM 2171 C CA . SER A 1 283 ? -17.226 -14.533 13.033 1.00 96.62 283 SER A CA 1
ATOM 2172 C C . SER A 1 283 ? -15.757 -14.866 13.275 1.00 96.62 283 SER A C 1
ATOM 2174 O O . SER A 1 283 ? -15.433 -16.018 13.558 1.00 96.62 283 SER A O 1
ATOM 2176 N N . LEU A 1 284 ? -14.887 -13.853 13.225 1.00 95.81 284 LEU A N 1
ATOM 2177 C CA . LEU A 1 284 ? -13.462 -14.010 13.493 1.00 95.81 284 LEU A CA 1
ATOM 2178 C C . LEU A 1 284 ? -13.191 -14.408 14.936 1.00 95.81 284 LEU A C 1
ATOM 2180 O O . LEU A 1 284 ? -12.467 -15.368 15.156 1.00 95.81 284 LEU A O 1
ATOM 2184 N N . ASP A 1 285 ? -13.813 -13.749 15.910 1.00 96.31 285 ASP A N 1
ATOM 2185 C CA . ASP A 1 285 ? -13.646 -14.068 17.328 1.00 96.31 285 ASP A CA 1
ATOM 2186 C C . ASP A 1 285 ? -14.113 -15.493 17.658 1.00 96.31 285 ASP A C 1
ATOM 2188 O O . ASP A 1 285 ? -13.433 -16.227 18.376 1.00 96.31 285 ASP A O 1
ATOM 2192 N N . LYS A 1 286 ? -15.220 -15.942 17.050 1.00 96.69 286 LYS A N 1
ATOM 2193 C CA . LYS A 1 286 ? -15.705 -17.328 17.179 1.00 96.69 286 LYS A CA 1
ATOM 2194 C C . LYS A 1 286 ? -14.745 -18.357 16.578 1.00 96.69 286 LYS A C 1
ATOM 2196 O O . LYS A 1 286 ? -14.628 -19.454 17.121 1.00 96.69 286 LYS A O 1
ATOM 2201 N N . ALA A 1 287 ? -14.096 -18.025 15.464 1.00 96.56 287 ALA A N 1
ATOM 2202 C CA . ALA A 1 287 ? -13.123 -18.885 14.789 1.00 96.56 287 ALA A CA 1
ATOM 2203 C C . ALA A 1 287 ? -11.697 -18.750 15.357 1.00 96.56 287 ALA A C 1
ATOM 2205 O O . ALA A 1 287 ? -10.809 -19.524 14.988 1.00 96.56 287 ALA A O 1
ATOM 2206 N N . ALA A 1 288 ? -11.463 -17.770 16.234 1.00 96.62 288 ALA A N 1
ATOM 2207 C CA . ALA A 1 288 ? -10.137 -17.441 16.714 1.00 96.62 288 ALA A CA 1
ATOM 2208 C C . ALA A 1 288 ? -9.604 -18.531 17.650 1.00 96.62 288 ALA A C 1
ATOM 2210 O O . ALA A 1 288 ? -10.222 -18.897 18.655 1.00 96.62 288 ALA A O 1
ATOM 2211 N N . VAL A 1 289 ? -8.407 -19.020 17.343 1.00 96.31 289 VAL A N 1
ATOM 2212 C CA . VAL A 1 289 ? -7.737 -20.093 18.081 1.00 96.31 289 VAL A CA 1
ATOM 2213 C C . VAL A 1 289 ? -6.456 -19.588 18.752 1.00 96.31 289 VAL A C 1
ATOM 2215 O O . VAL A 1 289 ? -5.882 -18.582 18.322 1.00 96.31 289 VAL A O 1
ATOM 2218 N N . PRO A 1 290 ? -5.978 -20.258 19.818 1.00 94.94 290 PRO A N 1
ATOM 2219 C CA . PRO A 1 290 ? -4.673 -19.966 20.402 1.00 94.94 290 PRO A CA 1
ATOM 2220 C C . PRO A 1 290 ? -3.526 -20.232 19.422 1.00 94.94 290 PRO A C 1
ATOM 2222 O O . PRO A 1 290 ? -3.645 -21.017 18.477 1.00 94.94 290 PRO A O 1
ATOM 2225 N N . ARG A 1 291 ? -2.363 -19.636 19.695 1.00 85.12 291 ARG A N 1
ATOM 2226 C CA . ARG A 1 291 ? -1.136 -19.857 18.917 1.00 85.12 291 ARG A CA 1
ATOM 2227 C C . ARG A 1 291 ? -0.800 -21.350 18.776 1.00 85.12 291 ARG A C 1
ATOM 2229 O O . ARG A 1 291 ? -0.898 -22.113 19.732 1.00 85.12 291 ARG A O 1
ATOM 2236 N N . GLY A 1 292 ? -0.350 -21.745 17.584 1.00 85.00 292 GLY A N 1
ATOM 2237 C CA . GLY A 1 292 ? 0.070 -23.121 17.289 1.00 85.00 292 GLY A CA 1
ATOM 2238 C C . GLY A 1 292 ? -1.084 -24.096 17.039 1.00 85.00 292 GLY A C 1
ATOM 2239 O O . GLY A 1 292 ? -0.836 -25.271 16.784 1.00 85.00 292 GLY A O 1
ATOM 2240 N N . THR A 1 293 ? -2.329 -23.618 17.092 1.00 91.88 293 THR A N 1
ATOM 2241 C CA . THR A 1 293 ? -3.516 -24.368 16.666 1.00 91.88 293 THR A CA 1
ATOM 2242 C C . THR A 1 293 ? -3.911 -23.909 15.271 1.00 91.88 293 THR A C 1
ATOM 2244 O O . THR A 1 293 ? -3.909 -22.711 15.028 1.00 91.88 293 THR A O 1
ATOM 2247 N N . GLU A 1 294 ? -4.249 -24.828 14.371 1.00 89.25 294 GLU A N 1
ATOM 2248 C CA . GLU A 1 294 ? -4.750 -24.511 13.027 1.00 89.25 294 GLU A CA 1
ATOM 2249 C C . GLU A 1 294 ? -6.120 -23.817 13.125 1.00 89.25 294 GLU A C 1
ATOM 2251 O O . GLU A 1 294 ? -7.027 -24.325 13.789 1.00 89.25 294 GLU A O 1
ATOM 2256 N N . SER A 1 295 ? -6.256 -22.638 12.512 1.00 90.31 295 SER A N 1
ATOM 2257 C CA . SER A 1 295 ? -7.521 -21.897 12.476 1.00 90.31 295 SER A CA 1
ATOM 2258 C C . SER A 1 295 ? -8.381 -22.361 11.302 1.00 90.31 295 SER A C 1
ATOM 2260 O O . SER A 1 295 ? -7.874 -22.711 10.239 1.00 90.31 295 SER A O 1
ATOM 2262 N N . THR A 1 296 ? -9.701 -22.350 11.475 1.00 92.69 296 THR A N 1
ATOM 2263 C CA . THR A 1 296 ? -10.622 -22.477 10.344 1.00 92.69 296 THR A CA 1
ATOM 2264 C C . THR A 1 296 ? -10.674 -21.160 9.581 1.00 92.69 296 THR A C 1
ATOM 2266 O O . THR A 1 296 ? -10.904 -20.120 10.196 1.00 92.69 296 THR A O 1
ATOM 2269 N N . MET A 1 297 ? -10.533 -21.215 8.256 1.00 93.94 297 MET A N 1
ATOM 2270 C CA . MET A 1 297 ? -10.715 -20.043 7.400 1.00 93.94 297 MET A CA 1
ATOM 2271 C C . MET A 1 297 ? -12.123 -19.461 7.566 1.00 93.94 297 MET A C 1
ATOM 2273 O O . MET A 1 297 ? -13.110 -20.200 7.614 1.00 93.94 297 MET A O 1
ATOM 2277 N N . VAL A 1 298 ? -12.196 -18.138 7.687 1.00 96.69 298 VAL A N 1
ATOM 2278 C CA . VAL A 1 298 ? -13.442 -17.387 7.844 1.00 96.69 298 VAL A CA 1
ATOM 2279 C C . VAL A 1 298 ? -13.832 -16.766 6.512 1.00 96.69 298 VAL A C 1
ATOM 2281 O O . VAL A 1 298 ? -13.089 -15.956 5.957 1.00 96.69 298 VAL A O 1
ATOM 2284 N N . ASP A 1 299 ? -15.024 -17.114 6.036 1.00 96.62 299 ASP A N 1
ATOM 2285 C CA . ASP A 1 299 ? -15.620 -16.535 4.836 1.00 96.62 299 ASP A CA 1
ATOM 2286 C C . ASP A 1 299 ? -15.979 -15.054 5.021 1.00 96.62 299 ASP A C 1
ATOM 2288 O O . ASP A 1 299 ? -16.396 -14.603 6.095 1.00 96.62 299 ASP A O 1
ATOM 2292 N N . SER A 1 300 ? -15.885 -14.293 3.931 1.00 96.31 300 SER A N 1
ATOM 2293 C CA . SER A 1 300 ? -16.418 -12.932 3.873 1.00 96.31 300 SER A CA 1
ATOM 2294 C C . SER A 1 300 ? -17.947 -12.946 3.952 1.00 96.31 300 SER A C 1
ATOM 2296 O O . SER A 1 300 ? -18.600 -13.700 3.231 1.00 96.31 300 SER A O 1
ATOM 2298 N N . ILE A 1 301 ? -18.525 -12.052 4.751 1.00 97.12 301 ILE A N 1
ATOM 2299 C CA . ILE A 1 301 ? -19.981 -11.876 4.874 1.00 97.12 301 ILE A CA 1
ATOM 2300 C C . ILE A 1 301 ? -20.585 -11.127 3.679 1.00 97.12 301 ILE A C 1
ATOM 2302 O O . ILE A 1 301 ? -21.778 -11.244 3.416 1.00 97.12 301 ILE A O 1
ATOM 2306 N N . ALA A 1 302 ? -19.763 -10.371 2.948 1.00 96.19 302 ALA A N 1
ATOM 2307 C CA . ALA A 1 302 ? -20.136 -9.741 1.691 1.00 96.19 302 ALA A CA 1
ATOM 2308 C C . ALA A 1 302 ? -18.919 -9.593 0.777 1.00 96.19 302 ALA A C 1
ATOM 2310 O O . ALA A 1 302 ? -17.795 -9.391 1.246 1.00 96.19 302 ALA A O 1
ATOM 2311 N N . GLN A 1 303 ? -19.168 -9.672 -0.529 1.00 95.00 303 GLN A N 1
ATOM 2312 C CA . GLN A 1 303 ? -18.188 -9.385 -1.569 1.00 95.00 303 GLN A CA 1
ATOM 2313 C C . GLN A 1 303 ? -18.823 -8.489 -2.625 1.00 95.00 303 GLN A C 1
ATOM 2315 O O . GLN A 1 303 ? -19.935 -8.754 -3.081 1.00 95.00 303 GLN A O 1
ATOM 2320 N N . PHE A 1 304 ? -18.094 -7.460 -3.036 1.00 92.56 304 PHE A N 1
ATOM 2321 C CA . PHE A 1 304 ? -18.470 -6.601 -4.150 1.00 92.56 304 PHE A CA 1
ATOM 2322 C C . PHE A 1 304 ? -17.383 -6.689 -5.208 1.00 92.56 304 PHE A C 1
ATOM 2324 O O . PHE A 1 304 ? -16.254 -6.266 -4.972 1.00 92.56 304 PHE A O 1
ATOM 2331 N N . SER A 1 305 ? -17.712 -7.264 -6.358 1.00 87.44 305 SER A N 1
ATOM 2332 C CA . SER A 1 305 ? -16.921 -7.130 -7.581 1.00 87.44 305 SER A CA 1
ATOM 2333 C C . SER A 1 305 ? -17.496 -5.995 -8.421 1.00 87.44 305 SER A C 1
ATOM 2335 O O . SER A 1 305 ? -18.691 -5.713 -8.301 1.00 87.44 305 SER A O 1
ATOM 2337 N N . ASP A 1 306 ? -16.696 -5.381 -9.296 1.00 72.50 306 ASP A N 1
ATOM 2338 C CA . ASP A 1 306 ? -17.234 -4.430 -10.275 1.00 72.50 306 ASP A CA 1
ATOM 2339 C C . ASP A 1 306 ? -18.308 -5.126 -11.116 1.00 72.50 306 ASP A C 1
ATOM 2341 O O . ASP A 1 306 ? -18.049 -6.050 -11.884 1.00 72.50 306 ASP A O 1
ATOM 2345 N N . SER A 1 307 ? -19.555 -4.743 -10.860 1.00 49.69 307 SER A N 1
ATOM 2346 C CA . SER A 1 307 ? -20.760 -5.477 -11.238 1.00 49.69 307 SER A CA 1
ATOM 2347 C C . SER A 1 307 ? -21.355 -4.978 -12.549 1.00 49.69 307 SER A C 1
ATOM 2349 O O . SER A 1 307 ? -22.548 -5.156 -12.790 1.00 49.69 307 SER A O 1
ATOM 2351 N N . THR A 1 308 ? -20.541 -4.397 -13.437 1.00 54.22 308 THR A N 1
ATOM 2352 C CA . THR A 1 308 ? -21.023 -3.898 -14.735 1.00 54.22 308 THR A CA 1
ATOM 2353 C C . THR A 1 308 ? -21.586 -5.002 -15.637 1.00 54.22 308 THR A C 1
ATOM 2355 O O . THR A 1 308 ? -22.136 -4.696 -16.689 1.00 54.22 308 THR A O 1
ATOM 2358 N N . GLY A 1 309 ? -21.515 -6.279 -15.236 1.00 50.97 309 GLY A N 1
ATOM 2359 C CA . GLY A 1 309 ? -22.122 -7.406 -15.951 1.00 50.97 309 GLY A CA 1
ATOM 2360 C C . GLY A 1 309 ? -21.442 -7.721 -17.283 1.00 50.97 309 GLY A C 1
ATOM 2361 O O . GLY A 1 309 ? -21.820 -8.683 -17.946 1.00 50.97 309 GLY A O 1
ATOM 2362 N N . ASP A 1 310 ? -20.436 -6.930 -17.653 1.00 53.69 310 ASP A N 1
ATOM 2363 C CA . ASP A 1 310 ? -19.531 -7.170 -18.759 1.00 53.69 310 ASP A CA 1
ATOM 2364 C C . ASP A 1 310 ? -18.300 -7.883 -18.188 1.00 53.69 310 ASP A C 1
ATOM 2366 O O . ASP A 1 310 ? -17.679 -7.398 -17.240 1.00 53.69 310 ASP A O 1
ATOM 2370 N N . ASP A 1 311 ? -17.939 -9.041 -18.746 1.00 52.03 311 ASP A N 1
ATOM 2371 C CA . ASP A 1 311 ? -16.810 -9.873 -18.291 1.00 52.03 311 ASP A CA 1
ATOM 2372 C C . ASP A 1 311 ? -15.455 -9.123 -18.323 1.00 52.03 311 ASP A C 1
ATOM 2374 O O . ASP A 1 311 ? -14.433 -9.626 -17.849 1.00 52.03 311 ASP A O 1
ATOM 2378 N N . SER A 1 312 ? -15.413 -7.894 -18.849 1.00 54.81 312 SER A N 1
ATOM 2379 C CA . SER A 1 312 ? -14.315 -6.955 -18.629 1.00 54.81 312 SER A CA 1
ATOM 2380 C C . SER A 1 312 ? -14.400 -6.293 -17.252 1.00 54.81 312 SER A C 1
ATOM 2382 O O . SER A 1 312 ? -14.610 -5.086 -17.150 1.00 54.81 312 SER A O 1
ATOM 2384 N N . VAL A 1 313 ? -14.194 -7.070 -16.189 1.00 57.81 313 VAL A N 1
ATOM 2385 C CA . VAL A 1 313 ? -13.965 -6.523 -14.845 1.00 57.81 313 VAL A CA 1
ATOM 2386 C C . VAL A 1 313 ? -12.711 -5.648 -14.900 1.00 57.81 313 VAL A C 1
ATOM 2388 O O . VAL A 1 313 ? -11.601 -6.138 -15.138 1.00 57.81 313 VAL A O 1
ATOM 2391 N N . HIS A 1 314 ? -12.890 -4.341 -14.727 1.00 68.12 314 HIS A N 1
ATOM 2392 C CA . HIS A 1 314 ? -11.783 -3.404 -14.598 1.00 68.12 314 HIS A CA 1
ATOM 2393 C C . HIS A 1 314 ? -11.016 -3.748 -13.317 1.00 68.12 314 HIS A C 1
ATOM 2395 O O . HIS A 1 314 ? -11.605 -3.869 -12.248 1.00 68.12 314 HIS A O 1
ATOM 2401 N N . LYS A 1 315 ? -9.701 -3.974 -13.415 1.00 79.50 315 LYS A N 1
ATOM 2402 C CA . LYS A 1 315 ? -8.882 -4.201 -12.223 1.00 79.50 315 LYS A CA 1
ATOM 2403 C C . LYS A 1 315 ? -8.598 -2.858 -11.559 1.00 79.50 315 LYS A C 1
ATOM 2405 O O . LYS A 1 315 ? -8.134 -1.936 -12.228 1.00 79.50 315 LYS A O 1
ATOM 2410 N N . ALA A 1 316 ? -8.786 -2.782 -10.248 1.00 85.31 316 ALA A N 1
ATOM 2411 C CA . ALA A 1 316 ? -8.228 -1.707 -9.448 1.00 85.31 316 ALA A CA 1
ATOM 2412 C C . ALA A 1 316 ? -6.695 -1.846 -9.394 1.00 85.31 316 ALA A C 1
ATOM 2414 O O . ALA A 1 316 ? -6.156 -2.946 -9.241 1.00 85.31 316 ALA A O 1
ATOM 2415 N N . TRP A 1 317 ? -5.996 -0.728 -9.547 1.00 84.81 317 TRP A N 1
ATOM 2416 C CA . TRP A 1 317 ? -4.532 -0.615 -9.514 1.00 84.81 317 TRP A CA 1
ATOM 2417 C C . TRP A 1 317 ? -4.049 0.009 -8.201 1.00 84.81 317 TRP A C 1
ATOM 2419 O O . TRP A 1 317 ? -2.982 -0.329 -7.682 1.00 84.81 317 TRP A O 1
ATOM 2429 N N . SER A 1 318 ? -4.876 0.878 -7.623 1.00 89.69 318 SER A N 1
ATOM 2430 C CA . SER A 1 318 ? -4.719 1.406 -6.274 1.00 89.69 318 SER A CA 1
ATOM 2431 C C . SER A 1 318 ? -6.079 1.541 -5.600 1.00 89.69 318 SER A C 1
ATOM 2433 O O . SER A 1 318 ? -7.122 1.627 -6.258 1.00 89.69 318 SER A O 1
ATOM 2435 N N . ALA A 1 319 ? -6.065 1.518 -4.273 1.00 94.50 319 ALA A N 1
ATOM 2436 C CA . ALA A 1 319 ? -7.255 1.727 -3.478 1.00 94.50 319 ALA A CA 1
ATOM 2437 C C . ALA A 1 319 ? -6.909 2.404 -2.156 1.00 94.50 319 ALA A C 1
ATOM 2439 O O . ALA A 1 319 ? -5.777 2.327 -1.681 1.00 94.50 319 ALA A O 1
ATOM 2440 N N . ALA A 1 320 ? -7.911 3.028 -1.559 1.00 95.69 320 ALA A N 1
ATOM 2441 C CA . ALA A 1 320 ? -7.890 3.500 -0.190 1.00 95.69 320 ALA A CA 1
ATOM 2442 C C . ALA A 1 320 ? -9.231 3.145 0.455 1.00 95.69 320 ALA A C 1
ATOM 2444 O O . ALA A 1 320 ? -10.271 3.146 -0.203 1.00 95.69 320 ALA A O 1
ATOM 2445 N N . VAL A 1 321 ? -9.210 2.833 1.743 1.00 96.44 321 VAL A N 1
ATOM 2446 C CA . VAL A 1 321 ? -10.417 2.647 2.546 1.00 96.44 321 VAL A CA 1
ATOM 2447 C C . VAL A 1 321 ? -10.257 3.431 3.829 1.00 96.44 321 VAL A C 1
ATOM 2449 O O . VAL A 1 321 ? -9.160 3.503 4.383 1.00 96.44 321 VAL A O 1
ATOM 2452 N N . ARG A 1 322 ? -11.343 4.050 4.285 1.00 95.00 322 ARG A N 1
ATOM 2453 C CA . ARG A 1 322 ? -11.348 4.764 5.554 1.00 95.00 322 ARG A CA 1
ATOM 2454 C C . ARG A 1 322 ? -12.698 4.681 6.238 1.00 95.00 322 ARG A C 1
ATOM 2456 O O . ARG A 1 322 ? -13.741 4.609 5.588 1.00 95.00 322 ARG A O 1
ATOM 2463 N N . ARG A 1 323 ? -12.660 4.681 7.570 1.00 93.81 323 ARG A N 1
ATOM 2464 C CA . ARG A 1 323 ? -13.847 4.751 8.417 1.00 93.81 323 ARG A CA 1
ATOM 2465 C C . ARG A 1 323 ? -14.565 6.080 8.224 1.00 93.81 323 ARG A C 1
ATOM 2467 O O . ARG A 1 323 ? -13.987 7.142 8.419 1.00 93.81 323 ARG A O 1
ATOM 2474 N N . THR A 1 324 ? -15.859 5.986 7.966 1.00 90.62 324 THR A N 1
ATOM 2475 C CA . THR A 1 324 ? -16.776 7.117 8.008 1.00 90.62 324 THR A CA 1
ATOM 2476 C C . THR A 1 324 ? -16.863 7.678 9.440 1.00 90.62 324 THR A C 1
ATOM 2478 O O . THR A 1 324 ? -17.174 6.913 10.363 1.00 90.62 324 THR A O 1
ATOM 2481 N N . PRO A 1 325 ? -16.666 8.990 9.663 1.00 85.12 325 PRO A N 1
ATOM 2482 C CA . PRO A 1 325 ? -16.960 9.623 10.947 1.00 85.12 325 PRO A CA 1
ATOM 2483 C C . PRO A 1 325 ? -18.451 9.509 11.288 1.00 85.12 325 PRO A C 1
ATOM 2485 O O . PRO A 1 325 ? -19.319 9.783 10.460 1.00 85.12 325 PRO A O 1
ATOM 2488 N N . THR A 1 326 ? -18.770 9.153 12.534 1.00 76.00 326 THR A N 1
ATOM 2489 C CA . THR A 1 326 ? -20.152 8.941 13.011 1.00 76.00 326 THR A CA 1
ATOM 2490 C C . THR A 1 326 ? -21.044 10.181 12.889 1.00 76.00 326 THR A C 1
ATOM 2492 O O . THR A 1 326 ? -22.263 10.066 12.958 1.00 76.00 326 THR A O 1
ATOM 2495 N N . SER A 1 327 ? -20.450 11.369 12.759 1.00 60.19 327 SER A N 1
ATOM 2496 C CA . SER A 1 327 ? -21.143 12.659 12.754 1.00 60.19 327 SER A CA 1
ATOM 2497 C C . SER A 1 327 ? -21.561 13.153 11.368 1.00 60.19 327 SER A C 1
ATOM 2499 O O . SER A 1 327 ? -22.400 14.049 11.294 1.00 60.19 327 SER A O 1
ATOM 2501 N N . THR A 1 328 ? -20.990 12.629 10.279 1.00 62.22 328 THR A N 1
ATOM 2502 C CA . THR A 1 328 ? -21.117 13.255 8.951 1.00 62.22 328 THR A CA 1
ATOM 2503 C C . THR A 1 328 ? -22.059 12.521 8.003 1.00 62.22 328 THR A C 1
ATOM 2505 O O . THR A 1 328 ? -22.632 13.156 7.113 1.00 62.22 328 THR A O 1
ATOM 2508 N N . LEU A 1 329 ? -22.255 11.206 8.163 1.00 67.44 329 LEU A N 1
ATOM 2509 C CA . LEU A 1 329 ? -23.013 10.391 7.206 1.00 67.44 329 LEU A CA 1
ATOM 2510 C C . LEU A 1 329 ? -24.239 9.707 7.841 1.00 67.44 329 LEU A C 1
ATOM 2512 O O . LEU A 1 329 ? -24.469 9.773 9.046 1.00 67.44 329 LEU A O 1
ATOM 2516 N N . SER A 1 330 ? -25.058 9.071 6.993 1.00 78.56 330 SER A N 1
ATOM 2517 C CA . SER A 1 330 ? -26.170 8.219 7.436 1.00 78.56 330 SER A CA 1
ATOM 2518 C C . SER A 1 330 ? -25.672 7.219 8.489 1.00 78.56 330 SER A C 1
ATOM 2520 O O . SER A 1 330 ? -24.589 6.667 8.296 1.00 78.56 330 SER A O 1
ATOM 2522 N N . PRO A 1 331 ? -26.443 6.929 9.554 1.00 82.19 331 PRO A N 1
ATOM 2523 C CA . PRO A 1 331 ? -26.028 6.008 10.620 1.00 82.19 331 PRO A CA 1
ATOM 2524 C C . PRO A 1 331 ? -25.679 4.594 10.122 1.00 82.19 331 PRO A C 1
ATOM 2526 O O . PRO A 1 331 ? -24.994 3.849 10.816 1.00 82.19 331 PRO A O 1
ATOM 2529 N N . SER A 1 332 ? -26.133 4.233 8.920 1.00 90.19 332 SER A N 1
ATOM 2530 C CA . SER A 1 332 ? -25.835 2.963 8.252 1.00 90.19 332 SER A CA 1
ATOM 2531 C C . SER A 1 332 ? -24.507 2.961 7.487 1.00 90.19 332 SER A C 1
ATOM 2533 O O . SER A 1 332 ? -24.009 1.894 7.139 1.00 90.19 332 SER A O 1
ATOM 2535 N N . SER A 1 333 ? -23.934 4.126 7.185 1.00 92.56 333 SER A N 1
ATOM 2536 C CA . SER A 1 333 ? -22.636 4.221 6.518 1.00 92.56 333 SER A CA 1
ATOM 2537 C C . SER A 1 333 ? -21.512 3.967 7.502 1.00 92.56 333 SER A C 1
ATOM 2539 O O . SER A 1 333 ? -21.481 4.556 8.583 1.00 92.56 333 SER A O 1
ATOM 2541 N N . PHE A 1 334 ? -20.567 3.111 7.127 1.00 94.75 334 PHE A N 1
ATOM 2542 C CA . PHE A 1 334 ? -19.432 2.810 7.995 1.00 94.75 334 PHE A CA 1
ATOM 2543 C C . PHE A 1 334 ? -18.077 3.054 7.337 1.00 94.75 334 PHE A C 1
ATOM 2545 O O . PHE A 1 334 ? -17.110 3.280 8.063 1.00 94.75 334 PHE A O 1
ATOM 2552 N N . ALA A 1 335 ? -17.979 3.048 6.007 1.00 96.00 335 ALA A N 1
ATOM 2553 C CA . ALA A 1 335 ? -16.708 3.273 5.331 1.00 96.00 335 ALA A CA 1
ATOM 2554 C C . ALA A 1 335 ? -16.866 3.955 3.974 1.00 96.00 335 ALA A C 1
ATOM 2556 O O . ALA A 1 335 ? -17.863 3.760 3.281 1.00 96.00 335 ALA A O 1
ATOM 2557 N N . ILE A 1 336 ? -15.816 4.664 3.572 1.00 96.12 336 ILE A N 1
ATOM 2558 C CA . ILE A 1 336 ? -15.601 5.114 2.200 1.00 96.12 336 ILE A CA 1
ATOM 2559 C C . ILE A 1 336 ? -14.495 4.267 1.588 1.00 96.12 336 ILE A C 1
ATOM 2561 O O . ILE A 1 336 ? -13.452 4.036 2.206 1.00 96.12 336 ILE A O 1
ATOM 2565 N N . VAL A 1 337 ? -14.730 3.818 0.364 1.00 96.31 337 VAL A N 1
ATOM 2566 C CA . VAL A 1 337 ? -13.780 3.074 -0.449 1.00 96.31 337 VAL A CA 1
ATOM 2567 C C . VAL A 1 337 ? -13.504 3.877 -1.705 1.00 96.31 337 VAL A C 1
ATOM 2569 O O . VAL A 1 337 ? -14.419 4.259 -2.420 1.00 96.31 337 VAL A O 1
ATOM 2572 N N . VAL A 1 338 ? -12.233 4.113 -1.995 1.00 95.81 338 VAL A N 1
ATOM 2573 C CA . VAL A 1 338 ? -11.804 4.697 -3.261 1.00 95.81 338 VAL A CA 1
ATOM 2574 C C . VAL A 1 338 ? -10.992 3.661 -4.005 1.00 95.81 338 VAL A C 1
ATOM 2576 O O . VAL A 1 338 ? -10.074 3.064 -3.446 1.00 95.81 338 VAL A O 1
ATOM 2579 N N . ARG A 1 339 ? -11.327 3.444 -5.271 1.00 94.44 339 ARG A N 1
ATOM 2580 C CA . ARG A 1 339 ? -10.649 2.508 -6.163 1.00 94.44 339 ARG A CA 1
ATOM 2581 C C . ARG A 1 339 ? -10.288 3.237 -7.432 1.00 94.44 339 ARG A C 1
ATOM 2583 O O . ARG A 1 339 ? -11.053 4.055 -7.927 1.00 94.44 339 ARG A O 1
ATOM 2590 N N . ARG A 1 340 ? -9.126 2.928 -7.977 1.00 91.81 340 ARG A N 1
ATOM 2591 C CA . ARG A 1 340 ? -8.657 3.548 -9.207 1.00 91.81 340 ARG A CA 1
ATOM 2592 C C . ARG A 1 340 ? -8.272 2.469 -10.202 1.00 91.81 340 ARG A C 1
ATOM 2594 O O . ARG A 1 340 ? -7.514 1.567 -9.856 1.00 91.81 340 ARG A O 1
ATOM 2601 N N . ASP A 1 341 ? -8.800 2.564 -11.416 1.00 87.88 341 ASP A N 1
ATOM 2602 C CA . ASP A 1 341 ? -8.462 1.699 -12.548 1.00 87.88 341 ASP A CA 1
ATOM 2603 C C . ASP A 1 341 ? -7.632 2.476 -13.587 1.00 87.88 341 ASP A C 1
ATOM 2605 O O . ASP A 1 341 ? -7.161 3.586 -13.332 1.00 87.88 341 ASP A O 1
ATOM 2609 N N . GLY A 1 342 ? -7.431 1.921 -14.780 1.00 78.62 342 GLY A N 1
ATOM 2610 C CA . GLY A 1 342 ? -6.638 2.589 -15.813 1.00 78.62 342 GLY A CA 1
ATOM 2611 C C . GLY A 1 342 ? -7.161 3.923 -16.333 1.00 78.62 342 GLY A C 1
ATOM 2612 O O . GLY A 1 342 ? -6.382 4.675 -16.914 1.00 78.62 342 GLY A O 1
ATOM 2613 N N . HIS A 1 343 ? -8.433 4.236 -16.105 1.00 83.62 343 HIS A N 1
ATOM 2614 C CA . HIS A 1 343 ? -9.119 5.373 -16.713 1.00 83.62 343 HIS A CA 1
ATOM 2615 C C . HIS A 1 343 ? -9.843 6.247 -15.705 1.00 83.62 343 HIS A C 1
ATOM 2617 O O . HIS A 1 343 ? -10.159 7.381 -16.038 1.00 83.62 343 HIS A O 1
ATOM 2623 N N . ARG A 1 344 ? -10.154 5.739 -14.512 1.00 90.12 344 ARG A N 1
ATOM 2624 C CA . ARG A 1 344 ? -11.104 6.345 -13.583 1.00 90.12 344 ARG A CA 1
ATOM 2625 C C . ARG A 1 344 ? -10.709 6.149 -12.130 1.00 90.12 344 ARG A C 1
ATOM 2627 O O . ARG A 1 344 ? -10.080 5.160 -11.753 1.00 90.12 344 ARG A O 1
ATOM 2634 N N . ILE A 1 345 ? -11.137 7.098 -11.309 1.00 93.12 345 ILE A N 1
ATOM 2635 C CA . ILE A 1 345 ? -11.163 7.009 -9.852 1.00 93.12 345 ILE A CA 1
ATOM 2636 C C . ILE A 1 345 ? -12.629 6.922 -9.437 1.00 93.12 345 ILE A C 1
ATOM 2638 O O . ILE A 1 345 ? -13.401 7.844 -9.694 1.00 93.12 345 ILE A O 1
ATOM 2642 N N . TYR A 1 346 ? -12.997 5.820 -8.798 1.00 92.81 346 TYR A N 1
ATOM 2643 C CA . TYR A 1 346 ? -14.317 5.566 -8.239 1.00 92.81 346 TYR A CA 1
ATOM 2644 C C . TYR A 1 346 ? -14.263 5.774 -6.733 1.00 92.81 346 TYR A C 1
ATOM 2646 O O . TYR A 1 346 ? -13.366 5.254 -6.067 1.00 92.81 346 TYR A O 1
ATOM 2654 N N . ALA A 1 347 ? -15.231 6.502 -6.197 1.00 93.88 347 ALA A N 1
ATOM 2655 C CA . ALA A 1 347 ? -15.496 6.550 -4.774 1.00 93.88 347 ALA A CA 1
ATOM 2656 C C . ALA A 1 347 ? -16.845 5.894 -4.502 1.00 93.88 347 ALA A C 1
ATOM 2658 O O . ALA A 1 347 ? -17.853 6.266 -5.100 1.00 93.88 347 ALA A O 1
ATOM 2659 N N . ASP A 1 348 ? -16.851 4.949 -3.576 1.00 93.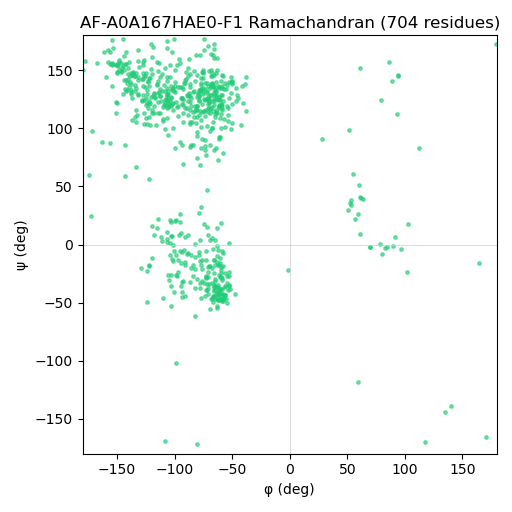88 348 ASP A N 1
ATOM 2660 C CA . ASP A 1 348 ? -18.009 4.194 -3.142 1.00 93.88 348 ASP A CA 1
ATOM 2661 C C . ASP A 1 348 ? -18.169 4.327 -1.621 1.00 93.88 348 ASP A C 1
ATOM 2663 O O . ASP A 1 348 ? -17.199 4.423 -0.867 1.00 93.88 348 ASP A O 1
ATOM 2667 N N . GLU A 1 349 ? -19.406 4.308 -1.150 1.00 94.56 349 GLU A N 1
ATOM 2668 C CA . GLU A 1 349 ? -19.764 4.285 0.261 1.00 94.56 349 GLU A CA 1
ATOM 2669 C C . GLU A 1 349 ? -20.281 2.896 0.638 1.00 94.56 349 GLU A C 1
ATOM 2671 O O . GLU A 1 349 ? -21.176 2.347 -0.014 1.00 94.56 349 GLU A O 1
ATOM 2676 N N . LEU A 1 350 ? -19.722 2.325 1.705 1.00 95.69 350 LEU A N 1
ATOM 2677 C CA . LEU A 1 350 ? -20.163 1.052 2.254 1.00 95.69 350 LEU A CA 1
ATOM 2678 C C . LEU A 1 350 ? -21.204 1.276 3.349 1.00 95.69 350 LEU A C 1
ATOM 2680 O O . LEU A 1 350 ? -20.955 1.952 4.354 1.00 95.69 350 LEU A O 1
ATOM 2684 N N . PHE A 1 351 ? -22.356 0.639 3.160 1.00 94.62 351 PHE A N 1
ATOM 2685 C CA . PHE A 1 351 ? -23.500 0.695 4.056 1.00 94.62 351 PHE A CA 1
ATOM 2686 C C . PHE A 1 351 ? -23.780 -0.663 4.688 1.00 94.62 351 PHE A C 1
ATOM 2688 O O . PHE A 1 351 ? -23.556 -1.712 4.081 1.00 94.62 351 PHE A O 1
ATOM 2695 N N . ASP A 1 352 ? -24.305 -0.632 5.906 1.00 93.62 352 ASP A N 1
ATOM 2696 C CA . ASP A 1 352 ? -24.967 -1.762 6.539 1.00 93.62 352 ASP A CA 1
ATOM 2697 C C . ASP A 1 352 ? -26.412 -1.382 6.868 1.00 93.62 352 ASP A C 1
ATOM 2699 O O . ASP A 1 352 ? -26.665 -0.475 7.666 1.00 93.62 352 ASP A O 1
ATOM 2703 N N . ASP A 1 353 ? -27.347 -2.066 6.220 1.00 91.75 353 ASP A N 1
ATOM 2704 C CA . ASP A 1 353 ? -28.778 -1.935 6.452 1.00 91.75 353 ASP A CA 1
ATOM 2705 C C . ASP A 1 353 ? -29.315 -3.265 6.985 1.00 91.75 353 ASP A C 1
ATOM 2707 O O . ASP A 1 353 ? -29.442 -4.242 6.248 1.00 91.75 353 ASP A O 1
ATOM 2711 N N . GLU A 1 354 ? -29.551 -3.329 8.296 1.00 89.88 354 GLU A N 1
ATOM 2712 C CA . GLU A 1 354 ? -30.071 -4.519 8.987 1.00 89.88 354 GLU A CA 1
ATOM 2713 C C . GLU A 1 354 ? -29.273 -5.818 8.716 1.00 89.88 354 GLU A C 1
ATOM 2715 O O . GLU A 1 354 ? -29.830 -6.915 8.651 1.00 89.88 354 GLU A O 1
ATOM 2720 N N . GLY A 1 355 ? -27.945 -5.719 8.574 1.00 89.00 355 GLY A N 1
ATOM 2721 C CA . GLY A 1 355 ? -27.056 -6.850 8.287 1.00 89.00 355 GLY A CA 1
ATOM 2722 C C . GLY A 1 355 ? -26.856 -7.118 6.795 1.00 89.00 355 GLY A C 1
ATOM 2723 O O . GLY A 1 355 ? -26.099 -8.021 6.428 1.00 89.00 355 GLY A O 1
ATOM 2724 N N . ARG A 1 356 ? -27.510 -6.349 5.917 1.00 93.31 356 ARG A N 1
ATOM 2725 C CA . ARG A 1 356 ? -27.243 -6.355 4.482 1.00 93.31 356 ARG A CA 1
ATOM 2726 C C . ARG A 1 356 ? -26.186 -5.309 4.157 1.00 93.31 356 ARG A C 1
ATOM 2728 O O . ARG A 1 356 ? -26.403 -4.109 4.301 1.00 93.31 356 ARG A O 1
ATOM 2735 N N . HIS A 1 357 ? -25.058 -5.778 3.638 1.00 95.12 357 HIS A N 1
ATOM 2736 C CA . HIS A 1 357 ? -24.012 -4.892 3.148 1.00 95.12 357 HIS A CA 1
ATOM 2737 C C . HIS A 1 357 ? -24.304 -4.427 1.724 1.00 95.12 357 HIS A C 1
ATOM 2739 O O . HIS A 1 357 ? -24.581 -5.238 0.837 1.00 95.12 357 HIS A O 1
ATOM 2745 N N . GLU A 1 358 ? -24.175 -3.124 1.500 1.00 95.12 358 GLU A N 1
ATOM 2746 C CA . GLU A 1 358 ? -24.294 -2.503 0.183 1.00 95.12 358 GLU A CA 1
ATOM 2747 C C . GLU A 1 358 ? -23.076 -1.625 -0.108 1.00 95.12 358 GLU A C 1
ATOM 2749 O O . GLU A 1 358 ? -22.504 -1.014 0.794 1.00 95.12 358 GLU A O 1
ATOM 2754 N N . CYS A 1 359 ? -22.701 -1.553 -1.383 1.00 93.88 359 CYS A N 1
ATOM 2755 C CA . CYS A 1 359 ? -21.677 -0.655 -1.902 1.00 93.88 359 CYS A CA 1
ATOM 2756 C C . CYS A 1 359 ? -22.376 0.327 -2.845 1.00 93.88 359 CYS A C 1
ATOM 2758 O O . CYS A 1 359 ? -22.948 -0.098 -3.853 1.00 93.88 359 CYS A O 1
ATOM 2760 N N . ARG A 1 360 ? -22.421 1.611 -2.479 1.00 91.81 360 ARG A N 1
ATOM 2761 C CA . ARG A 1 360 ? -23.147 2.645 -3.228 1.00 91.81 360 ARG A CA 1
ATOM 2762 C C . ARG A 1 360 ? -22.160 3.631 -3.851 1.00 91.81 360 ARG A C 1
ATOM 2764 O O . ARG A 1 360 ? -21.355 4.186 -3.111 1.00 91.81 360 ARG A O 1
ATOM 2771 N N . PRO A 1 361 ? -22.239 3.903 -5.161 1.00 91.06 361 PRO A N 1
ATOM 2772 C CA . PRO A 1 361 ? -21.343 4.860 -5.794 1.00 91.06 361 PRO A CA 1
ATOM 2773 C C . PRO A 1 361 ? -21.600 6.277 -5.273 1.00 91.06 361 PRO A C 1
ATOM 2775 O O . PRO A 1 361 ? -22.751 6.705 -5.155 1.00 91.06 361 PRO A O 1
ATOM 2778 N N . LEU A 1 362 ? -20.523 7.005 -4.982 1.00 89.50 362 LEU A N 1
ATOM 2779 C CA . LEU A 1 362 ? -20.537 8.416 -4.589 1.00 89.50 362 LEU A CA 1
ATOM 2780 C C . LEU A 1 362 ? -20.122 9.327 -5.738 1.00 89.50 362 LEU A C 1
ATOM 2782 O O . LEU A 1 362 ? -20.829 10.280 -6.063 1.00 89.50 362 LEU A O 1
ATOM 2786 N N . SER A 1 363 ? -18.972 9.046 -6.344 1.00 89.38 363 SER A N 1
ATOM 2787 C CA . SER A 1 363 ? -18.426 9.848 -7.435 1.00 89.38 363 SER A CA 1
ATOM 2788 C C . SER A 1 363 ? -17.521 9.020 -8.339 1.00 89.38 363 SER A C 1
ATOM 2790 O O . SER A 1 363 ? -16.961 7.999 -7.936 1.00 89.38 363 SER A O 1
ATOM 2792 N N . CYS A 1 364 ? -17.389 9.470 -9.584 1.00 90.44 364 CYS A N 1
ATOM 2793 C CA . CYS A 1 364 ? -16.472 8.912 -10.562 1.00 90.44 364 CYS A CA 1
ATOM 2794 C C . CYS A 1 364 ? -15.747 10.060 -11.268 1.00 90.44 364 CYS A C 1
ATOM 2796 O O . CYS A 1 364 ? -16.372 11.024 -11.708 1.00 90.44 364 CYS A O 1
ATOM 2798 N N . VAL A 1 365 ? -14.426 9.961 -11.378 1.00 91.88 365 VAL A N 1
ATOM 2799 C CA . VAL A 1 365 ? -13.600 10.949 -12.081 1.00 91.88 365 VAL A CA 1
ATOM 2800 C C . VAL A 1 365 ? -12.772 10.257 -13.139 1.00 91.88 365 VAL A C 1
ATOM 2802 O O . VAL A 1 365 ? -12.028 9.329 -12.831 1.00 91.88 365 VAL A O 1
ATOM 2805 N N . ASP A 1 366 ? -12.870 10.742 -14.374 1.00 91.38 366 ASP A N 1
ATOM 2806 C CA . ASP A 1 366 ? -11.994 10.312 -15.458 1.00 91.38 366 ASP A CA 1
ATOM 2807 C C . ASP A 1 366 ? -10.574 10.865 -15.249 1.00 91.38 366 ASP A C 1
ATOM 2809 O O . ASP A 1 366 ? -10.350 12.060 -15.041 1.00 91.38 366 ASP A O 1
ATOM 2813 N N . ILE A 1 367 ? -9.594 9.975 -15.344 1.00 88.00 367 ILE A N 1
ATOM 2814 C CA . ILE A 1 367 ? -8.172 10.291 -15.393 1.00 88.00 367 ILE A CA 1
ATOM 2815 C C . ILE A 1 367 ? -7.852 10.738 -16.818 1.00 88.00 367 ILE A C 1
ATOM 2817 O O . ILE A 1 367 ? -8.217 10.090 -17.800 1.00 88.00 367 ILE A O 1
ATOM 2821 N N . GLN A 1 368 ? -7.128 11.847 -16.948 1.00 87.69 368 GLN A N 1
ATOM 2822 C CA . GLN A 1 368 ? -6.676 12.316 -18.254 1.00 87.69 368 GLN A CA 1
ATOM 2823 C C . GLN A 1 368 ? -5.784 11.248 -18.906 1.00 87.69 368 GLN A C 1
ATOM 2825 O O . GLN A 1 368 ? -4.784 10.836 -18.325 1.00 87.69 368 GLN A O 1
ATOM 2830 N N . GLY A 1 369 ? -6.118 10.803 -20.123 1.00 81.38 369 GLY A N 1
ATOM 2831 C CA . GLY A 1 369 ? -5.434 9.669 -20.771 1.00 81.38 369 GLY A CA 1
ATOM 2832 C C . GLY A 1 369 ? -3.941 9.885 -21.069 1.00 81.38 369 GLY A C 1
ATOM 2833 O O . GLY A 1 369 ? -3.213 8.930 -21.333 1.00 81.38 369 GLY A O 1
ATOM 2834 N N . ASN A 1 370 ? -3.467 11.131 -21.015 1.00 83.06 370 ASN A N 1
ATOM 2835 C CA . ASN A 1 370 ? -2.056 11.502 -21.124 1.00 83.06 370 ASN A CA 1
ATOM 2836 C C . ASN A 1 370 ? -1.362 11.653 -19.760 1.00 83.06 370 ASN A C 1
ATOM 2838 O O . ASN A 1 370 ? -0.233 12.136 -19.726 1.00 83.06 370 ASN A O 1
ATOM 2842 N N . CYS A 1 371 ? -2.002 11.258 -18.662 1.00 86.88 371 CYS A N 1
ATOM 2843 C CA . CYS A 1 371 ? -1.467 11.330 -17.308 1.00 86.88 371 CYS A CA 1
ATOM 2844 C C . CYS A 1 371 ? -1.380 9.936 -16.670 1.00 86.88 371 CYS A C 1
ATOM 2846 O O . CYS A 1 371 ? -2.003 8.978 -17.131 1.00 86.88 371 CYS A O 1
ATOM 2848 N N . PHE A 1 372 ? -0.571 9.815 -15.625 1.00 85.25 372 PHE A N 1
ATOM 2849 C CA . PHE A 1 372 ? -0.535 8.660 -14.737 1.00 85.25 372 PHE A CA 1
ATOM 2850 C C . PHE A 1 372 ? -0.685 9.128 -13.285 1.00 85.25 372 PHE A C 1
ATOM 2852 O O . PHE A 1 372 ? -0.174 10.186 -12.919 1.00 85.25 372 PHE A O 1
ATOM 2859 N N . VAL A 1 373 ? -1.404 8.368 -12.464 1.00 90.31 373 VAL A N 1
ATOM 2860 C CA . VAL A 1 373 ? -1.634 8.622 -11.037 1.00 90.31 373 VAL A CA 1
ATOM 2861 C C . VAL A 1 373 ? -0.656 7.786 -10.222 1.00 90.31 373 VAL A C 1
ATOM 2863 O O . VAL A 1 373 ? -0.691 6.557 -10.282 1.00 90.31 373 VAL A O 1
ATOM 2866 N N . SER A 1 374 ? 0.211 8.447 -9.456 1.00 89.06 374 SER A N 1
ATOM 2867 C CA . SER A 1 374 ? 1.230 7.774 -8.645 1.00 89.06 374 SER A CA 1
ATOM 2868 C C . SER A 1 374 ? 0.762 7.487 -7.220 1.00 89.06 374 SER A C 1
ATOM 2870 O O . SER A 1 374 ? 1.164 6.474 -6.658 1.00 89.06 374 SER A O 1
ATOM 2872 N N . ALA A 1 375 ? -0.107 8.333 -6.658 1.00 92.44 375 ALA A N 1
ATOM 2873 C CA . ALA A 1 375 ? -0.600 8.224 -5.286 1.00 92.44 375 ALA A CA 1
ATOM 2874 C C . ALA A 1 375 ? -2.104 8.507 -5.205 1.00 92.44 375 ALA A C 1
ATOM 2876 O O . ALA A 1 375 ? -2.618 9.346 -5.945 1.00 92.44 375 ALA A O 1
ATOM 2877 N N . LEU A 1 376 ? -2.791 7.843 -4.275 1.00 95.00 376 LEU A N 1
ATOM 2878 C CA . LEU A 1 376 ? -4.227 7.971 -4.022 1.00 95.00 376 LEU A CA 1
ATOM 2879 C C . LEU A 1 376 ? -4.479 7.921 -2.510 1.00 95.00 376 LEU A C 1
ATOM 2881 O O . LEU A 1 376 ? -3.883 7.094 -1.822 1.00 95.00 376 LEU A O 1
ATOM 2885 N N . GLY A 1 377 ? -5.375 8.764 -2.003 1.00 94.75 377 GLY A N 1
ATOM 2886 C CA . GLY A 1 377 ? -5.743 8.774 -0.591 1.00 94.75 377 GLY A CA 1
ATOM 2887 C C . GLY A 1 377 ? -7.123 9.370 -0.325 1.00 94.75 377 GLY A C 1
ATOM 2888 O O . GLY A 1 377 ? -7.716 10.035 -1.175 1.00 94.75 377 GLY A O 1
ATOM 2889 N N . ILE A 1 378 ? -7.613 9.129 0.889 1.00 94.88 378 ILE A N 1
ATOM 2890 C CA . ILE A 1 378 ? -8.818 9.740 1.463 1.00 94.88 378 ILE A CA 1
ATOM 2891 C C . ILE A 1 378 ? -8.348 10.581 2.649 1.00 94.88 378 ILE A C 1
ATOM 2893 O O . ILE A 1 378 ? -7.467 10.149 3.400 1.00 94.88 378 ILE A O 1
ATOM 2897 N N . ASP A 1 379 ? -8.887 11.782 2.818 1.00 92.50 379 ASP A N 1
ATOM 2898 C CA . ASP A 1 379 ? -8.598 12.586 4.006 1.00 92.50 379 ASP A CA 1
ATOM 2899 C C . ASP A 1 379 ? -9.167 11.933 5.281 1.00 92.50 379 ASP A C 1
ATOM 2901 O O . ASP A 1 379 ? -9.975 11.005 5.226 1.00 92.50 379 ASP A O 1
ATOM 2905 N N . PHE A 1 380 ? -8.703 12.354 6.456 1.00 87.94 380 PHE A N 1
ATOM 2906 C CA . PHE A 1 380 ? -9.102 11.725 7.720 1.00 87.94 380 PHE A CA 1
ATOM 2907 C C . PHE A 1 380 ? -10.607 11.855 7.991 1.00 87.94 380 PHE A C 1
ATOM 2909 O O . PHE A 1 380 ? -11.238 10.924 8.487 1.00 87.94 380 PHE A O 1
ATOM 2916 N N . GLU A 1 381 ? -11.204 12.973 7.580 1.00 88.88 381 GLU A N 1
ATOM 2917 C CA . GLU A 1 381 ? -12.632 13.242 7.766 1.00 88.88 381 GLU A CA 1
ATOM 2918 C C . GLU A 1 381 ? -13.539 12.595 6.712 1.00 88.88 381 GLU A C 1
ATOM 2920 O O . GLU A 1 381 ? -14.760 12.750 6.781 1.00 88.88 381 GLU A O 1
ATOM 2925 N N . CYS A 1 382 ? -12.973 11.856 5.749 1.00 92.25 382 CYS A N 1
ATOM 2926 C CA . CYS A 1 382 ? -13.719 11.273 4.632 1.00 92.25 382 CYS A CA 1
ATOM 2927 C C . CYS A 1 382 ? -14.561 12.311 3.875 1.00 92.25 382 CYS A C 1
ATOM 2929 O O . CYS A 1 382 ? -15.692 12.038 3.465 1.00 92.25 382 CYS A O 1
ATOM 2931 N N . THR A 1 383 ? -14.022 13.516 3.699 1.00 91.81 383 THR A N 1
ATOM 2932 C CA . THR A 1 383 ? -14.687 14.599 2.971 1.00 91.81 383 THR A CA 1
ATOM 2933 C C . THR A 1 383 ? -14.201 14.706 1.531 1.00 91.81 383 THR A C 1
ATOM 2935 O O . THR A 1 383 ? -14.965 15.135 0.666 1.00 91.81 383 THR A O 1
ATOM 2938 N N . HIS A 1 384 ? -12.968 14.280 1.245 1.00 94.50 384 HIS A N 1
ATOM 2939 C CA . HIS A 1 384 ? -12.341 14.404 -0.064 1.00 94.50 384 HIS A CA 1
ATOM 2940 C C . HIS A 1 384 ? -11.522 13.172 -0.455 1.00 94.50 384 HIS A C 1
ATOM 2942 O O . HIS A 1 384 ? -10.836 12.546 0.354 1.00 94.50 384 HIS A O 1
ATOM 2948 N N . VAL A 1 385 ? -11.519 12.896 -1.756 1.00 95.62 385 VAL A N 1
ATOM 2949 C CA . VAL A 1 385 ? -10.526 12.025 -2.392 1.00 95.62 385 VAL A CA 1
ATOM 2950 C C . VAL A 1 385 ? -9.405 12.895 -2.923 1.00 95.62 385 VAL A C 1
ATOM 2952 O O . VAL A 1 385 ? -9.675 13.923 -3.542 1.00 95.62 385 VAL A O 1
ATOM 2955 N N . MET A 1 386 ? -8.158 12.485 -2.710 1.00 96.25 386 MET A N 1
ATOM 2956 C CA . MET A 1 386 ? -6.975 13.179 -3.215 1.00 96.25 386 MET A CA 1
ATOM 2957 C C . MET A 1 386 ? -6.105 12.219 -4.012 1.00 96.25 386 MET A C 1
ATOM 2959 O O . MET A 1 386 ? -5.967 11.048 -3.654 1.00 96.25 386 MET A O 1
ATOM 2963 N N . TRP A 1 387 ? -5.473 12.718 -5.067 1.00 96.38 387 TRP A N 1
ATOM 2964 C CA . TRP A 1 387 ? -4.507 11.936 -5.826 1.00 96.38 387 TRP A CA 1
ATOM 2965 C C . TRP A 1 387 ? -3.429 12.816 -6.442 1.00 96.38 387 TRP A C 1
ATOM 2967 O O . TRP A 1 387 ? -3.629 14.004 -6.701 1.00 96.38 387 TRP A O 1
ATOM 2977 N N . LEU A 1 388 ? -2.269 12.210 -6.671 1.00 94.69 388 LEU A N 1
ATOM 2978 C CA . LEU A 1 388 ? -1.133 12.843 -7.326 1.00 94.69 388 LEU A CA 1
ATOM 2979 C C . LEU A 1 388 ? -1.009 12.295 -8.745 1.00 94.69 388 LEU A C 1
ATOM 2981 O O . LEU A 1 388 ? -0.907 11.080 -8.923 1.00 94.69 388 LEU A O 1
ATOM 2985 N N . GLN A 1 389 ? -1.007 13.179 -9.741 1.00 93.44 389 GLN A N 1
ATOM 2986 C CA . GLN A 1 389 ? -0.899 12.798 -11.148 1.00 93.44 389 GLN A CA 1
ATOM 2987 C C . GLN A 1 389 ? 0.214 13.536 -11.895 1.00 93.44 389 GLN A C 1
ATOM 2989 O O . GLN A 1 389 ? 0.571 14.665 -11.554 1.00 93.44 389 GLN A O 1
ATOM 2994 N N . HIS A 1 390 ? 0.703 12.901 -12.961 1.00 89.94 390 HIS A N 1
ATOM 2995 C CA . HIS A 1 390 ? 1.854 13.338 -13.753 1.00 89.94 390 HIS A CA 1
ATOM 2996 C C . HIS A 1 390 ? 1.597 13.140 -15.255 1.00 89.94 390 HIS A C 1
ATOM 2998 O O . HIS A 1 390 ? 1.073 12.092 -15.635 1.00 89.94 390 HIS A O 1
ATOM 3004 N N . PRO A 1 391 ? 2.004 14.064 -16.141 1.00 88.00 391 PRO A N 1
ATOM 3005 C CA . PRO A 1 391 ? 1.960 13.861 -17.587 1.00 88.00 391 PRO A CA 1
ATOM 3006 C C . PRO A 1 391 ? 2.884 12.722 -18.045 1.00 88.00 391 PRO A C 1
ATOM 3008 O O . PRO A 1 391 ? 4.079 12.718 -17.738 1.00 88.00 391 PRO A O 1
ATOM 3011 N N . ARG A 1 392 ? 2.365 11.806 -18.869 1.00 77.00 392 ARG A N 1
ATOM 3012 C CA . ARG A 1 392 ? 3.105 10.681 -19.476 1.00 77.00 392 ARG A CA 1
ATOM 3013 C C . ARG A 1 392 ? 4.219 11.150 -20.411 1.00 77.00 392 ARG A C 1
ATOM 3015 O O . ARG A 1 392 ? 5.298 10.578 -20.410 1.00 77.00 392 ARG A O 1
ATOM 3022 N N . ASN A 1 393 ? 3.995 12.235 -21.155 1.00 67.88 393 ASN A N 1
ATOM 3023 C CA . ASN A 1 393 ? 4.970 12.757 -22.124 1.00 67.88 393 ASN A CA 1
ATOM 3024 C C . ASN A 1 393 ? 6.261 13.281 -21.468 1.00 67.88 393 ASN A C 1
ATOM 3026 O O . ASN A 1 393 ? 7.252 13.500 -22.153 1.00 67.88 393 ASN A O 1
ATOM 3030 N N . SER A 1 394 ? 6.269 13.464 -20.143 1.00 56.84 394 SER A N 1
ATOM 3031 C CA . SER A 1 394 ? 7.463 13.902 -19.415 1.00 56.84 394 SER A CA 1
ATOM 3032 C C . SER A 1 394 ? 8.550 12.824 -19.294 1.00 56.84 394 SER A C 1
ATOM 3034 O O . SER A 1 394 ? 9.626 13.123 -18.777 1.00 56.84 394 SER A O 1
ATOM 3036 N N . SER A 1 395 ? 8.294 11.583 -19.735 1.00 51.19 395 SER A N 1
ATOM 3037 C CA . SER A 1 395 ? 9.270 10.490 -19.658 1.00 51.19 395 SER A CA 1
ATOM 3038 C C . SER A 1 395 ? 10.068 10.247 -20.943 1.00 51.19 395 SER A C 1
ATOM 3040 O O . SER A 1 395 ? 11.155 9.689 -20.853 1.00 51.19 395 SER A O 1
ATOM 3042 N N . SER A 1 396 ? 9.568 10.631 -22.126 1.00 49.41 396 SER A N 1
ATOM 3043 C CA . SER A 1 396 ? 10.216 10.289 -23.407 1.00 49.41 396 SER A CA 1
ATOM 3044 C C . SER A 1 396 ? 11.186 11.349 -23.938 1.00 49.41 396 SER A C 1
ATOM 3046 O O . SER A 1 396 ? 12.177 10.990 -24.566 1.00 49.41 396 SER A O 1
ATOM 3048 N N . ASP A 1 397 ? 10.936 12.636 -23.675 1.00 48.06 397 ASP A N 1
ATOM 3049 C CA . ASP A 1 397 ? 11.601 13.743 -24.392 1.00 48.06 397 ASP A CA 1
ATOM 3050 C C . ASP A 1 397 ? 12.722 14.435 -23.589 1.00 48.06 397 ASP A C 1
ATOM 3052 O O . ASP A 1 397 ? 13.154 15.541 -23.911 1.00 48.06 397 ASP A O 1
ATOM 3056 N N . GLY A 1 398 ? 13.247 13.766 -22.561 1.00 51.69 398 GLY A N 1
ATOM 3057 C CA . GLY A 1 398 ? 14.242 14.330 -21.650 1.00 51.69 398 GLY A CA 1
ATOM 3058 C C . GLY A 1 398 ? 13.603 14.949 -20.404 1.00 51.69 398 GLY A C 1
ATOM 3059 O O . GLY A 1 398 ? 12.505 15.499 -20.424 1.00 51.69 398 GLY A O 1
ATOM 3060 N N . LEU A 1 399 ? 14.301 14.818 -19.278 1.00 49.06 399 LEU A N 1
ATOM 3061 C CA . LEU A 1 399 ? 13.799 15.042 -17.915 1.00 49.06 399 LEU A CA 1
ATOM 3062 C C . LEU A 1 399 ? 13.485 16.511 -17.558 1.00 49.06 399 LEU A C 1
ATOM 3064 O O . LEU A 1 399 ? 13.127 16.796 -16.417 1.00 49.06 399 LEU A O 1
ATOM 3068 N N . SER A 1 400 ? 13.599 17.450 -18.498 1.00 48.72 400 SER A N 1
ATOM 3069 C CA . SER A 1 400 ? 13.577 18.895 -18.236 1.00 48.72 400 SER A CA 1
ATOM 3070 C C . SER A 1 400 ? 12.189 19.553 -18.244 1.00 48.72 400 SER A C 1
ATOM 3072 O O . SER A 1 400 ? 12.103 20.773 -18.130 1.00 48.72 400 SER A O 1
ATOM 3074 N N . GLY A 1 401 ? 11.089 18.795 -18.315 1.00 55.47 401 GLY A N 1
ATOM 3075 C CA . GLY A 1 401 ? 9.746 19.386 -18.291 1.00 55.47 401 GLY A CA 1
ATOM 3076 C C . GLY A 1 401 ? 8.630 18.398 -17.972 1.00 55.47 401 GLY A C 1
ATOM 3077 O O . GLY A 1 401 ? 8.004 17.834 -18.864 1.00 55.47 401 GLY A O 1
ATOM 3078 N N . GLY A 1 402 ? 8.338 18.208 -16.688 1.00 70.19 402 GLY A N 1
ATOM 3079 C CA . GLY A 1 402 ? 7.074 17.621 -16.242 1.00 70.19 402 GLY A CA 1
ATOM 3080 C C . GLY A 1 402 ? 6.428 18.530 -15.206 1.00 70.19 402 GLY A C 1
ATOM 3081 O O . GLY A 1 402 ? 7.135 19.285 -14.542 1.00 70.19 402 GLY A O 1
ATOM 3082 N N . SER A 1 403 ? 5.114 18.430 -15.028 1.00 87.00 403 SER A N 1
ATOM 3083 C CA . SER A 1 403 ? 4.415 19.010 -13.878 1.00 87.00 403 SER A CA 1
ATOM 3084 C C . SER A 1 403 ? 3.834 17.891 -13.016 1.00 87.00 403 SER A C 1
ATOM 3086 O O . SER A 1 403 ? 3.306 16.932 -13.567 1.00 87.00 403 SER A O 1
ATOM 3088 N N . SER A 1 404 ? 3.882 18.011 -11.694 1.00 91.19 404 SER A N 1
ATOM 3089 C CA . SER A 1 404 ? 3.179 17.090 -10.791 1.00 91.19 404 SER A CA 1
ATOM 3090 C C . SER A 1 404 ? 1.993 17.829 -10.199 1.00 91.19 404 SER A C 1
ATOM 3092 O O . SER A 1 404 ? 2.164 18.909 -9.635 1.00 91.19 404 SER A O 1
ATOM 3094 N N . THR A 1 405 ? 0.787 17.288 -10.333 1.00 93.38 405 THR A N 1
ATOM 3095 C CA . THR A 1 405 ? -0.431 17.970 -9.882 1.00 93.38 405 THR A CA 1
ATOM 3096 C C . THR A 1 405 ? -1.119 17.149 -8.806 1.00 93.38 405 THR A C 1
ATOM 3098 O O . THR A 1 405 ? -1.526 16.013 -9.047 1.00 93.38 405 THR A O 1
ATOM 3101 N N . LEU A 1 406 ? -1.255 17.736 -7.617 1.00 94.50 406 LEU A N 1
ATOM 3102 C CA . LEU A 1 406 ? -2.096 17.206 -6.554 1.00 94.50 406 LEU A CA 1
ATOM 3103 C C . LEU A 1 406 ? -3.520 17.713 -6.778 1.00 94.50 406 LEU A C 1
ATOM 3105 O O . LEU A 1 406 ? -3.773 18.922 -6.764 1.00 94.50 406 LEU A O 1
ATOM 3109 N N . LEU A 1 407 ? -4.437 16.776 -6.972 1.00 95.50 407 LEU A N 1
ATOM 3110 C CA . LEU A 1 407 ? -5.848 17.031 -7.213 1.00 95.50 407 LEU A CA 1
ATOM 3111 C C . LEU A 1 407 ? -6.692 16.521 -6.049 1.00 95.50 407 LEU A C 1
ATOM 3113 O O . LEU A 1 407 ? -6.286 15.603 -5.331 1.00 95.50 407 LEU A O 1
ATOM 3117 N N . CYS A 1 408 ? -7.886 17.087 -5.889 1.00 95.44 408 CYS A N 1
ATOM 3118 C CA . CYS A 1 408 ? -8.915 16.503 -5.046 1.00 95.44 408 CYS A CA 1
ATOM 3119 C C . CYS A 1 408 ? -10.328 16.701 -5.597 1.00 95.44 408 CYS A C 1
ATOM 3121 O O . CYS A 1 408 ? -10.578 17.568 -6.434 1.00 95.44 408 CYS A O 1
ATOM 3123 N N . ILE A 1 409 ? -11.261 15.903 -5.086 1.00 94.06 409 ILE A N 1
ATOM 3124 C CA . ILE A 1 409 ? -12.704 16.096 -5.257 1.00 94.06 409 ILE A CA 1
ATOM 3125 C C . ILE A 1 409 ? -13.409 15.928 -3.914 1.00 94.06 409 ILE A C 1
ATOM 3127 O O . ILE A 1 409 ? -12.970 15.101 -3.108 1.00 94.06 409 ILE A O 1
ATOM 3131 N N . PRO A 1 410 ? -14.508 16.654 -3.667 1.00 92.62 410 PRO A N 1
ATOM 3132 C CA . PRO A 1 410 ? -15.376 16.359 -2.540 1.00 92.62 410 PRO A CA 1
ATOM 3133 C C . PRO A 1 410 ? -16.098 15.024 -2.771 1.00 92.62 410 PRO A C 1
ATOM 3135 O O . PRO A 1 410 ? -16.593 14.749 -3.864 1.00 92.62 410 PRO A O 1
ATOM 3138 N N . LEU A 1 411 ? -16.194 14.200 -1.728 1.00 90.19 411 LEU A N 1
ATOM 3139 C CA . LEU A 1 411 ? -16.955 12.943 -1.742 1.00 90.19 411 LEU A CA 1
ATOM 3140 C C . LEU A 1 411 ? -18.471 13.180 -1.757 1.00 90.19 411 LEU A C 1
ATOM 3142 O O . LEU A 1 411 ? -19.232 12.319 -2.191 1.00 90.19 411 LEU A O 1
ATOM 3146 N N . ARG A 1 412 ? -18.917 14.351 -1.284 1.00 81.75 412 ARG A N 1
ATOM 3147 C CA . ARG A 1 412 ? -20.323 14.763 -1.262 1.00 81.75 412 ARG A CA 1
ATOM 3148 C C . ARG A 1 412 ? -20.459 16.221 -1.694 1.00 81.75 412 ARG A C 1
ATOM 3150 O O . ARG A 1 412 ? -20.096 17.105 -0.921 1.00 81.75 412 ARG A O 1
ATOM 3157 N N . PRO A 1 413 ? -20.977 16.509 -2.898 1.00 71.06 413 PRO A N 1
ATOM 3158 C CA . PRO A 1 413 ? -21.248 17.884 -3.289 1.00 71.06 413 PRO A CA 1
ATOM 3159 C C . PRO A 1 413 ? -22.359 18.470 -2.401 1.00 71.06 413 PRO A C 1
ATOM 3161 O O . PRO A 1 413 ? -23.422 17.866 -2.250 1.00 71.06 413 PRO A O 1
ATOM 3164 N N . GLU A 1 414 ? -22.134 19.666 -1.847 1.00 68.19 414 GLU A N 1
ATOM 3165 C CA . GLU A 1 414 ? -23.013 20.365 -0.882 1.00 68.19 414 GLU A CA 1
ATOM 3166 C C . GLU A 1 414 ? -24.454 20.621 -1.382 1.00 68.19 414 GLU A C 1
ATOM 3168 O O . GLU A 1 414 ? -25.319 21.062 -0.627 1.00 68.19 414 GLU A O 1
ATOM 3173 N N . HIS A 1 415 ? -24.748 20.336 -2.653 1.00 60.88 415 HIS A N 1
ATOM 3174 C CA . HIS A 1 415 ? -26.020 20.656 -3.303 1.00 60.88 415 HIS A CA 1
ATOM 3175 C C . HIS A 1 415 ? -26.852 19.446 -3.739 1.00 60.88 415 HIS A C 1
ATOM 3177 O O . HIS A 1 415 ? -27.790 19.610 -4.515 1.00 60.88 415 HIS A O 1
ATOM 3183 N N . GLY A 1 416 ? -26.547 18.233 -3.260 1.00 61.84 416 GLY A N 1
ATOM 3184 C CA . GLY A 1 416 ? -27.403 17.053 -3.474 1.00 61.84 416 GLY A CA 1
ATOM 3185 C C . GLY A 1 416 ? -27.605 16.649 -4.943 1.00 61.84 416 GLY A C 1
ATOM 3186 O O . GLY A 1 416 ? -28.428 15.785 -5.238 1.00 61.84 416 GLY A O 1
ATOM 3187 N N . SER A 1 417 ? -26.865 17.257 -5.875 1.00 55.00 417 SER A N 1
ATOM 3188 C CA . SER A 1 417 ? -26.886 16.899 -7.288 1.00 55.00 417 SER A CA 1
ATOM 3189 C C . SER A 1 417 ? -26.006 15.671 -7.486 1.00 55.00 417 SER A C 1
ATOM 3191 O O . SER A 1 417 ? -24.791 15.780 -7.625 1.00 55.00 417 SER A O 1
ATOM 3193 N N . ILE A 1 418 ? -26.649 14.504 -7.501 1.00 54.38 418 ILE A N 1
ATOM 3194 C CA . ILE A 1 418 ? -26.087 13.181 -7.819 1.00 54.38 418 ILE A CA 1
ATOM 3195 C C . ILE A 1 418 ? -25.794 13.087 -9.331 1.00 54.38 418 ILE A C 1
ATOM 3197 O O . ILE A 1 418 ? -26.182 12.137 -10.008 1.00 54.38 418 ILE A O 1
ATOM 3201 N N . ALA A 1 419 ? -25.152 14.099 -9.910 1.00 53.53 419 ALA A N 1
ATOM 3202 C CA . ALA A 1 419 ? -24.541 13.939 -11.219 1.00 53.53 419 ALA A CA 1
ATOM 3203 C C . ALA A 1 419 ? -23.149 13.354 -10.970 1.00 53.53 419 ALA A C 1
ATOM 3205 O O . ALA A 1 419 ? -22.176 14.082 -10.803 1.00 53.53 419 ALA A O 1
ATOM 3206 N N . ALA A 1 420 ? -23.101 12.023 -10.862 1.00 56.19 420 ALA A N 1
ATOM 3207 C CA . ALA A 1 420 ? -21.888 11.234 -10.648 1.00 56.19 420 ALA A CA 1
ATOM 3208 C C . ALA A 1 420 ? -20.847 11.391 -11.776 1.00 56.19 420 ALA A C 1
ATOM 3210 O O . ALA A 1 420 ? -19.698 11.001 -11.589 1.00 56.19 420 ALA A O 1
ATOM 3211 N N . ASP A 1 421 ? -21.238 12.005 -12.898 1.00 64.06 421 ASP A N 1
ATOM 3212 C CA . ASP A 1 421 ? -20.381 12.323 -14.034 1.00 64.06 421 ASP A CA 1
ATOM 3213 C C . ASP A 1 421 ? -20.127 13.836 -14.113 1.00 64.06 421 ASP A C 1
ATOM 3215 O O . ASP A 1 421 ? -21.061 14.636 -14.216 1.00 64.06 421 ASP A O 1
ATOM 3219 N N . GLY A 1 422 ? -18.849 14.225 -14.124 1.00 70.31 422 GLY A N 1
ATOM 3220 C CA . GLY A 1 422 ? -18.428 15.581 -14.494 1.00 70.31 422 GLY A CA 1
ATOM 3221 C C . GLY A 1 422 ? -18.049 16.525 -13.350 1.00 70.31 422 GLY A C 1
ATOM 3222 O O . GLY A 1 422 ? -17.983 17.732 -13.578 1.00 70.31 422 GLY A O 1
ATOM 3223 N N . VAL A 1 423 ? -17.773 16.022 -12.141 1.00 81.75 423 VAL A N 1
ATOM 3224 C CA . VAL A 1 423 ? -17.137 16.848 -11.098 1.00 81.75 423 VAL A CA 1
ATOM 3225 C C . VAL A 1 423 ? -15.716 17.194 -11.545 1.00 81.75 423 VAL A C 1
ATOM 3227 O O . VAL A 1 423 ? -14.871 16.309 -11.679 1.00 81.75 423 VAL A O 1
ATOM 3230 N N . GLU A 1 424 ? -15.450 18.479 -11.787 1.00 88.06 424 GLU A N 1
ATOM 3231 C CA . GLU A 1 424 ? -14.109 18.947 -12.143 1.00 88.06 424 GLU A CA 1
ATOM 3232 C C . GLU A 1 424 ? -13.180 18.846 -10.919 1.00 88.06 424 GLU A C 1
ATOM 3234 O O . GLU A 1 424 ? -13.506 19.396 -9.861 1.00 88.06 424 GLU A O 1
ATOM 3239 N N . PRO A 1 425 ? -12.028 18.158 -11.029 1.00 92.56 425 PRO A N 1
ATOM 3240 C CA . PRO A 1 425 ? -11.057 18.090 -9.945 1.00 92.56 425 PRO A CA 1
ATOM 3241 C C . PRO A 1 425 ? -10.524 19.467 -9.545 1.00 92.56 425 PRO A C 1
ATOM 3243 O O . PRO A 1 425 ? -10.100 20.257 -10.391 1.00 92.56 425 PRO A O 1
ATOM 3246 N N . LEU A 1 426 ? -10.462 19.730 -8.241 1.00 91.62 426 LEU A N 1
ATOM 3247 C CA . LEU A 1 426 ? -9.802 20.909 -7.696 1.00 91.62 426 LEU A CA 1
ATOM 3248 C C . LEU A 1 426 ? -8.286 20.685 -7.672 1.00 91.62 426 LEU A C 1
ATOM 3250 O O . LEU A 1 426 ? -7.799 19.707 -7.105 1.00 91.62 426 LEU A O 1
ATOM 3254 N N . VAL A 1 427 ? -7.529 21.623 -8.240 1.00 92.88 427 VAL A N 1
ATOM 3255 C CA . VAL A 1 427 ? -6.065 21.640 -8.132 1.00 92.88 427 VAL A CA 1
ATOM 3256 C C . VAL A 1 427 ? -5.669 22.190 -6.768 1.00 92.88 427 VAL A C 1
ATOM 3258 O O . VAL A 1 427 ? -5.853 23.374 -6.497 1.00 92.88 427 VAL A O 1
ATOM 3261 N N . LEU A 1 428 ? -5.108 21.333 -5.915 1.00 90.38 428 LEU A N 1
ATOM 3262 C CA . LEU A 1 428 ? -4.575 21.737 -4.614 1.00 90.38 428 LEU A CA 1
ATOM 3263 C C . LEU A 1 428 ? -3.163 22.301 -4.732 1.00 90.38 428 LEU A C 1
ATOM 3265 O O . LEU A 1 428 ? -2.802 23.220 -4.002 1.00 90.38 428 LEU A O 1
ATOM 3269 N N . PHE A 1 429 ? -2.353 21.719 -5.616 1.00 91.44 429 PHE A N 1
ATOM 3270 C CA . PHE A 1 429 ? -0.966 22.111 -5.823 1.00 91.44 429 PHE A CA 1
ATOM 3271 C C . PHE A 1 429 ? -0.474 21.646 -7.192 1.00 91.44 429 PHE A C 1
ATOM 3273 O O . PHE A 1 429 ? -0.842 20.566 -7.658 1.00 91.44 429 PHE A O 1
ATOM 3280 N N . CYS A 1 430 ? 0.375 22.450 -7.825 1.00 90.62 430 CYS A N 1
ATOM 3281 C CA . CYS A 1 430 ? 1.030 22.109 -9.079 1.00 90.62 430 CYS A CA 1
ATOM 3282 C C . CYS A 1 430 ? 2.523 22.423 -8.968 1.00 90.62 430 CYS A C 1
ATOM 3284 O O . CYS A 1 430 ? 2.915 23.586 -8.907 1.00 90.62 430 CYS A O 1
ATOM 3286 N N . ASP A 1 431 ? 3.347 21.382 -8.952 1.00 87.44 431 ASP A N 1
ATOM 3287 C CA . ASP A 1 431 ? 4.796 21.511 -9.031 1.00 87.44 431 ASP A CA 1
ATOM 3288 C C . ASP A 1 431 ? 5.215 21.595 -10.497 1.00 87.44 431 ASP A C 1
ATOM 3290 O O . ASP A 1 431 ? 5.212 20.588 -11.210 1.00 87.44 431 ASP A O 1
ATOM 3294 N N . GLN A 1 432 ? 5.577 22.795 -10.951 1.00 81.75 432 GLN A N 1
ATOM 3295 C CA . GLN A 1 432 ? 6.081 23.019 -12.311 1.00 81.75 432 GLN A CA 1
ATOM 3296 C C . GLN A 1 432 ? 7.470 22.407 -12.529 1.00 81.75 432 GLN A C 1
ATOM 3298 O O . GLN A 1 432 ? 7.852 22.162 -13.668 1.00 81.75 432 GLN A O 1
ATOM 3303 N N . ASN A 1 433 ? 8.191 22.109 -11.445 1.00 71.44 433 ASN A N 1
ATOM 3304 C CA . ASN A 1 433 ? 9.516 21.510 -11.473 1.00 71.44 433 ASN A CA 1
ATOM 3305 C C . ASN A 1 433 ? 9.480 20.017 -11.111 1.00 71.44 433 ASN A C 1
ATOM 3307 O O . ASN A 1 433 ? 10.534 19.517 -10.735 1.00 71.44 433 ASN A O 1
ATOM 3311 N N . SER A 1 434 ? 8.304 19.361 -11.255 1.00 61.56 434 SER A N 1
ATOM 3312 C CA . SER A 1 434 ? 7.808 17.973 -10.982 1.00 61.56 434 SER A CA 1
ATOM 3313 C C . SER A 1 434 ? 8.703 16.863 -10.432 1.00 61.56 434 SER A C 1
ATOM 3315 O O . SER A 1 434 ? 8.211 15.857 -9.917 1.00 61.56 434 SER A O 1
ATOM 3317 N N . MET A 1 435 ? 10.002 16.985 -10.602 1.00 66.94 435 MET A N 1
ATOM 3318 C CA . MET A 1 435 ? 11.069 16.062 -10.291 1.00 66.94 435 MET A CA 1
ATOM 3319 C C . MET A 1 435 ? 10.947 15.479 -8.885 1.00 66.94 435 MET A C 1
ATOM 3321 O O . MET A 1 435 ? 11.074 14.269 -8.731 1.00 66.94 435 MET A O 1
ATOM 3325 N N . SER A 1 436 ? 10.620 16.287 -7.877 1.00 72.81 436 SER A N 1
ATOM 3326 C CA . SER A 1 436 ? 10.545 15.823 -6.487 1.00 72.81 436 SER A CA 1
ATOM 3327 C C . SER A 1 436 ? 9.338 14.941 -6.179 1.00 72.81 436 SER A C 1
ATOM 3329 O O . SER A 1 436 ? 9.410 14.116 -5.275 1.00 72.81 436 SER A O 1
ATOM 3331 N N . LEU A 1 437 ? 8.231 15.105 -6.908 1.00 85.81 437 LEU A N 1
ATOM 3332 C CA . LEU A 1 437 ? 6.971 14.424 -6.599 1.00 85.81 437 LEU A CA 1
ATOM 3333 C C . LEU A 1 437 ? 6.683 13.217 -7.502 1.00 85.81 437 LEU A C 1
ATOM 3335 O O . LEU A 1 437 ? 5.795 12.429 -7.187 1.00 85.81 437 LEU A O 1
ATOM 3339 N N . LYS A 1 438 ? 7.422 13.037 -8.605 1.00 81.56 438 LYS A N 1
ATOM 3340 C CA . LYS A 1 438 ? 7.211 11.938 -9.573 1.00 81.56 438 LYS A CA 1
ATOM 3341 C C . LYS A 1 438 ? 7.230 10.544 -8.946 1.00 81.56 438 LYS A C 1
ATOM 3343 O O . LYS A 1 438 ? 6.511 9.656 -9.399 1.00 81.56 438 LYS A O 1
ATOM 3348 N N . HIS A 1 439 ? 8.030 10.360 -7.899 1.00 78.38 439 HIS A N 1
ATOM 3349 C CA . HIS A 1 439 ? 8.173 9.071 -7.217 1.00 78.38 439 HIS A CA 1
ATOM 3350 C C . HIS A 1 439 ? 7.258 8.903 -6.018 1.00 78.38 439 HIS A C 1
ATOM 3352 O O . HIS A 1 439 ? 7.232 7.817 -5.439 1.00 78.38 439 HIS A O 1
ATOM 3358 N N . CYS A 1 440 ? 6.539 9.957 -5.631 1.00 86.31 440 CYS A N 1
ATOM 3359 C CA . CYS A 1 440 ? 5.645 9.903 -4.494 1.00 86.31 440 CYS A CA 1
ATOM 3360 C C . CYS A 1 440 ? 4.431 9.040 -4.827 1.00 86.31 440 CYS A C 1
ATOM 3362 O O . CYS A 1 440 ? 3.681 9.319 -5.762 1.00 86.31 440 CYS A O 1
ATOM 3364 N N . ASP A 1 441 ? 4.240 7.994 -4.041 1.00 86.19 441 ASP A N 1
ATOM 3365 C CA . ASP A 1 441 ? 3.172 7.004 -4.154 1.00 86.19 441 ASP A CA 1
ATOM 3366 C C . ASP A 1 441 ? 2.255 6.988 -2.922 1.00 86.19 441 ASP A C 1
ATOM 3368 O O . ASP A 1 441 ? 1.342 6.171 -2.815 1.00 86.19 441 ASP A O 1
ATOM 3372 N N . LEU A 1 442 ? 2.445 7.955 -2.023 1.00 88.00 442 LEU A N 1
ATOM 3373 C CA . LEU A 1 442 ? 1.622 8.179 -0.848 1.00 88.00 442 LEU A CA 1
ATOM 3374 C C . LEU A 1 442 ? 1.081 9.611 -0.829 1.00 88.00 442 LEU A C 1
ATOM 3376 O O . LEU A 1 442 ? 1.841 10.572 -0.962 1.00 88.00 442 LEU A O 1
ATOM 3380 N N . VAL A 1 443 ? -0.221 9.743 -0.573 1.00 92.00 443 VAL A N 1
ATOM 3381 C CA . VAL A 1 443 ? -0.881 11.006 -0.223 1.00 92.00 443 VAL A CA 1
ATOM 3382 C C . VAL A 1 443 ? -1.761 10.771 1.001 1.00 92.00 443 VAL A C 1
ATOM 3384 O O . VAL A 1 443 ? -2.570 9.847 1.024 1.00 92.00 443 VAL A O 1
ATOM 3387 N N . ALA A 1 444 ? -1.615 11.621 2.012 1.00 88.62 444 ALA A N 1
ATOM 3388 C CA . ALA A 1 444 ? -2.400 11.588 3.238 1.00 88.62 444 ALA A CA 1
ATOM 3389 C C . ALA A 1 444 ? -2.695 13.015 3.711 1.00 88.62 444 ALA A C 1
ATOM 3391 O O . ALA A 1 444 ? -1.831 13.877 3.624 1.00 88.62 444 ALA A O 1
ATOM 3392 N N . ALA A 1 445 ? -3.886 13.285 4.238 1.00 87.69 445 ALA A N 1
ATOM 3393 C CA . ALA A 1 445 ? -4.204 14.584 4.833 1.00 87.69 445 ALA A CA 1
ATOM 3394 C C . ALA A 1 445 ? -5.210 14.424 5.971 1.00 87.69 445 ALA A C 1
ATOM 3396 O O . ALA A 1 445 ? -6.063 13.537 5.904 1.00 87.69 445 ALA A O 1
ATOM 3397 N N . GLN A 1 446 ? -5.147 15.310 6.968 1.00 81.69 446 GLN A N 1
ATOM 3398 C CA . GLN A 1 446 ? -6.238 15.457 7.936 1.00 81.69 446 GLN A CA 1
ATOM 3399 C C . GLN A 1 446 ? -7.451 16.068 7.233 1.00 81.69 446 GLN A C 1
ATOM 3401 O O . GLN A 1 446 ? -8.513 15.458 7.153 1.00 81.69 446 GLN A O 1
ATOM 3406 N N . ARG A 1 447 ? -7.219 17.235 6.622 1.00 83.38 447 ARG A N 1
ATOM 3407 C CA . ARG A 1 447 ? -8.103 17.903 5.671 1.00 83.38 447 ARG A CA 1
ATOM 3408 C C . ARG A 1 447 ? -7.282 18.424 4.494 1.00 83.38 447 ARG A C 1
ATOM 3410 O O . ARG A 1 447 ? -6.157 18.887 4.705 1.00 83.38 447 ARG A O 1
ATOM 3417 N N . PRO A 1 448 ? -7.843 18.484 3.274 1.00 83.94 448 PRO A N 1
ATOM 3418 C CA . PRO A 1 448 ? -7.125 19.013 2.116 1.00 83.94 448 PRO A CA 1
ATOM 3419 C C . PRO A 1 448 ? -6.669 20.465 2.267 1.00 83.94 448 PRO A C 1
ATOM 3421 O O . PRO A 1 448 ? -5.732 20.868 1.589 1.00 83.94 448 PRO A O 1
ATOM 3424 N N . ASN A 1 449 ? -7.333 21.264 3.109 1.00 82.62 449 ASN A N 1
ATOM 3425 C CA . ASN A 1 449 ? -7.040 22.689 3.317 1.00 82.62 449 ASN A CA 1
ATOM 3426 C C . ASN A 1 449 ? -6.008 22.969 4.416 1.00 82.62 449 ASN A C 1
ATOM 3428 O O . ASN A 1 449 ? -5.591 24.115 4.565 1.00 82.62 449 ASN A O 1
ATOM 3432 N N . GLU A 1 450 ? -5.610 21.949 5.172 1.00 83.81 450 GLU A N 1
ATOM 3433 C CA . GLU A 1 450 ? -4.655 22.079 6.269 1.00 83.81 450 GLU A CA 1
ATOM 3434 C C . GLU A 1 450 ? -3.264 21.650 5.790 1.00 83.81 450 GLU A C 1
ATOM 3436 O O . GLU A 1 450 ? -2.594 22.394 5.070 1.00 83.81 450 GLU A O 1
ATOM 3441 N N . ALA A 1 451 ? -2.851 20.435 6.148 1.00 83.62 451 ALA A N 1
ATOM 3442 C CA . ALA A 1 451 ? -1.595 19.832 5.744 1.00 83.62 451 ALA A CA 1
ATOM 3443 C C . ALA A 1 451 ? -1.869 18.576 4.912 1.00 83.62 451 ALA A C 1
ATOM 3445 O O . ALA A 1 451 ? -2.586 17.673 5.352 1.00 83.62 451 ALA A O 1
ATOM 3446 N N . VAL A 1 452 ? -1.264 18.510 3.725 1.00 88.69 452 VAL A N 1
ATOM 3447 C CA . VAL A 1 452 ? -1.237 17.289 2.910 1.00 88.69 452 VAL A CA 1
ATOM 3448 C C . VAL A 1 452 ? 0.176 16.730 2.920 1.00 88.69 452 VAL A C 1
ATOM 3450 O O . VAL A 1 452 ? 1.117 17.384 2.483 1.00 88.69 452 VAL A O 1
ATOM 3453 N N . ILE A 1 453 ? 0.329 15.512 3.410 1.00 88.75 453 ILE A N 1
ATOM 3454 C CA . ILE A 1 453 ? 1.575 14.760 3.386 1.00 88.75 453 ILE A CA 1
ATOM 3455 C C . ILE A 1 453 ? 1.657 14.023 2.056 1.00 88.75 453 ILE A C 1
ATOM 3457 O O . ILE A 1 453 ? 0.742 13.289 1.679 1.00 88.75 453 ILE A O 1
ATOM 3461 N N . ILE A 1 454 ? 2.771 14.208 1.361 1.00 90.25 454 ILE A N 1
ATOM 3462 C CA . ILE A 1 454 ? 3.087 13.538 0.106 1.00 90.25 454 ILE A CA 1
ATOM 3463 C C . ILE A 1 454 ? 4.407 12.808 0.316 1.00 90.25 454 ILE A C 1
ATOM 3465 O O . ILE A 1 454 ? 5.409 13.424 0.665 1.00 90.25 454 ILE A O 1
ATOM 3469 N N . GLY A 1 455 ? 4.418 11.493 0.150 1.00 85.81 455 GLY A N 1
ATOM 3470 C CA . GLY A 1 455 ? 5.579 10.669 0.473 1.00 85.81 455 GLY A CA 1
ATOM 3471 C C . GLY A 1 455 ? 5.924 9.701 -0.639 1.00 85.81 455 GLY A C 1
ATOM 3472 O O . GLY A 1 455 ? 5.079 9.350 -1.461 1.00 85.81 455 GLY A O 1
ATOM 3473 N N . GLN A 1 456 ? 7.176 9.263 -0.642 1.00 81.94 456 GLN A N 1
ATOM 3474 C CA . GLN A 1 456 ? 7.633 8.142 -1.447 1.00 81.94 456 GLN A CA 1
ATOM 3475 C C . GLN A 1 456 ? 7.919 6.955 -0.524 1.00 81.94 456 GLN A C 1
ATOM 3477 O O . GLN A 1 456 ? 8.762 7.044 0.370 1.00 81.94 456 GLN A O 1
ATOM 3482 N N . GLN A 1 457 ? 7.247 5.830 -0.757 1.00 74.44 457 GLN A N 1
ATOM 3483 C CA . GLN A 1 457 ? 7.588 4.565 -0.125 1.00 74.44 457 GLN A CA 1
ATOM 3484 C C . GLN A 1 457 ? 8.999 4.141 -0.552 1.00 74.44 457 GLN A C 1
ATOM 3486 O O . GLN A 1 457 ? 9.390 4.229 -1.726 1.00 74.44 457 GLN A O 1
ATOM 3491 N N . TYR A 1 458 ? 9.762 3.671 0.430 1.00 72.38 458 TYR A N 1
ATOM 3492 C CA . TYR A 1 458 ? 11.166 3.274 0.320 1.00 72.38 458 TYR A CA 1
ATOM 3493 C C . TYR A 1 458 ? 12.091 4.423 -0.113 1.00 72.38 458 TYR A C 1
ATOM 3495 O O . TYR A 1 458 ? 12.980 4.239 -0.941 1.00 72.38 458 TYR A O 1
ATOM 3503 N N . SER A 1 459 ? 11.870 5.625 0.430 1.00 72.56 459 SER A N 1
ATOM 3504 C CA . SER A 1 459 ? 12.710 6.813 0.217 1.00 72.56 459 SER A CA 1
ATOM 3505 C C . SER A 1 459 ? 12.746 7.691 1.462 1.00 72.56 459 SER A C 1
ATOM 3507 O O . SER A 1 459 ? 11.836 7.644 2.280 1.00 72.56 459 SER A O 1
ATOM 3509 N N . SER A 1 460 ? 13.781 8.514 1.639 1.00 68.94 460 SER A N 1
ATOM 3510 C CA . SER A 1 460 ? 13.768 9.497 2.729 1.00 68.94 460 SER A CA 1
ATOM 3511 C C . SER A 1 460 ? 12.926 10.744 2.438 1.00 68.94 460 SER A C 1
ATOM 3513 O O . SER A 1 460 ? 12.695 11.539 3.351 1.00 68.94 460 SER A O 1
ATOM 3515 N N . MET A 1 461 ? 12.440 10.919 1.201 1.00 75.50 461 MET A N 1
ATOM 3516 C CA . MET A 1 461 ? 11.626 12.082 0.862 1.00 75.50 461 MET A CA 1
ATOM 3517 C C . MET A 1 461 ? 10.206 11.943 1.388 1.00 75.50 461 MET A C 1
ATOM 3519 O O . MET A 1 461 ? 9.435 11.054 1.018 1.00 75.50 461 MET A O 1
ATOM 3523 N N . THR A 1 462 ? 9.831 12.895 2.224 1.00 80.56 462 THR A N 1
ATOM 3524 C CA . THR A 1 462 ? 8.446 13.139 2.599 1.00 80.56 462 THR A CA 1
ATOM 3525 C C . THR A 1 462 ? 8.240 14.637 2.593 1.00 80.56 462 THR A C 1
ATOM 3527 O O . THR A 1 462 ? 9.034 15.380 3.161 1.00 80.56 462 THR A O 1
ATOM 3530 N N . PHE A 1 463 ? 7.183 15.086 1.942 1.00 85.56 463 PHE A N 1
ATOM 3531 C CA . PHE A 1 463 ? 6.806 16.480 1.843 1.00 85.56 463 PHE A CA 1
ATOM 3532 C C . PHE A 1 463 ? 5.532 16.719 2.641 1.00 85.56 463 PHE A C 1
ATOM 3534 O O . PHE A 1 463 ? 4.652 15.863 2.705 1.00 85.56 463 PHE A O 1
ATOM 3541 N N . VAL A 1 464 ? 5.424 17.908 3.213 1.00 86.25 464 VAL A N 1
ATOM 3542 C CA . VAL A 1 464 ? 4.172 18.470 3.697 1.00 86.25 464 VAL A CA 1
ATOM 3543 C C . VAL A 1 464 ? 3.858 19.682 2.849 1.00 86.25 464 VAL A C 1
ATOM 3545 O O . VAL A 1 464 ? 4.648 20.617 2.738 1.00 86.25 464 VAL A O 1
ATOM 3548 N N . LEU A 1 465 ? 2.689 19.649 2.237 1.00 86.00 465 LEU A N 1
ATOM 3549 C CA . LEU A 1 465 ? 2.069 20.786 1.599 1.00 86.00 465 LEU A CA 1
ATOM 3550 C C . LEU A 1 465 ? 1.269 21.536 2.663 1.00 86.00 465 LEU A C 1
ATOM 3552 O O . LEU A 1 465 ? 0.208 21.073 3.084 1.00 86.00 465 LEU A O 1
ATOM 3556 N N . GLU A 1 466 ? 1.789 22.679 3.093 1.00 81.62 466 GLU A N 1
ATOM 3557 C CA . GLU A 1 466 ? 1.116 23.546 4.055 1.00 81.62 466 GLU A CA 1
ATOM 3558 C C . GLU A 1 466 ? 0.209 24.530 3.311 1.00 81.62 466 GLU A C 1
ATOM 3560 O O . GLU A 1 466 ? 0.644 25.232 2.388 1.00 81.62 466 GLU A O 1
ATOM 3565 N N . GLY A 1 467 ? -1.061 24.598 3.713 1.00 73.19 467 GLY A N 1
ATOM 3566 C CA . GLY A 1 467 ? -1.926 25.706 3.335 1.00 73.19 467 GLY A CA 1
ATOM 3567 C C . GLY A 1 467 ? -1.414 27.020 3.930 1.00 73.19 467 GLY A C 1
ATOM 3568 O O . GLY A 1 467 ? -1.013 27.068 5.095 1.00 73.19 467 GLY A O 1
ATOM 3569 N N . GLU A 1 468 ? -1.469 28.113 3.163 1.00 64.50 468 GLU A N 1
ATOM 3570 C CA . GLU A 1 468 ? -1.415 29.469 3.715 1.00 64.50 468 GLU A CA 1
ATOM 3571 C C . GLU A 1 468 ? -2.653 29.669 4.596 1.00 64.50 468 GLU A C 1
ATOM 3573 O O . GLU A 1 468 ? -3.698 30.163 4.168 1.00 64.50 468 GLU A O 1
ATOM 3578 N N . GLY A 1 469 ? -2.569 29.209 5.843 1.00 54.22 469 GLY A N 1
ATOM 3579 C CA . GLY A 1 469 ? -3.609 29.422 6.826 1.00 54.22 469 GLY A CA 1
ATOM 3580 C C . GLY A 1 469 ? -3.791 30.921 7.013 1.00 54.22 469 GLY A C 1
ATOM 3581 O O . GLY A 1 469 ? -3.043 31.558 7.756 1.00 54.22 469 GLY A O 1
ATOM 3582 N N . LYS A 1 470 ? -4.822 31.502 6.389 1.00 45.12 470 LYS A N 1
ATOM 3583 C CA . LYS A 1 470 ? -5.472 32.676 6.963 1.00 45.12 470 LYS A CA 1
ATOM 3584 C C . LYS A 1 470 ? -6.022 32.198 8.294 1.00 45.12 470 LYS A C 1
ATOM 3586 O O . LYS A 1 470 ? -7.104 31.626 8.351 1.00 45.12 470 LYS A O 1
ATOM 3591 N N . SER A 1 471 ? -5.223 32.375 9.340 1.00 40.47 471 SER A N 1
ATOM 3592 C CA . SER A 1 471 ? -5.618 32.227 10.732 1.00 40.47 471 SER A CA 1
ATOM 3593 C C . SER A 1 471 ? -6.780 33.186 11.002 1.00 40.47 471 SER A C 1
ATOM 3595 O O . SER A 1 471 ? -6.605 34.258 11.577 1.00 40.47 471 SER A O 1
ATOM 3597 N N . HIS A 1 472 ? -7.987 32.812 10.588 1.00 36.38 472 HIS A N 1
ATOM 3598 C CA . HIS A 1 472 ? -9.200 33.247 11.247 1.00 36.38 472 HIS A CA 1
ATOM 3599 C C . HIS A 1 472 ? -9.252 32.474 12.559 1.00 36.38 472 HIS A C 1
ATOM 3601 O O . HIS A 1 472 ? -9.946 31.472 12.692 1.00 36.38 472 HIS A O 1
ATOM 3607 N N . ALA A 1 473 ? -8.444 32.933 13.514 1.00 34.78 473 ALA A N 1
ATOM 3608 C CA . ALA A 1 473 ? -8.639 32.629 14.914 1.00 34.78 473 ALA A CA 1
ATOM 3609 C C . ALA A 1 473 ? -10.012 33.200 15.290 1.00 34.78 473 ALA A C 1
ATOM 3611 O O . ALA A 1 473 ? -10.154 34.381 15.600 1.00 34.78 473 ALA A O 1
ATOM 3612 N N . VAL A 1 474 ? -11.044 32.372 15.154 1.00 34.69 474 VAL A N 1
ATOM 3613 C CA . VAL A 1 474 ? -12.289 32.554 15.882 1.00 34.69 474 VAL A CA 1
ATOM 3614 C C . VAL A 1 474 ? -11.985 32.079 17.292 1.00 34.69 474 VAL A C 1
ATOM 3616 O O . VAL A 1 474 ? -11.673 30.909 17.503 1.00 34.69 474 VAL A O 1
ATOM 3619 N N . ASP A 1 475 ? -12.029 33.021 18.231 1.00 39.25 475 ASP A N 1
ATOM 3620 C CA . ASP A 1 475 ? -12.104 32.776 19.665 1.00 39.25 475 ASP A CA 1
ATOM 3621 C C . ASP A 1 475 ? -13.100 31.642 19.956 1.00 39.25 475 ASP A C 1
ATOM 3623 O O . ASP A 1 475 ? -14.316 31.838 19.945 1.00 39.25 475 ASP A O 1
ATOM 3627 N N . ALA A 1 476 ? -12.587 30.446 20.236 1.00 32.56 476 ALA A N 1
ATOM 3628 C CA . ALA A 1 476 ? -13.354 29.346 20.797 1.00 32.56 476 ALA A CA 1
ATOM 3629 C C . ALA A 1 476 ? -12.704 28.953 22.125 1.00 32.56 476 ALA A C 1
ATOM 3631 O O . ALA A 1 476 ? -11.625 28.368 22.191 1.00 32.56 476 ALA A O 1
ATOM 3632 N N . GLY A 1 477 ? -13.374 29.397 23.184 1.00 30.23 477 GLY A N 1
ATOM 3633 C CA . GLY A 1 477 ? -13.019 29.293 24.588 1.00 30.23 477 GLY A CA 1
ATOM 3634 C C . GLY A 1 477 ? -12.432 27.962 25.058 1.00 30.23 477 GLY A C 1
ATOM 3635 O O . GLY A 1 477 ? -12.961 26.889 24.799 1.00 30.23 477 GLY A O 1
ATOM 3636 N N . LYS A 1 478 ? -11.383 28.107 25.875 1.00 36.28 478 LYS A N 1
ATOM 3637 C CA . LYS A 1 478 ? -11.173 27.441 27.172 1.00 36.28 478 LYS A CA 1
ATOM 3638 C C . LYS A 1 478 ? -11.844 26.068 27.320 1.00 36.28 478 LYS A C 1
ATOM 3640 O O . LYS A 1 478 ? -12.963 25.989 27.811 1.00 36.28 478 LYS A O 1
ATOM 3645 N N . ASN A 1 479 ? -11.105 25.020 26.963 1.00 31.95 479 ASN A N 1
ATOM 3646 C CA . ASN A 1 479 ? -10.912 23.797 27.757 1.00 31.95 479 ASN A CA 1
ATOM 3647 C C . ASN A 1 479 ? -9.876 22.907 27.047 1.00 31.95 479 ASN A C 1
ATOM 3649 O O . ASN A 1 479 ? -10.157 21.780 26.654 1.00 31.95 479 ASN A O 1
ATOM 3653 N N . ALA A 1 480 ? -8.662 23.433 26.864 1.00 29.61 480 ALA A N 1
ATOM 3654 C CA . ALA A 1 480 ? -7.499 22.587 26.634 1.00 29.61 480 ALA A CA 1
ATOM 3655 C C . ALA A 1 480 ? -7.049 22.073 28.007 1.00 29.61 480 ALA A C 1
ATOM 3657 O O . ALA A 1 480 ? -6.609 22.846 28.859 1.00 29.61 480 ALA A O 1
ATOM 3658 N N . VAL A 1 481 ? -7.242 20.777 28.243 1.00 30.97 481 VAL A N 1
ATOM 3659 C CA . VAL A 1 481 ? -6.630 20.060 29.363 1.00 30.97 481 VAL A CA 1
ATOM 3660 C C . VAL A 1 481 ? -5.116 20.166 29.179 1.00 30.97 481 VAL A C 1
ATOM 3662 O O . VAL A 1 481 ? -4.586 19.808 28.130 1.00 30.97 481 VAL A O 1
ATOM 3665 N N . GLY A 1 482 ? -4.455 20.770 30.166 1.00 27.56 482 GLY A N 1
ATOM 3666 C CA . GLY A 1 482 ? -3.072 21.222 30.085 1.00 27.56 482 GLY A CA 1
ATOM 3667 C C . GLY A 1 482 ? -2.069 20.097 29.837 1.00 27.56 482 GLY A C 1
ATOM 3668 O O . GLY A 1 482 ? -1.973 19.155 30.617 1.00 27.56 482 GLY A O 1
ATOM 3669 N N . LEU A 1 483 ? -1.275 20.275 28.782 1.00 31.73 483 LEU A N 1
ATOM 3670 C CA . LEU A 1 483 ? 0.006 19.603 28.538 1.00 31.73 483 LEU A CA 1
ATOM 3671 C C . LEU A 1 483 ? 1.193 20.509 28.932 1.00 31.73 483 LEU A C 1
ATOM 3673 O O . LEU A 1 483 ? 2.327 20.294 28.518 1.00 31.73 483 LEU A O 1
ATOM 3677 N N . ASP A 1 484 ? 0.936 21.507 29.779 1.00 30.11 484 ASP A N 1
ATOM 3678 C CA . ASP A 1 484 ? 1.947 22.375 30.375 1.00 30.11 484 ASP A CA 1
ATOM 3679 C C . ASP A 1 484 ? 2.353 21.801 31.735 1.00 30.11 484 ASP A C 1
ATOM 3681 O O . ASP A 1 484 ? 1.745 22.153 32.742 1.00 30.11 484 ASP A O 1
ATOM 3685 N N . ASN A 1 485 ? 3.316 20.867 31.764 1.00 28.72 485 ASN A N 1
ATOM 3686 C CA . ASN A 1 485 ? 4.170 20.590 32.941 1.00 28.72 485 ASN A CA 1
ATOM 3687 C C . ASN A 1 485 ? 5.335 19.596 32.703 1.00 28.72 485 ASN A C 1
ATOM 3689 O O . ASN A 1 485 ? 5.847 19.017 33.659 1.00 28.72 485 ASN A O 1
ATOM 3693 N N . ILE A 1 486 ? 5.832 19.423 31.470 1.00 32.97 486 ILE A N 1
ATOM 3694 C CA . ILE A 1 486 ? 7.102 18.700 31.215 1.00 32.97 486 ILE A CA 1
ATOM 3695 C C . ILE A 1 486 ? 8.083 19.619 30.479 1.00 32.97 486 ILE A C 1
ATOM 3697 O O . ILE A 1 486 ? 8.558 19.336 29.387 1.00 32.97 486 ILE A O 1
ATOM 3701 N N . LEU A 1 487 ? 8.358 20.775 31.079 1.00 32.03 487 LEU A N 1
ATOM 3702 C CA . LEU A 1 487 ? 9.440 21.680 30.682 1.00 32.03 487 LEU A CA 1
ATOM 3703 C C . LEU A 1 487 ? 10.041 22.307 31.946 1.00 32.03 487 LEU A C 1
ATOM 3705 O O . LEU A 1 487 ? 10.054 23.521 32.144 1.00 32.03 487 LEU A O 1
ATOM 3709 N N . THR A 1 488 ? 10.536 21.458 32.845 1.00 31.36 488 THR A N 1
ATOM 3710 C CA . THR A 1 488 ? 11.426 21.900 33.920 1.00 31.36 488 THR A CA 1
ATOM 3711 C C . THR A 1 488 ? 12.855 21.879 33.394 1.00 31.36 488 THR A C 1
ATOM 3713 O O . THR A 1 488 ? 13.389 20.832 33.038 1.00 31.36 488 THR A O 1
ATOM 3716 N N . LYS A 1 489 ? 13.455 23.071 33.337 1.00 35.28 489 LYS A N 1
ATOM 3717 C CA . LYS A 1 489 ? 14.868 23.336 33.045 1.00 35.28 489 LYS A CA 1
ATOM 3718 C C . LYS A 1 489 ? 15.799 22.292 33.681 1.00 35.28 489 LYS A C 1
ATOM 3720 O O . LYS A 1 489 ? 15.955 22.279 34.899 1.00 35.28 489 LYS A O 1
ATOM 3725 N N . GLN A 1 490 ? 16.491 21.511 32.857 1.00 30.16 490 GLN A N 1
ATOM 3726 C CA . GLN A 1 490 ? 17.797 20.952 33.206 1.00 30.16 490 GLN A CA 1
ATOM 3727 C C . GLN A 1 490 ? 18.876 21.810 32.537 1.00 30.16 490 GLN A C 1
ATOM 3729 O O . GLN A 1 490 ? 19.377 21.499 31.464 1.00 30.16 490 GLN A O 1
ATOM 3734 N N . GLU A 1 491 ? 19.232 22.918 33.185 1.00 35.91 491 GLU A N 1
ATOM 3735 C CA . GLU A 1 491 ? 20.588 23.462 33.081 1.00 35.91 491 GLU A CA 1
ATOM 3736 C C . GLU A 1 491 ? 21.413 22.741 34.151 1.00 35.91 491 GLU A C 1
ATOM 3738 O O . GLU A 1 491 ? 21.523 23.188 35.290 1.00 35.91 491 GLU A O 1
ATOM 3743 N N . GLY A 1 492 ? 21.900 21.552 33.804 1.00 29.88 492 GLY A N 1
ATOM 3744 C CA . GLY A 1 492 ? 22.864 20.801 34.594 1.00 29.88 492 GLY A CA 1
ATOM 3745 C C . GLY A 1 492 ? 24.088 20.550 33.731 1.00 29.88 492 GLY A C 1
ATOM 3746 O O . GLY A 1 492 ? 24.021 19.783 32.777 1.00 29.88 492 GLY A O 1
ATOM 3747 N N . THR A 1 493 ? 25.192 21.219 34.050 1.00 34.78 493 THR A N 1
ATOM 3748 C CA . THR A 1 493 ? 26.539 20.826 33.632 1.00 34.78 493 THR A CA 1
ATOM 3749 C C . THR A 1 493 ? 26.762 19.373 34.044 1.00 34.78 493 THR A C 1
ATOM 3751 O O . THR A 1 493 ? 26.892 19.081 35.232 1.00 34.78 493 THR A O 1
ATOM 3754 N N . VAL A 1 494 ? 26.740 18.463 33.071 1.00 33.72 494 VAL A N 1
ATOM 3755 C CA . VAL A 1 494 ? 27.171 17.079 33.258 1.00 33.72 494 VAL A CA 1
ATOM 3756 C C . VAL A 1 494 ? 28.689 17.083 33.136 1.00 33.72 494 VAL A C 1
ATOM 3758 O O . VAL A 1 494 ? 29.219 17.243 32.040 1.00 33.72 494 VAL A O 1
ATOM 3761 N N . ASP A 1 495 ? 29.370 16.962 34.275 1.00 30.80 495 ASP A N 1
ATOM 3762 C CA . ASP A 1 495 ? 30.764 16.532 34.317 1.00 30.80 495 ASP A CA 1
ATOM 3763 C C . ASP A 1 495 ? 30.848 15.134 33.685 1.00 30.80 495 ASP A C 1
ATOM 3765 O O . ASP A 1 495 ? 30.203 14.180 34.132 1.00 30.80 495 ASP A O 1
ATOM 3769 N N . GLU A 1 496 ? 31.618 15.032 32.604 1.00 40.69 496 GLU A N 1
ATOM 3770 C CA . GLU A 1 496 ? 31.993 13.775 31.967 1.00 40.69 496 GLU A CA 1
ATOM 3771 C C . GLU A 1 496 ? 32.957 13.003 32.879 1.00 40.69 496 GLU A C 1
ATOM 3773 O O . GLU A 1 496 ? 34.168 13.086 32.728 1.00 40.69 496 GLU A O 1
ATOM 3778 N N . ASP A 1 497 ? 32.418 12.224 33.813 1.00 36.81 497 ASP A N 1
ATOM 3779 C CA . ASP A 1 497 ? 33.148 11.143 34.486 1.00 36.81 497 ASP A CA 1
ATOM 3780 C C . ASP A 1 497 ? 32.273 9.880 34.507 1.00 36.81 497 ASP A C 1
ATOM 3782 O O . ASP A 1 497 ? 31.803 9.393 35.538 1.00 36.81 497 ASP A O 1
ATOM 3786 N N . ILE A 1 498 ? 32.029 9.328 33.314 1.00 37.97 498 ILE A N 1
ATOM 3787 C CA . ILE A 1 498 ? 31.528 7.960 33.173 1.00 37.97 498 ILE A CA 1
ATOM 3788 C C . ILE A 1 498 ? 32.739 7.032 33.166 1.00 37.97 498 ILE A C 1
ATOM 3790 O O . ILE A 1 498 ? 33.448 6.890 32.168 1.00 37.97 498 ILE A O 1
ATOM 3794 N N . GLN A 1 499 ? 32.947 6.370 34.304 1.00 32.53 499 GLN A N 1
ATOM 3795 C CA . GLN A 1 499 ? 33.794 5.190 34.404 1.00 32.53 499 GLN A CA 1
ATOM 3796 C C . GLN A 1 499 ? 33.343 4.157 33.368 1.00 32.53 499 GLN A C 1
ATOM 3798 O O . GLN A 1 499 ? 32.221 3.650 33.397 1.00 32.53 499 GLN A O 1
ATOM 3803 N N . THR A 1 500 ? 34.246 3.855 32.445 1.00 32.72 500 THR A N 1
ATOM 3804 C CA . THR A 1 500 ? 34.135 2.776 31.470 1.00 32.72 500 THR A CA 1
ATOM 3805 C C . THR A 1 500 ? 34.045 1.445 32.225 1.00 32.72 500 THR A C 1
ATOM 3807 O O . THR A 1 500 ? 34.983 1.103 32.948 1.00 32.72 500 THR A O 1
ATOM 3810 N N . PRO A 1 501 ? 32.964 0.655 32.089 1.00 36.53 501 PRO A N 1
ATOM 3811 C CA . PRO A 1 501 ? 32.997 -0.722 32.546 1.00 36.53 501 PRO A CA 1
ATOM 3812 C C . PRO A 1 501 ? 33.980 -1.479 31.652 1.00 36.53 501 PRO A C 1
ATOM 3814 O O . PRO A 1 501 ? 33.853 -1.477 30.427 1.00 36.53 501 PRO A O 1
ATOM 3817 N N . THR A 1 502 ? 34.980 -2.093 32.276 1.00 36.16 502 THR A N 1
ATOM 3818 C CA . THR A 1 502 ? 35.997 -2.928 31.641 1.00 36.16 502 THR A CA 1
ATOM 3819 C C . THR A 1 502 ? 35.316 -3.966 30.749 1.00 36.16 502 THR A C 1
ATOM 3821 O O . THR A 1 502 ? 34.727 -4.930 31.240 1.00 36.16 502 THR A O 1
ATOM 3824 N N . GLN A 1 503 ? 35.365 -3.743 29.433 1.00 37.81 503 GLN A N 1
ATOM 3825 C CA . GLN A 1 503 ? 34.948 -4.713 28.429 1.00 37.81 503 GLN A CA 1
ATOM 3826 C C . GLN A 1 503 ? 35.824 -5.953 28.587 1.00 37.81 503 GLN A C 1
ATOM 3828 O O . GLN A 1 503 ? 37.017 -5.941 28.295 1.00 37.81 503 GLN A O 1
ATOM 3833 N N . GLN A 1 504 ? 35.221 -7.028 29.082 1.00 36.47 504 GLN A N 1
ATOM 3834 C CA . GLN A 1 504 ? 35.763 -8.362 28.909 1.00 36.47 504 GLN A CA 1
ATOM 3835 C C . GLN A 1 504 ? 35.624 -8.713 27.426 1.00 36.47 504 GLN A C 1
ATOM 3837 O O . GLN A 1 504 ? 34.512 -8.826 26.908 1.00 36.47 504 GLN A O 1
ATOM 3842 N N . ASP A 1 505 ? 36.770 -8.832 26.760 1.00 37.38 505 ASP A N 1
ATOM 3843 C CA . ASP A 1 505 ? 36.923 -9.230 25.366 1.00 37.38 505 ASP A CA 1
ATOM 3844 C C . ASP A 1 505 ? 36.164 -10.529 25.058 1.00 37.38 505 ASP A C 1
ATOM 3846 O O . ASP A 1 505 ? 36.661 -11.638 25.257 1.00 37.38 505 ASP A O 1
ATOM 3850 N N . VAL A 1 506 ? 34.974 -10.394 24.474 1.00 36.62 506 VAL A N 1
ATOM 3851 C CA . VAL A 1 506 ? 34.405 -11.413 23.589 1.00 36.62 506 VAL A CA 1
ATOM 3852 C C . VAL A 1 506 ? 34.817 -11.036 22.169 1.00 36.62 506 VAL A C 1
ATOM 3854 O O . VAL A 1 506 ? 34.022 -10.602 21.338 1.00 36.62 506 VAL A O 1
ATOM 3857 N N . SER A 1 507 ? 36.116 -11.172 21.901 1.00 39.50 507 SER A N 1
ATOM 3858 C CA . SER A 1 507 ? 36.676 -11.124 20.553 1.00 39.50 507 SER A CA 1
ATOM 3859 C C . SER A 1 507 ? 36.316 -12.420 19.828 1.00 39.50 507 SER A C 1
ATOM 3861 O O . SER A 1 507 ? 37.067 -13.393 19.819 1.00 39.50 507 SER A O 1
ATOM 3863 N N . THR A 1 508 ? 35.120 -12.451 19.241 1.00 37.94 508 THR A N 1
ATOM 3864 C CA . THR A 1 508 ? 34.796 -13.378 18.153 1.00 37.94 508 THR A CA 1
ATOM 3865 C C . THR A 1 508 ? 34.082 -12.614 17.031 1.00 37.94 508 THR A C 1
ATOM 3867 O O . THR A 1 508 ? 32.917 -12.258 17.132 1.00 37.94 508 THR A O 1
ATOM 3870 N N . SER A 1 509 ? 34.817 -12.364 15.940 1.00 41.00 509 SER A N 1
ATOM 3871 C CA . SER A 1 509 ? 34.291 -12.233 14.570 1.00 41.00 509 SER A CA 1
ATOM 3872 C C . SER A 1 509 ? 33.246 -11.130 14.270 1.00 41.00 509 SER A C 1
ATOM 3874 O O . SER A 1 509 ? 32.231 -11.392 13.624 1.00 41.00 509 SER A O 1
ATOM 3876 N N . LEU A 1 510 ? 33.508 -9.873 14.644 1.00 42.66 510 LEU A N 1
ATOM 3877 C CA . LEU A 1 510 ? 32.743 -8.702 14.157 1.00 42.66 510 LEU A CA 1
ATOM 3878 C C . LEU A 1 510 ? 33.420 -7.944 12.996 1.00 42.66 510 LEU A C 1
ATOM 3880 O O . LEU A 1 510 ? 32.789 -7.089 12.382 1.00 42.66 510 LEU A O 1
ATOM 3884 N N . ALA A 1 511 ? 34.672 -8.275 12.660 1.00 38.75 511 ALA A N 1
ATOM 3885 C CA . ALA A 1 511 ? 35.488 -7.526 11.697 1.00 38.75 511 ALA A CA 1
ATOM 3886 C C . ALA A 1 511 ? 35.075 -7.685 10.217 1.00 38.75 511 ALA A C 1
ATOM 3888 O O . ALA A 1 511 ? 35.486 -6.871 9.399 1.00 38.75 511 ALA A O 1
ATOM 3889 N N . ASP A 1 512 ? 34.229 -8.666 9.879 1.00 42.00 512 ASP A N 1
ATOM 3890 C CA . ASP A 1 512 ? 33.783 -8.919 8.495 1.00 42.00 512 ASP A CA 1
ATOM 3891 C C . ASP A 1 512 ? 32.330 -8.502 8.206 1.00 42.00 512 ASP A C 1
ATOM 3893 O O . ASP A 1 512 ? 31.827 -8.701 7.096 1.00 42.00 512 ASP A O 1
ATOM 3897 N N . ARG A 1 513 ? 31.628 -7.871 9.160 1.00 48.16 513 ARG A N 1
ATOM 3898 C CA . ARG A 1 513 ? 30.334 -7.249 8.851 1.00 48.16 513 ARG A CA 1
ATOM 3899 C C . ARG A 1 513 ? 30.588 -5.973 8.053 1.00 48.16 513 ARG A C 1
ATOM 3901 O O . ARG A 1 513 ? 30.746 -4.901 8.630 1.00 48.16 513 ARG A O 1
ATOM 3908 N N . ARG A 1 514 ? 30.628 -6.099 6.719 1.00 49.38 514 ARG A N 1
ATOM 3909 C CA . ARG A 1 514 ? 30.536 -4.962 5.789 1.00 49.38 514 ARG A CA 1
ATOM 3910 C C . ARG A 1 514 ? 29.475 -3.997 6.317 1.00 49.38 514 ARG A C 1
ATOM 3912 O O . ARG A 1 514 ? 28.332 -4.409 6.517 1.00 49.38 514 ARG A O 1
ATOM 3919 N N . VAL A 1 515 ? 29.868 -2.746 6.566 1.00 53.00 515 VAL A N 1
ATOM 3920 C CA . VAL A 1 515 ? 28.943 -1.672 6.948 1.00 53.00 515 VAL A CA 1
ATOM 3921 C C . VAL A 1 515 ? 27.861 -1.629 5.877 1.00 53.00 515 VAL A C 1
ATOM 3923 O O . VAL A 1 515 ? 28.152 -1.343 4.714 1.00 53.00 515 VAL A O 1
ATOM 3926 N N . SER A 1 516 ? 26.639 -2.005 6.256 1.00 61.72 516 SER A N 1
ATOM 3927 C CA . SER A 1 516 ? 25.504 -2.020 5.341 1.00 61.72 516 SER A CA 1
ATOM 3928 C C . SER A 1 516 ? 25.336 -0.624 4.744 1.00 61.72 516 SER A C 1
ATOM 3930 O O . SER A 1 516 ? 25.449 0.374 5.458 1.00 61.72 516 SER A O 1
ATOM 3932 N N . TRP A 1 517 ? 25.033 -0.536 3.448 1.00 64.38 517 TRP A N 1
ATOM 3933 C CA . TRP A 1 517 ? 24.703 0.739 2.803 1.00 64.38 517 TRP A CA 1
ATOM 3934 C C . TRP A 1 517 ? 23.582 1.484 3.546 1.00 64.38 517 TRP A C 1
ATOM 3936 O O . TRP A 1 517 ? 23.554 2.708 3.543 1.00 64.38 517 TRP A O 1
ATOM 3946 N N . MET A 1 518 ? 22.704 0.754 4.244 1.00 58.78 518 MET A N 1
ATOM 3947 C CA . MET A 1 518 ? 21.579 1.295 5.018 1.00 58.78 518 MET A CA 1
ATOM 3948 C C . MET A 1 518 ? 22.015 2.135 6.220 1.00 58.78 518 MET A C 1
ATOM 3950 O O . MET A 1 518 ? 21.246 2.966 6.688 1.00 58.78 518 MET A O 1
ATOM 3954 N N . THR A 1 519 ? 23.226 1.898 6.733 1.00 61.16 519 THR A N 1
ATOM 3955 C CA . THR A 1 519 ? 23.787 2.620 7.884 1.00 61.16 519 THR A CA 1
ATOM 3956 C C . THR A 1 519 ? 24.769 3.713 7.46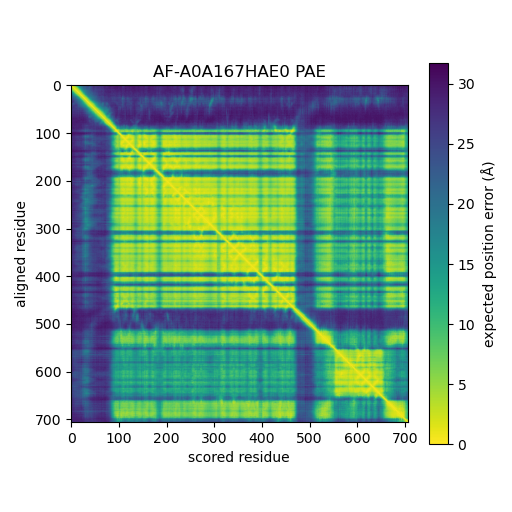5 1.00 61.16 519 THR A C 1
ATOM 3958 O O . THR A 1 519 ? 25.273 4.442 8.315 1.00 61.16 519 THR A O 1
ATOM 3961 N N . LYS A 1 520 ? 25.095 3.817 6.168 1.00 66.75 520 LYS A N 1
ATOM 3962 C CA . LYS A 1 520 ? 25.970 4.874 5.651 1.00 66.75 520 LYS A CA 1
ATOM 3963 C C . LYS A 1 520 ? 25.189 6.181 5.560 1.00 66.75 520 LYS A C 1
ATOM 3965 O O . LYS A 1 520 ? 24.016 6.196 5.187 1.00 66.75 520 LYS A O 1
ATOM 3970 N N . ARG A 1 521 ? 25.851 7.303 5.850 1.00 65.69 521 ARG A N 1
ATOM 3971 C CA . ARG A 1 521 ? 25.272 8.619 5.554 1.00 65.69 521 ARG A CA 1
ATOM 3972 C C . ARG A 1 521 ? 25.221 8.801 4.037 1.00 65.69 521 ARG A C 1
ATOM 3974 O O . ARG A 1 521 ? 26.126 8.323 3.356 1.00 65.69 521 ARG A O 1
ATOM 3981 N N . PRO A 1 522 ? 24.257 9.563 3.499 1.00 65.12 522 PRO A N 1
ATOM 3982 C CA . PRO A 1 522 ? 24.164 9.782 2.060 1.00 65.12 522 PRO A CA 1
ATOM 3983 C C . PRO A 1 522 ? 25.433 10.287 1.372 1.00 65.12 522 PRO A C 1
ATOM 3985 O O . PRO A 1 522 ? 25.713 9.910 0.241 1.00 65.12 522 PRO A O 1
ATOM 3988 N N . ALA A 1 523 ? 26.206 11.133 2.060 1.00 67.44 523 ALA A N 1
ATOM 3989 C CA . ALA A 1 523 ? 27.466 11.672 1.549 1.00 67.44 523 ALA A CA 1
ATOM 3990 C C . ALA A 1 523 ? 28.588 10.622 1.449 1.00 67.44 523 ALA A C 1
ATOM 3992 O O . ALA A 1 523 ? 29.556 10.843 0.730 1.00 67.44 523 ALA A O 1
ATOM 3993 N N . ASP A 1 524 ? 28.445 9.501 2.159 1.00 77.06 524 ASP A N 1
ATOM 3994 C CA . ASP A 1 524 ? 29.425 8.416 2.239 1.00 77.06 524 ASP A CA 1
ATOM 3995 C C . ASP A 1 524 ? 29.026 7.215 1.348 1.00 77.06 524 ASP A C 1
ATOM 3997 O O . ASP A 1 524 ? 29.645 6.153 1.429 1.00 77.06 524 ASP A O 1
ATOM 4001 N N . LEU A 1 525 ? 27.970 7.344 0.531 1.00 71.50 525 LEU A N 1
ATOM 4002 C CA . LEU A 1 525 ? 27.515 6.290 -0.380 1.00 71.50 525 LEU A CA 1
ATOM 4003 C C . LEU A 1 525 ? 28.381 6.239 -1.642 1.00 71.50 525 LEU A C 1
ATOM 4005 O O . LEU A 1 525 ? 28.537 7.234 -2.350 1.00 71.50 525 LEU A O 1
ATOM 4009 N N . GLU A 1 526 ? 28.892 5.054 -1.956 1.00 81.94 526 GLU A N 1
ATOM 4010 C CA . GLU A 1 526 ? 29.563 4.771 -3.222 1.00 81.94 526 GLU A CA 1
ATOM 4011 C C . GLU A 1 526 ? 28.533 4.475 -4.325 1.00 81.94 526 GLU A C 1
ATOM 4013 O O . GLU A 1 526 ? 27.383 4.121 -4.051 1.00 81.94 526 GLU A O 1
ATOM 4018 N N . ASP A 1 527 ? 28.943 4.534 -5.596 1.00 73.25 527 ASP A N 1
ATOM 4019 C CA . ASP A 1 527 ? 28.052 4.235 -6.729 1.00 73.25 527 ASP A CA 1
ATOM 4020 C C . ASP A 1 527 ? 27.430 2.833 -6.620 1.00 73.25 527 ASP A C 1
ATOM 4022 O O . ASP A 1 527 ? 26.258 2.644 -6.940 1.00 73.25 527 ASP A O 1
ATOM 4026 N N . ALA A 1 528 ? 28.173 1.851 -6.099 1.00 69.50 528 ALA A N 1
ATOM 4027 C CA . ALA A 1 528 ? 27.655 0.506 -5.849 1.00 69.50 528 ALA A CA 1
ATOM 4028 C C . ALA A 1 528 ? 26.563 0.478 -4.760 1.00 69.50 528 ALA A C 1
ATOM 4030 O O . ALA A 1 528 ? 25.591 -0.277 -4.881 1.00 69.50 528 ALA A O 1
ATOM 4031 N N . ASP A 1 529 ? 26.686 1.310 -3.719 1.00 72.25 529 ASP A N 1
ATOM 4032 C CA . ASP A 1 529 ? 25.657 1.445 -2.686 1.00 72.25 529 ASP A CA 1
ATOM 4033 C C . ASP A 1 529 ? 24.399 2.086 -3.282 1.00 72.25 529 ASP A C 1
ATOM 4035 O O . ASP A 1 529 ? 23.302 1.564 -3.101 1.00 72.25 529 ASP A O 1
ATOM 4039 N N . ILE A 1 530 ? 24.561 3.164 -4.060 1.00 69.31 530 ILE A N 1
ATOM 4040 C CA . ILE A 1 530 ? 23.468 3.864 -4.753 1.00 69.31 530 ILE A CA 1
ATOM 4041 C C . ILE A 1 530 ? 22.717 2.898 -5.675 1.00 69.31 530 ILE A C 1
ATOM 4043 O O . ILE A 1 530 ? 21.489 2.811 -5.627 1.00 69.31 530 ILE A O 1
ATOM 4047 N N . GLN A 1 531 ? 23.442 2.107 -6.470 1.00 65.88 531 GLN A N 1
ATOM 4048 C CA . GLN A 1 531 ? 22.827 1.100 -7.332 1.00 65.88 531 GLN A CA 1
ATOM 4049 C C . GLN A 1 531 ? 22.022 0.070 -6.534 1.00 65.88 531 GLN A C 1
ATOM 4051 O O . GLN A 1 531 ? 20.928 -0.319 -6.951 1.00 65.88 531 GLN A O 1
ATOM 4056 N N . THR A 1 532 ? 22.558 -0.371 -5.396 1.00 66.38 532 THR A N 1
ATOM 4057 C CA . THR A 1 532 ? 21.906 -1.347 -4.518 1.00 66.38 532 THR A CA 1
ATOM 4058 C C . THR A 1 532 ? 20.642 -0.763 -3.893 1.00 66.38 532 THR A C 1
ATOM 4060 O O . THR A 1 532 ? 19.592 -1.399 -3.955 1.00 66.38 532 THR A O 1
ATOM 4063 N N . ILE A 1 533 ? 20.718 0.467 -3.377 1.00 67.69 533 ILE A N 1
ATOM 4064 C CA . ILE A 1 533 ? 19.593 1.220 -2.813 1.00 67.69 533 ILE A CA 1
ATOM 4065 C C . ILE A 1 533 ? 18.449 1.320 -3.816 1.00 67.69 533 ILE A C 1
ATOM 4067 O O . ILE A 1 533 ? 17.302 1.021 -3.492 1.00 67.69 533 ILE A O 1
ATOM 4071 N N . ILE A 1 534 ? 18.748 1.732 -5.048 1.00 67.19 534 ILE A N 1
ATOM 4072 C CA . ILE A 1 534 ? 17.706 1.981 -6.042 1.00 67.19 534 ILE A CA 1
ATOM 4073 C C . ILE A 1 534 ? 17.045 0.671 -6.464 1.00 67.19 534 ILE A C 1
ATOM 4075 O O . ILE A 1 534 ? 15.815 0.582 -6.450 1.00 67.19 534 ILE A O 1
ATOM 4079 N N . LYS A 1 535 ? 17.841 -0.364 -6.765 1.00 66.50 535 LYS A N 1
ATOM 4080 C CA . LYS A 1 535 ? 17.327 -1.706 -7.080 1.00 66.50 535 LYS A CA 1
ATOM 4081 C C . LYS A 1 535 ? 16.453 -2.247 -5.952 1.00 66.50 535 LYS A C 1
ATOM 4083 O O . LYS A 1 535 ? 15.370 -2.763 -6.219 1.00 66.50 535 LYS A O 1
ATOM 4088 N N . TRP A 1 536 ? 16.892 -2.076 -4.706 1.00 68.56 536 TRP A N 1
ATOM 4089 C CA . TRP A 1 536 ? 16.125 -2.458 -3.527 1.00 68.56 536 TRP A CA 1
ATOM 4090 C C . TRP A 1 536 ? 14.812 -1.676 -3.423 1.00 68.56 536 TRP A C 1
ATOM 4092 O O . TRP A 1 536 ? 13.762 -2.291 -3.281 1.00 68.56 536 TRP A O 1
ATOM 4102 N N . SER A 1 537 ? 14.833 -0.348 -3.577 1.00 65.81 537 SER A N 1
ATOM 4103 C CA . SER A 1 537 ? 13.629 0.493 -3.481 1.00 65.81 537 SER A CA 1
ATOM 4104 C C . SER A 1 537 ? 12.561 0.112 -4.516 1.00 65.81 537 SER A C 1
ATOM 4106 O O . SER A 1 537 ? 11.371 0.093 -4.206 1.00 65.81 537 SER A O 1
ATOM 4108 N N . ILE A 1 538 ? 12.988 -0.244 -5.734 1.00 66.00 538 ILE A N 1
ATOM 4109 C CA . ILE A 1 538 ? 12.117 -0.733 -6.807 1.00 66.00 538 ILE A CA 1
ATOM 4110 C C . ILE A 1 538 ? 11.533 -2.097 -6.424 1.00 66.00 538 ILE A C 1
ATOM 4112 O O . ILE A 1 538 ? 10.322 -2.292 -6.504 1.00 66.00 538 ILE A O 1
ATOM 4116 N N . ALA A 1 539 ? 12.377 -3.032 -5.977 1.00 64.06 539 ALA A N 1
ATOM 4117 C CA . ALA A 1 539 ? 11.939 -4.371 -5.586 1.00 64.06 539 ALA A CA 1
ATOM 4118 C C . ALA A 1 539 ? 10.952 -4.332 -4.409 1.00 64.06 539 ALA A C 1
ATOM 4120 O O . ALA A 1 539 ? 9.930 -5.014 -4.429 1.00 64.06 539 ALA A O 1
ATOM 4121 N N . MET A 1 540 ? 11.219 -3.495 -3.407 1.00 62.59 540 MET A N 1
ATOM 4122 C CA . MET A 1 540 ? 10.353 -3.310 -2.246 1.00 62.59 540 MET A CA 1
ATOM 4123 C C . MET A 1 540 ? 9.010 -2.687 -2.615 1.00 62.59 540 MET A C 1
ATOM 4125 O O . MET A 1 540 ? 7.978 -3.158 -2.160 1.00 62.59 540 MET A O 1
ATOM 4129 N N . ARG A 1 541 ? 8.969 -1.707 -3.518 1.00 66.62 541 ARG A N 1
ATOM 4130 C CA . ARG A 1 541 ? 7.694 -1.174 -4.026 1.00 66.62 541 ARG A CA 1
ATOM 4131 C C . ARG A 1 541 ? 6.834 -2.260 -4.689 1.00 66.62 541 ARG A C 1
ATOM 4133 O O . ARG A 1 541 ? 5.614 -2.277 -4.542 1.00 66.62 541 ARG A O 1
ATOM 4140 N N . GLN A 1 542 ? 7.470 -3.171 -5.420 1.00 61.72 542 GLN A N 1
ATOM 4141 C CA . GLN A 1 542 ? 6.796 -4.261 -6.132 1.00 61.72 542 GLN A CA 1
ATOM 4142 C C . GLN A 1 542 ? 6.385 -5.406 -5.201 1.00 61.72 542 GLN A C 1
ATOM 4144 O O . GLN A 1 542 ? 5.385 -6.083 -5.429 1.00 61.72 542 GLN A O 1
ATOM 4149 N N . SER A 1 543 ? 7.174 -5.653 -4.160 1.00 63.69 543 SER A N 1
ATOM 4150 C CA . SER A 1 543 ? 6.982 -6.716 -3.178 1.00 63.69 543 SER A CA 1
ATOM 4151 C C . SER A 1 543 ? 7.396 -6.183 -1.802 1.00 63.69 543 SER A C 1
ATOM 4153 O O . SER A 1 543 ? 8.544 -6.390 -1.404 1.00 63.69 543 SER A O 1
ATOM 4155 N N . PRO A 1 544 ? 6.479 -5.508 -1.075 1.00 58.94 544 PRO A N 1
ATOM 4156 C CA . PRO A 1 544 ? 6.768 -4.689 0.117 1.00 58.94 544 PRO A CA 1
ATOM 4157 C C . PRO A 1 544 ? 7.246 -5.452 1.353 1.00 58.94 544 PRO A C 1
ATOM 4159 O O . PRO A 1 544 ? 7.440 -4.868 2.417 1.00 58.94 544 PRO A O 1
ATOM 4162 N N . SER A 1 545 ? 7.468 -6.753 1.211 1.00 61.19 545 SER A N 1
ATOM 4163 C CA . SER A 1 545 ? 7.883 -7.655 2.270 1.00 61.19 545 SER A CA 1
ATOM 4164 C C . SER A 1 545 ? 9.030 -8.533 1.755 1.00 61.19 545 SER A C 1
ATOM 4166 O O . SER A 1 545 ? 8.822 -9.321 0.824 1.00 61.19 545 SER A O 1
ATOM 4168 N N . PRO A 1 546 ? 10.248 -8.425 2.318 1.00 57.09 546 PRO A N 1
ATOM 4169 C CA . PRO A 1 546 ? 11.377 -9.286 1.965 1.00 57.09 546 PRO A CA 1
ATOM 4170 C C . PRO A 1 546 ? 11.085 -10.766 2.215 1.00 57.09 546 PRO A C 1
ATOM 4172 O O . PRO A 1 546 ? 11.625 -11.627 1.522 1.00 57.09 546 PRO A O 1
ATOM 4175 N N . SER A 1 547 ? 10.207 -11.095 3.169 1.00 53.47 547 SER A N 1
ATOM 4176 C CA . SER A 1 547 ? 9.750 -12.472 3.374 1.00 53.47 547 SER A CA 1
ATOM 4177 C C . SER A 1 547 ? 8.896 -12.995 2.210 1.00 53.47 547 SER A C 1
ATOM 4179 O O . SER A 1 547 ? 9.054 -14.152 1.828 1.00 53.47 547 SER A O 1
ATOM 4181 N N . ILE A 1 548 ? 8.112 -12.144 1.534 1.00 51.56 548 ILE A N 1
ATOM 4182 C CA . ILE A 1 548 ? 7.461 -12.502 0.254 1.00 51.56 548 ILE A CA 1
ATOM 4183 C C . ILE A 1 548 ? 8.507 -12.737 -0.850 1.00 51.56 548 ILE A C 1
ATOM 4185 O O . ILE A 1 548 ? 8.326 -13.616 -1.695 1.00 51.56 548 ILE A O 1
ATOM 4189 N N . GLN A 1 549 ? 9.615 -11.988 -0.837 1.00 52.47 549 GLN A N 1
ATOM 4190 C CA . GLN A 1 549 ? 10.702 -12.143 -1.814 1.00 52.47 549 GLN A CA 1
ATOM 4191 C C . GLN A 1 549 ? 11.532 -13.420 -1.576 1.00 52.47 549 GLN A C 1
ATOM 4193 O O . GLN A 1 549 ? 11.900 -14.110 -2.523 1.00 52.47 549 GLN A O 1
ATOM 4198 N N . SER A 1 550 ? 11.799 -13.764 -0.316 1.00 45.59 550 SER A N 1
ATOM 4199 C CA . SER A 1 550 ? 12.637 -14.903 0.099 1.00 45.59 550 SER A CA 1
ATOM 4200 C C . SER A 1 550 ? 11.875 -16.227 0.211 1.00 45.59 550 SER A C 1
ATOM 4202 O O . SER A 1 550 ? 12.429 -17.278 -0.117 1.00 45.59 550 SER A O 1
ATOM 4204 N N . GLY A 1 551 ? 10.588 -16.195 0.578 1.00 43.44 551 GLY A N 1
ATOM 4205 C CA . GLY A 1 551 ? 9.700 -17.364 0.616 1.00 43.44 551 GLY A CA 1
ATOM 4206 C C . GLY A 1 551 ? 9.472 -18.008 -0.758 1.00 43.44 551 GLY A C 1
ATOM 4207 O O . GLY A 1 551 ? 8.958 -19.120 -0.850 1.00 43.44 551 GLY A O 1
ATOM 4208 N N . ARG A 1 552 ? 9.909 -17.346 -1.838 1.00 48.25 552 ARG A N 1
ATOM 4209 C CA . ARG A 1 552 ? 9.785 -17.802 -3.231 1.00 48.25 552 ARG A CA 1
ATOM 4210 C C . ARG A 1 552 ? 11.124 -18.104 -3.906 1.00 48.25 552 ARG A C 1
ATOM 4212 O O . ARG A 1 552 ? 11.196 -18.173 -5.127 1.00 48.25 552 ARG A O 1
ATOM 4219 N N . GLY A 1 553 ? 12.169 -18.376 -3.121 1.00 42.69 553 GLY A N 1
ATOM 4220 C CA . GLY A 1 553 ? 13.489 -18.797 -3.613 1.00 42.69 553 GLY A CA 1
ATOM 4221 C C . GLY A 1 553 ? 13.531 -20.155 -4.333 1.00 42.69 553 GLY A C 1
ATOM 4222 O O . GLY A 1 553 ? 14.604 -20.609 -4.720 1.00 42.69 553 GLY A O 1
ATOM 4223 N N . THR A 1 554 ? 12.395 -20.828 -4.541 1.00 53.28 554 THR A N 1
ATOM 4224 C CA . THR A 1 554 ? 12.342 -22.010 -5.407 1.00 53.28 554 THR A CA 1
ATOM 4225 C C . THR A 1 554 ? 11.961 -21.592 -6.817 1.00 53.28 554 THR A C 1
ATOM 4227 O O . THR A 1 554 ? 10.803 -21.305 -7.114 1.00 53.28 554 THR A O 1
ATOM 4230 N N . ARG A 1 555 ? 12.964 -21.597 -7.700 1.00 65.56 555 ARG A N 1
ATOM 4231 C CA . ARG A 1 555 ? 12.782 -21.493 -9.148 1.00 65.56 555 ARG A CA 1
ATOM 4232 C C . ARG A 1 555 ? 11.653 -22.428 -9.588 1.00 65.56 555 ARG A C 1
ATOM 4234 O O . ARG A 1 555 ? 11.667 -23.617 -9.245 1.00 65.56 555 ARG A O 1
ATOM 4241 N N . VAL A 1 556 ? 10.683 -21.904 -10.340 1.00 76.25 556 VAL A N 1
ATOM 4242 C CA . VAL A 1 556 ? 9.649 -22.752 -10.945 1.00 76.25 556 VAL A CA 1
ATOM 4243 C C . VAL A 1 556 ? 10.356 -23.763 -11.838 1.00 76.25 556 VAL A C 1
ATOM 4245 O O . VAL A 1 556 ? 11.104 -23.399 -12.745 1.00 76.25 556 VAL A O 1
ATOM 4248 N N . THR A 1 557 ? 10.169 -25.045 -11.535 1.00 79.19 557 THR A N 1
ATOM 4249 C CA . THR A 1 557 ? 10.814 -26.132 -12.267 1.00 79.19 557 THR A CA 1
ATOM 4250 C C . THR A 1 557 ? 9.764 -26.786 -13.144 1.00 79.19 557 THR A C 1
ATOM 4252 O O . THR A 1 557 ? 9.026 -27.658 -12.695 1.00 79.19 557 THR A O 1
ATOM 4255 N N . LEU A 1 558 ? 9.687 -26.351 -14.399 1.00 83.06 558 LEU A N 1
ATOM 4256 C CA . LEU A 1 558 ? 8.812 -26.988 -15.378 1.00 83.06 558 LEU A CA 1
ATOM 4257 C C . LEU A 1 558 ? 9.484 -28.223 -15.960 1.00 83.06 558 LEU A C 1
ATOM 4259 O O . LEU A 1 558 ? 10.683 -28.223 -16.247 1.00 83.06 558 LEU A O 1
ATOM 4263 N N . ALA A 1 559 ? 8.701 -29.278 -16.170 1.00 85.12 559 ALA A N 1
ATOM 4264 C CA . ALA A 1 559 ? 9.174 -30.400 -16.957 1.00 85.12 559 ALA A CA 1
ATOM 4265 C C . ALA A 1 559 ? 9.376 -29.934 -18.402 1.00 85.12 559 ALA A C 1
ATOM 4267 O O . ALA A 1 559 ? 8.599 -29.137 -18.923 1.00 85.12 559 ALA A O 1
ATOM 4268 N N . ARG A 1 560 ? 10.380 -30.477 -19.097 1.00 85.06 560 ARG A N 1
ATOM 4269 C CA . ARG A 1 560 ? 10.627 -30.126 -20.503 1.00 85.06 560 ARG A CA 1
ATOM 4270 C C . ARG A 1 560 ? 9.381 -30.294 -21.383 1.00 85.06 560 ARG A C 1
ATOM 4272 O O . ARG A 1 560 ? 9.157 -29.492 -22.276 1.00 85.06 560 ARG A O 1
ATOM 4279 N N . THR A 1 561 ? 8.559 -31.298 -21.088 1.00 87.00 561 THR A N 1
ATOM 4280 C CA . THR A 1 561 ? 7.305 -31.615 -21.792 1.00 87.00 561 THR A CA 1
ATOM 4281 C C . THR A 1 561 ? 6.209 -30.559 -21.644 1.00 87.00 561 THR A C 1
ATOM 4283 O O . THR A 1 561 ? 5.201 -30.629 -22.340 1.00 87.00 561 THR A O 1
ATOM 4286 N N . HIS A 1 562 ? 6.362 -29.616 -20.714 1.00 86.50 562 HIS A N 1
ATOM 4287 C CA . HIS A 1 562 ? 5.437 -28.501 -20.520 1.00 86.50 562 HIS A CA 1
ATOM 4288 C C . HIS A 1 562 ? 5.696 -27.338 -21.475 1.00 86.50 562 HIS A C 1
ATOM 4290 O O . HIS A 1 562 ? 4.797 -26.536 -21.706 1.00 86.50 562 HIS A O 1
ATOM 4296 N N . LEU A 1 563 ? 6.903 -27.261 -22.035 1.00 88.94 563 LEU A N 1
ATOM 4297 C CA . LEU A 1 563 ? 7.335 -26.183 -22.912 1.00 88.94 563 LEU A CA 1
ATOM 4298 C C . LEU A 1 563 ? 7.351 -26.647 -24.376 1.00 88.94 563 LEU A C 1
ATOM 4300 O O . LEU A 1 563 ? 7.534 -27.838 -24.635 1.00 88.94 563 LEU A O 1
ATOM 4304 N N . PRO A 1 564 ? 7.210 -25.723 -25.341 1.00 88.50 564 PRO A N 1
ATOM 4305 C CA . PRO A 1 564 ? 7.494 -26.004 -26.744 1.00 88.50 564 PRO A CA 1
ATOM 4306 C C . PRO A 1 564 ? 8.878 -26.646 -26.953 1.00 88.50 564 PRO A C 1
ATOM 4308 O O . PRO A 1 564 ? 9.850 -26.299 -26.272 1.00 88.50 564 PRO A O 1
ATOM 4311 N N . ASP A 1 565 ? 8.974 -27.572 -27.913 1.00 90.62 565 ASP A N 1
ATOM 4312 C CA . ASP A 1 565 ? 10.185 -28.369 -28.171 1.00 90.62 565 ASP A CA 1
ATOM 4313 C C . ASP A 1 565 ? 11.416 -27.523 -28.532 1.00 90.62 565 ASP A C 1
ATOM 4315 O O 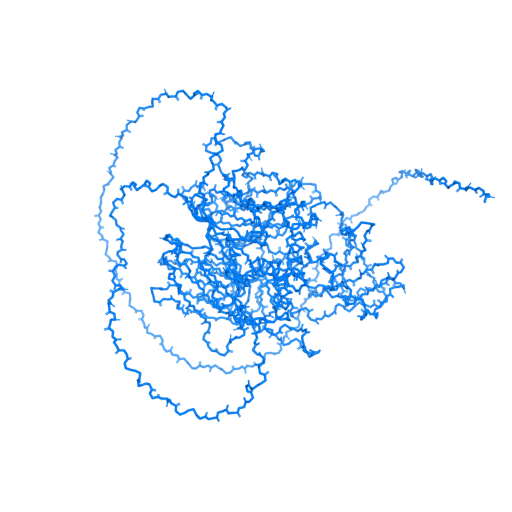. ASP A 1 565 ? 12.548 -27.974 -28.361 1.00 90.62 565 ASP A O 1
ATOM 4319 N N . ASP A 1 566 ? 11.205 -26.297 -28.999 1.00 91.81 566 ASP A N 1
ATOM 4320 C CA . ASP A 1 566 ? 12.209 -25.318 -29.409 1.00 91.81 566 ASP A CA 1
ATOM 4321 C C . ASP A 1 566 ? 12.657 -24.368 -28.287 1.00 91.81 566 ASP A C 1
ATOM 4323 O O . ASP A 1 566 ? 13.597 -23.593 -28.472 1.00 91.81 566 ASP A O 1
ATOM 4327 N N . CYS A 1 567 ? 12.050 -24.442 -27.099 1.00 91.88 567 CYS A N 1
ATOM 4328 C CA . CYS A 1 567 ? 12.506 -23.666 -25.949 1.00 91.88 567 CYS A CA 1
ATOM 4329 C C . CYS A 1 567 ? 13.907 -24.109 -25.500 1.00 91.88 567 CYS A C 1
ATOM 4331 O O . CYS A 1 567 ? 14.348 -25.224 -25.741 1.00 91.88 567 CYS A O 1
ATOM 4333 N N . VAL A 1 568 ? 14.626 -23.288 -24.758 1.00 92.44 568 VAL A N 1
ATOM 4334 C CA . VAL A 1 568 ? 15.902 -23.622 -24.124 1.00 92.44 568 VAL A CA 1
ATOM 4335 C C . VAL A 1 568 ? 15.729 -23.348 -22.638 1.00 92.44 568 VAL A C 1
ATOM 4337 O O . VAL A 1 568 ? 15.219 -22.295 -22.263 1.00 92.44 568 VAL A O 1
ATOM 4340 N N . MET A 1 569 ? 16.082 -24.325 -21.800 1.00 88.44 569 MET A N 1
ATOM 4341 C CA . MET A 1 569 ? 16.033 -24.198 -20.334 1.00 88.44 569 MET A CA 1
ATOM 4342 C C . MET A 1 569 ? 17.397 -23.828 -19.738 1.00 88.44 569 MET A C 1
ATOM 4344 O O . MET A 1 569 ? 17.464 -23.430 -18.582 1.00 88.44 569 MET A O 1
ATOM 4348 N N . ASP A 1 570 ? 18.476 -23.934 -20.520 1.00 88.50 570 ASP A N 1
ATOM 4349 C CA . ASP A 1 570 ? 19.767 -23.335 -20.183 1.00 88.50 570 ASP A CA 1
ATOM 4350 C C . ASP A 1 570 ? 19.739 -21.848 -20.551 1.00 88.50 570 ASP A C 1
ATOM 4352 O O . ASP A 1 570 ? 19.924 -21.444 -21.700 1.00 88.50 570 ASP A O 1
ATOM 4356 N N . ILE A 1 571 ? 19.388 -21.041 -19.560 1.00 85.12 571 ILE A N 1
ATOM 4357 C CA . ILE A 1 571 ? 19.028 -19.633 -19.719 1.00 85.12 571 ILE A CA 1
ATOM 4358 C C . ILE A 1 571 ? 19.951 -18.708 -18.936 1.00 85.12 571 ILE A C 1
ATOM 4360 O O . ILE A 1 571 ? 19.622 -17.538 -18.774 1.00 85.12 571 ILE A O 1
ATOM 4364 N N . ALA A 1 572 ? 21.120 -19.184 -18.497 1.00 82.12 572 ALA A N 1
ATOM 4365 C CA . ALA A 1 572 ? 22.074 -18.368 -17.742 1.00 82.12 572 ALA A CA 1
ATOM 4366 C C . ALA A 1 572 ? 22.422 -17.056 -18.475 1.00 82.12 572 ALA A C 1
ATOM 4368 O O . ALA A 1 572 ? 22.470 -15.985 -17.875 1.00 82.12 572 ALA A O 1
ATOM 4369 N N . TYR A 1 573 ? 22.574 -17.110 -19.803 1.00 81.38 573 TYR A N 1
ATOM 4370 C CA . TYR A 1 573 ? 22.825 -15.917 -20.620 1.00 81.38 573 TYR A CA 1
ATOM 4371 C C . TYR A 1 573 ? 21.598 -14.993 -20.744 1.00 81.38 573 TYR A C 1
ATOM 4373 O O . TYR A 1 573 ? 21.744 -13.784 -20.929 1.00 81.38 573 TYR A O 1
ATOM 4381 N N . MET A 1 574 ? 20.384 -15.546 -20.650 1.00 82.56 574 MET A N 1
ATOM 4382 C CA . MET 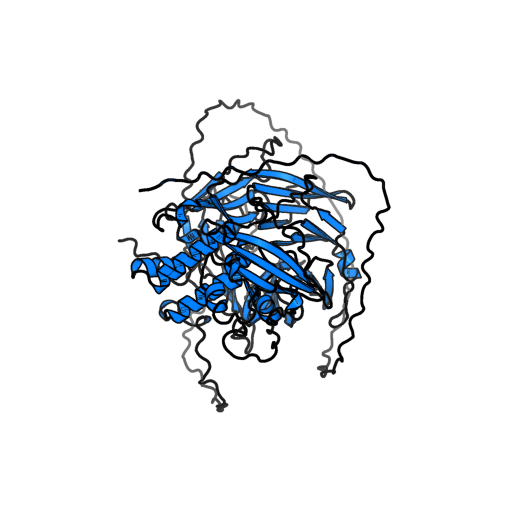A 1 574 ? 19.137 -14.783 -20.715 1.00 82.56 574 MET A CA 1
ATOM 4383 C C . MET A 1 574 ? 18.746 -14.186 -19.372 1.00 82.56 574 MET A C 1
ATOM 4385 O O . MET A 1 574 ? 18.085 -13.155 -19.376 1.00 82.56 574 MET A O 1
ATOM 4389 N N . GLU A 1 575 ? 19.149 -14.774 -18.244 1.00 75.50 575 GLU A N 1
ATOM 4390 C CA . GLU A 1 575 ? 18.865 -14.234 -16.908 1.00 75.50 575 GLU A CA 1
ATOM 4391 C C . GLU A 1 575 ? 19.360 -12.794 -16.795 1.00 75.50 575 GLU A C 1
ATOM 4393 O O . GLU A 1 575 ? 18.597 -11.904 -16.420 1.00 75.50 575 GLU A O 1
ATOM 4398 N N . GLN A 1 576 ? 20.590 -12.531 -17.242 1.00 72.62 576 GLN A N 1
ATOM 4399 C CA . GLN A 1 576 ? 21.130 -11.176 -17.243 1.00 72.62 576 GLN A CA 1
ATOM 4400 C C . GLN A 1 576 ? 20.248 -10.219 -18.057 1.00 72.62 576 GLN A C 1
ATOM 4402 O O . GLN A 1 576 ? 19.945 -9.127 -17.590 1.00 72.62 576 GLN A O 1
ATOM 4407 N N . ARG A 1 577 ? 19.779 -10.629 -19.242 1.00 73.50 577 ARG A N 1
ATOM 4408 C CA . ARG A 1 577 ? 18.910 -9.806 -20.100 1.00 73.50 577 ARG A CA 1
ATOM 4409 C C . ARG A 1 577 ? 17.500 -9.641 -19.530 1.00 73.50 577 ARG A C 1
ATOM 4411 O O . ARG A 1 577 ? 16.929 -8.564 -19.645 1.00 73.50 577 ARG A O 1
ATOM 4418 N N . PHE A 1 578 ? 16.950 -10.679 -18.912 1.00 75.75 578 PHE A N 1
ATOM 4419 C CA . PHE A 1 578 ? 15.629 -10.659 -18.294 1.00 75.75 578 PHE A CA 1
ATOM 4420 C C . PHE A 1 578 ? 15.566 -9.631 -17.160 1.00 75.75 578 PHE A C 1
ATOM 4422 O O . PHE A 1 578 ? 14.608 -8.865 -17.097 1.00 75.75 578 PHE A O 1
ATOM 4429 N N . TYR A 1 579 ? 16.614 -9.559 -16.332 1.00 69.94 579 TYR A N 1
ATOM 4430 C CA . TYR A 1 579 ? 16.687 -8.649 -15.185 1.00 69.94 579 TYR A CA 1
ATOM 4431 C C . TYR A 1 579 ? 17.315 -7.273 -15.490 1.00 69.94 579 TYR A C 1
ATOM 4433 O O . TYR A 1 579 ? 17.181 -6.361 -14.676 1.00 69.94 579 TYR A O 1
ATOM 4441 N N . ALA A 1 580 ? 18.010 -7.095 -16.622 1.00 66.75 580 ALA A N 1
ATOM 4442 C CA . ALA A 1 580 ? 18.783 -5.875 -16.894 1.00 66.75 580 ALA A CA 1
ATOM 4443 C C . ALA A 1 580 ? 17.951 -4.650 -17.302 1.00 66.75 580 ALA A C 1
ATOM 4445 O O . ALA A 1 580 ? 18.376 -3.527 -17.035 1.00 66.75 580 ALA A O 1
ATOM 4446 N N . PHE A 1 581 ? 16.811 -4.835 -17.973 1.00 62.88 581 PHE A N 1
ATOM 4447 C CA . PHE A 1 581 ? 16.143 -3.735 -18.675 1.00 62.88 581 PHE A CA 1
ATOM 4448 C C . PHE A 1 581 ? 14.917 -3.203 -17.917 1.00 62.88 581 PHE A C 1
ATOM 4450 O O . PHE A 1 581 ? 14.028 -3.998 -17.599 1.00 62.88 581 PHE A O 1
ATOM 4457 N N . PRO A 1 582 ? 14.812 -1.881 -17.658 1.00 54.16 582 PRO A N 1
ATOM 4458 C CA . PRO A 1 582 ? 13.655 -1.242 -17.011 1.00 54.16 582 PRO A CA 1
ATOM 4459 C C . PRO A 1 582 ? 12.298 -1.517 -17.681 1.00 54.16 582 PRO A C 1
ATOM 4461 O O . PRO A 1 582 ? 11.262 -1.487 -17.021 1.00 54.16 582 PRO A O 1
ATOM 4464 N N . ASP A 1 583 ? 12.318 -1.791 -18.978 1.00 60.12 583 ASP A N 1
ATOM 4465 C CA . ASP A 1 583 ? 11.199 -2.086 -19.874 1.00 60.12 583 ASP A CA 1
ATOM 4466 C C . ASP A 1 583 ? 11.186 -3.548 -20.363 1.00 60.12 583 ASP A C 1
ATOM 4468 O O . ASP A 1 583 ? 10.308 -3.941 -21.131 1.00 60.12 583 ASP A O 1
ATOM 4472 N N . GLY A 1 584 ? 12.126 -4.371 -19.887 1.00 75.25 584 GLY A N 1
ATOM 4473 C CA . GLY A 1 584 ? 12.235 -5.787 -20.225 1.00 75.25 584 GLY A CA 1
ATOM 4474 C C . GLY A 1 584 ? 11.133 -6.657 -19.612 1.00 75.25 584 GLY A C 1
ATOM 4475 O O . GLY A 1 584 ? 10.384 -6.238 -18.728 1.00 75.25 584 GLY A O 1
ATOM 4476 N N . ALA A 1 585 ? 11.084 -7.922 -20.037 1.00 78.88 585 ALA A N 1
ATOM 4477 C CA . ALA A 1 585 ? 10.043 -8.883 -19.661 1.00 78.88 585 ALA A CA 1
ATOM 4478 C C . ALA A 1 585 ? 9.815 -9.010 -18.139 1.00 78.88 585 ALA A C 1
ATOM 4480 O O . ALA A 1 585 ? 8.673 -9.112 -17.697 1.00 78.88 585 ALA A O 1
ATOM 4481 N N . TYR A 1 586 ? 10.871 -8.960 -17.321 1.00 77.44 586 TYR A N 1
ATOM 4482 C CA . TYR A 1 586 ? 10.742 -9.000 -15.859 1.00 77.44 586 TYR A CA 1
ATOM 4483 C C . TYR A 1 586 ? 9.908 -7.832 -15.318 1.00 77.44 586 TYR A C 1
ATOM 4485 O O . TYR A 1 586 ? 8.972 -8.016 -14.539 1.00 77.44 586 TYR A O 1
ATOM 4493 N N . ASN A 1 587 ? 10.217 -6.626 -15.789 1.00 67.38 587 ASN A N 1
ATOM 4494 C CA . ASN A 1 587 ? 9.513 -5.415 -15.405 1.00 67.38 587 ASN A CA 1
ATOM 4495 C C . ASN A 1 587 ? 8.113 -5.359 -16.018 1.00 67.38 587 ASN A C 1
ATOM 4497 O O . ASN A 1 587 ? 7.188 -4.915 -15.346 1.00 67.38 587 ASN A O 1
ATOM 4501 N N . ALA A 1 588 ? 7.915 -5.885 -17.229 1.00 73.50 588 ALA A N 1
ATOM 4502 C CA . ALA A 1 588 ? 6.581 -6.041 -17.797 1.00 73.50 588 ALA A CA 1
ATOM 4503 C C . ALA A 1 588 ? 5.678 -6.894 -16.887 1.00 73.50 588 ALA A C 1
ATOM 4505 O O . ALA A 1 588 ? 4.559 -6.481 -16.588 1.00 73.50 588 ALA A O 1
ATOM 4506 N N . LEU A 1 589 ? 6.168 -8.032 -16.376 1.00 72.75 589 LEU A N 1
ATOM 4507 C CA . LEU A 1 589 ? 5.409 -8.875 -15.443 1.00 72.75 589 LEU A CA 1
ATOM 4508 C C . LEU A 1 589 ? 5.095 -8.165 -14.129 1.00 72.75 589 LEU A C 1
ATOM 4510 O O . LEU A 1 589 ? 3.934 -8.096 -13.728 1.00 72.75 589 LEU A O 1
ATOM 4514 N N . LEU A 1 590 ? 6.121 -7.655 -13.450 1.00 66.88 590 LEU A N 1
ATOM 4515 C CA . LEU A 1 590 ? 5.960 -7.093 -12.109 1.00 66.88 590 LEU A CA 1
ATOM 4516 C C . LEU A 1 590 ? 5.205 -5.768 -12.111 1.00 66.88 590 LEU A C 1
ATOM 4518 O O . LEU A 1 590 ? 4.351 -5.547 -11.256 1.00 66.88 590 LEU A O 1
ATOM 4522 N N . ARG A 1 591 ? 5.515 -4.892 -13.069 1.00 63.62 591 ARG A N 1
ATOM 4523 C CA . ARG A 1 591 ? 4.994 -3.519 -13.120 1.00 63.62 591 ARG A CA 1
ATOM 4524 C C . ARG A 1 591 ? 3.714 -3.436 -13.920 1.00 63.62 591 ARG A C 1
ATOM 4526 O O . ARG A 1 591 ? 2.779 -2.779 -13.496 1.00 63.62 591 ARG A O 1
ATOM 4533 N N . GLY A 1 592 ? 3.695 -4.105 -15.066 1.00 65.44 592 GLY A N 1
ATOM 4534 C CA . GLY A 1 592 ? 2.584 -4.068 -15.997 1.00 65.44 592 GLY A CA 1
ATOM 4535 C C . GLY A 1 592 ? 1.469 -5.019 -15.601 1.00 65.44 592 GLY A C 1
ATOM 4536 O O . GLY A 1 592 ? 0.353 -4.599 -15.322 1.00 65.44 592 GLY A O 1
ATOM 4537 N N . PHE A 1 593 ? 1.766 -6.315 -15.545 1.00 69.19 593 PHE A N 1
ATOM 4538 C CA . PHE A 1 593 ? 0.741 -7.335 -15.300 1.00 69.19 593 PHE A CA 1
ATOM 4539 C C . PHE A 1 593 ? 0.400 -7.532 -13.817 1.00 69.19 593 PHE A C 1
ATOM 4541 O O . PHE A 1 593 ? -0.595 -8.195 -13.514 1.00 69.19 593 PHE A O 1
ATOM 4548 N N . GLY A 1 594 ? 1.187 -6.943 -12.908 1.00 64.88 594 GLY A N 1
ATOM 4549 C CA . GLY A 1 594 ? 0.952 -6.998 -11.466 1.00 64.88 594 GLY A CA 1
ATOM 4550 C C . GLY A 1 594 ? 1.003 -8.424 -10.926 1.00 64.88 594 GLY A C 1
ATOM 4551 O O . GLY A 1 594 ? 0.153 -8.808 -10.124 1.00 64.88 594 GLY A O 1
ATOM 4552 N N . VAL A 1 595 ? 1.951 -9.231 -11.418 1.00 68.19 595 VAL A N 1
ATOM 4553 C CA . VAL A 1 595 ? 2.065 -10.635 -11.004 1.00 68.19 595 VAL A CA 1
ATOM 4554 C C . VAL A 1 595 ? 2.277 -10.739 -9.483 1.00 68.19 595 VAL A C 1
ATOM 4556 O O . VAL A 1 595 ? 2.942 -9.882 -8.898 1.00 68.19 595 VAL A O 1
ATOM 4559 N N . PRO A 1 596 ? 1.747 -11.777 -8.808 1.00 55.38 596 PRO A N 1
ATOM 4560 C CA . PRO A 1 596 ? 1.629 -11.815 -7.346 1.00 55.38 596 PRO A CA 1
ATOM 4561 C C . PRO A 1 596 ? 2.962 -11.984 -6.595 1.00 55.38 596 PRO A C 1
ATOM 4563 O O . PRO A 1 596 ? 2.959 -12.237 -5.391 1.00 55.38 596 PRO A O 1
ATOM 4566 N N . GLY A 1 597 ? 4.108 -11.923 -7.277 1.00 61.84 597 GLY A N 1
ATOM 4567 C CA . GLY A 1 597 ? 5.450 -11.813 -6.696 1.00 61.84 597 GLY A CA 1
ATOM 4568 C C . GLY A 1 597 ? 6.550 -12.010 -7.734 1.00 61.84 597 GLY A C 1
ATOM 4569 O O . GLY A 1 597 ? 6.283 -11.953 -8.927 1.00 61.84 597 GLY A O 1
ATOM 4570 N N . ILE A 1 598 ? 7.788 -12.224 -7.288 1.00 67.69 598 ILE A N 1
ATOM 4571 C CA . ILE A 1 598 ? 8.977 -12.174 -8.152 1.00 67.69 598 ILE A CA 1
ATOM 4572 C C . ILE A 1 598 ? 9.026 -13.377 -9.112 1.00 67.69 598 ILE A C 1
ATOM 4574 O O . ILE A 1 598 ? 9.201 -14.508 -8.653 1.00 67.69 598 ILE A O 1
ATOM 4578 N N . PRO A 1 599 ? 8.899 -13.170 -10.438 1.00 76.50 599 PRO A N 1
ATOM 4579 C CA . PRO A 1 599 ? 8.992 -14.255 -11.397 1.00 76.50 599 PRO A CA 1
ATOM 4580 C C . PRO A 1 599 ? 10.455 -14.658 -11.622 1.00 76.50 599 PRO A C 1
ATOM 4582 O O . PRO A 1 599 ? 11.342 -13.830 -11.845 1.00 76.50 599 PRO A O 1
ATOM 4585 N N . SER A 1 600 ? 10.697 -15.964 -11.602 1.00 82.38 600 SER A N 1
ATOM 4586 C CA . SER A 1 600 ? 11.974 -16.581 -11.960 1.00 82.38 600 SER A CA 1
ATOM 4587 C C . SER A 1 600 ? 11.990 -16.931 -13.444 1.00 82.38 600 SER A C 1
ATOM 4589 O O . SER A 1 600 ? 10.988 -17.410 -13.970 1.00 82.38 600 SER A O 1
ATOM 4591 N N . LEU A 1 601 ? 13.106 -16.702 -14.138 1.00 85.94 601 LEU A N 1
ATOM 4592 C CA . LEU A 1 601 ? 13.229 -17.115 -15.534 1.00 85.94 601 LEU A CA 1
ATOM 4593 C C . LEU A 1 601 ? 13.263 -18.655 -15.619 1.00 85.94 601 LEU A C 1
ATOM 4595 O O . LEU A 1 601 ? 14.056 -19.311 -14.933 1.00 85.94 601 LEU A O 1
ATOM 4599 N N . VAL A 1 602 ? 12.410 -19.227 -16.469 1.00 91.81 602 VAL A N 1
ATOM 4600 C CA . VAL A 1 602 ? 12.222 -20.680 -16.618 1.00 91.81 602 VAL A CA 1
ATOM 4601 C C . VAL A 1 602 ? 12.769 -21.192 -17.947 1.00 91.81 602 VAL A C 1
ATOM 4603 O O . VAL A 1 602 ? 13.461 -22.207 -17.976 1.00 91.81 602 VAL A O 1
ATOM 4606 N N . ALA A 1 603 ? 12.467 -20.503 -19.047 1.00 93.38 603 ALA A N 1
ATOM 4607 C CA . ALA A 1 603 ? 12.935 -20.883 -20.375 1.00 93.38 603 ALA A CA 1
ATOM 4608 C C . ALA A 1 603 ? 12.929 -19.697 -21.345 1.00 93.38 603 ALA A C 1
ATOM 4610 O O . ALA A 1 603 ? 12.331 -18.655 -21.088 1.00 93.38 603 ALA A O 1
ATOM 4611 N N . TYR A 1 604 ? 13.574 -19.870 -22.493 1.00 94.12 604 TYR A N 1
ATOM 4612 C CA . TYR A 1 604 ? 13.541 -18.925 -23.604 1.00 94.12 604 TYR A CA 1
ATOM 4613 C C . TYR A 1 604 ? 13.313 -19.672 -24.914 1.00 94.12 604 TYR A C 1
ATOM 4615 O O . TYR A 1 604 ? 13.908 -20.718 -25.128 1.00 94.12 604 TYR A O 1
ATOM 4623 N N . CYS A 1 605 ? 12.466 -19.151 -25.791 1.00 94.31 605 CYS A N 1
ATOM 4624 C CA . CYS A 1 605 ? 12.155 -19.720 -27.094 1.00 94.31 605 CYS A CA 1
ATOM 4625 C C . CYS A 1 605 ? 12.776 -18.851 -28.194 1.00 94.31 605 CYS A C 1
ATOM 4627 O O . CYS A 1 605 ? 12.196 -17.817 -28.536 1.00 94.31 605 CYS A O 1
ATOM 4629 N N . PRO A 1 606 ? 13.944 -19.219 -28.754 1.00 92.00 606 PRO A N 1
ATOM 4630 C CA . PRO A 1 606 ? 14.616 -18.405 -29.762 1.00 92.00 606 PRO A CA 1
ATOM 4631 C C . PRO A 1 606 ? 13.780 -18.112 -31.018 1.00 92.00 606 PRO A C 1
ATOM 4633 O O . PRO A 1 606 ? 13.792 -16.956 -31.444 1.00 92.00 606 PRO A O 1
ATOM 4636 N N . PRO A 1 607 ? 13.037 -19.076 -31.608 1.00 92.62 607 PRO A N 1
ATOM 4637 C CA . PRO A 1 607 ? 12.280 -18.826 -32.838 1.00 92.62 607 PRO A CA 1
ATOM 4638 C C . PRO A 1 607 ? 11.205 -17.753 -32.691 1.00 92.62 607 PRO A C 1
ATOM 4640 O O . PRO A 1 607 ? 11.000 -16.958 -33.603 1.00 92.62 607 PRO A O 1
ATOM 4643 N N . THR A 1 608 ? 10.536 -17.714 -31.539 1.00 89.81 608 THR A N 1
ATOM 4644 C CA . THR A 1 608 ? 9.462 -16.750 -31.260 1.00 89.81 608 THR A CA 1
ATOM 4645 C C . THR A 1 608 ? 9.923 -15.580 -30.394 1.00 89.81 608 THR A C 1
ATOM 4647 O O . THR A 1 608 ? 9.109 -14.735 -30.043 1.00 89.81 608 THR A O 1
ATOM 4650 N N . GLN A 1 609 ? 11.196 -15.566 -29.986 1.00 90.62 609 GLN A N 1
ATOM 4651 C CA . GLN A 1 609 ? 11.758 -14.653 -28.982 1.00 90.62 609 GLN A CA 1
ATOM 4652 C C . GLN A 1 609 ? 10.942 -14.596 -27.679 1.00 90.62 609 GLN A C 1
ATOM 4654 O O . GLN A 1 609 ? 10.910 -13.581 -26.987 1.00 90.62 609 GLN A O 1
ATOM 4659 N N . LYS A 1 610 ? 10.268 -15.697 -27.334 1.00 92.25 610 LYS A N 1
ATOM 4660 C CA . LYS A 1 610 ? 9.357 -15.742 -26.188 1.00 92.25 610 LYS A CA 1
ATOM 4661 C C . LYS A 1 610 ? 10.109 -16.138 -24.927 1.00 92.25 610 LYS A C 1
ATOM 4663 O O . LYS A 1 610 ? 10.811 -17.144 -24.898 1.00 92.25 610 LYS A O 1
ATOM 4668 N N . ILE A 1 611 ? 9.953 -15.352 -23.880 1.00 92.25 611 ILE A N 1
ATOM 4669 C CA . ILE A 1 611 ? 10.528 -15.571 -22.560 1.00 92.25 611 ILE A CA 1
ATOM 4670 C C . ILE A 1 611 ? 9.487 -16.279 -21.695 1.00 92.25 611 ILE A C 1
ATOM 4672 O O . ILE A 1 611 ? 8.327 -15.893 -21.686 1.00 92.25 611 ILE A O 1
ATOM 4676 N N . TRP A 1 612 ? 9.889 -17.301 -20.950 1.00 93.12 612 TRP A N 1
ATOM 4677 C CA . TRP A 1 612 ? 9.033 -17.978 -19.982 1.00 93.12 612 TRP A CA 1
ATOM 4678 C C . TRP A 1 612 ? 9.542 -17.688 -18.585 1.00 93.12 612 TRP A C 1
ATOM 4680 O O . TRP A 1 612 ? 10.700 -17.975 -18.279 1.00 93.12 612 TRP A O 1
ATOM 4690 N N . ALA A 1 613 ? 8.682 -17.148 -17.734 1.00 90.12 613 ALA A N 1
ATOM 4691 C CA . ALA A 1 613 ? 9.001 -16.890 -16.341 1.00 90.12 613 ALA A CA 1
ATOM 4692 C C . ALA A 1 613 ? 7.897 -17.437 -15.438 1.00 90.12 613 ALA A C 1
ATOM 4694 O O . ALA A 1 613 ? 6.753 -17.539 -15.864 1.00 90.12 613 ALA A O 1
ATOM 4695 N N . GLY A 1 614 ? 8.217 -17.806 -14.203 1.00 86.19 614 GLY A N 1
ATOM 4696 C CA . GLY A 1 614 ? 7.262 -18.450 -13.313 1.00 86.19 614 GLY A CA 1
ATOM 4697 C C . GLY A 1 614 ? 7.414 -18.043 -11.858 1.00 86.19 614 GLY A C 1
ATOM 4698 O O . GLY A 1 614 ? 8.511 -17.729 -11.391 1.00 86.19 614 GLY A O 1
ATOM 4699 N N . ILE A 1 615 ? 6.291 -18.077 -11.151 1.00 76.69 615 ILE A N 1
ATOM 4700 C CA . ILE A 1 615 ? 6.159 -17.855 -9.717 1.00 76.69 615 ILE A CA 1
ATOM 4701 C C . ILE A 1 615 ? 5.645 -19.149 -9.102 1.00 76.69 615 ILE A C 1
ATOM 4703 O O . ILE A 1 615 ? 4.609 -19.668 -9.513 1.00 76.69 615 ILE A O 1
ATOM 4707 N N . ARG A 1 616 ? 6.358 -19.654 -8.101 1.00 74.88 616 ARG A N 1
ATOM 4708 C CA . ARG A 1 616 ? 5.923 -20.826 -7.352 1.00 74.88 616 ARG A CA 1
ATOM 4709 C C . ARG A 1 616 ? 4.876 -20.436 -6.315 1.00 74.88 616 ARG A C 1
ATOM 4711 O O . ARG A 1 616 ? 5.101 -19.499 -5.547 1.00 74.88 616 ARG A O 1
ATOM 4718 N N . CYS A 1 617 ? 3.763 -21.159 -6.288 1.00 64.44 617 CYS A N 1
ATOM 4719 C CA . CYS A 1 617 ? 2.687 -20.999 -5.313 1.00 64.44 617 CYS A CA 1
ATOM 4720 C C . CYS A 1 617 ? 2.509 -22.297 -4.506 1.00 64.44 617 CYS A C 1
ATOM 4722 O O . CYS A 1 617 ? 3.106 -23.339 -4.796 1.00 64.44 617 CYS A O 1
ATOM 4724 N N . GLU A 1 618 ? 1.714 -22.245 -3.438 1.00 58.41 618 GLU A N 1
ATOM 4725 C CA . GLU A 1 618 ? 1.395 -23.454 -2.686 1.00 58.41 618 GLU A CA 1
ATOM 4726 C C . GLU A 1 618 ? 0.389 -24.303 -3.475 1.00 58.41 618 GLU A C 1
ATOM 4728 O O . GLU A 1 618 ? -0.746 -23.903 -3.718 1.00 58.41 618 GLU A O 1
ATOM 4733 N N . GLY A 1 619 ? 0.815 -25.495 -3.897 1.00 67.88 619 GLY A N 1
ATOM 4734 C CA . GLY A 1 619 ? -0.048 -26.450 -4.597 1.00 67.88 619 GLY A CA 1
ATOM 4735 C C . GLY A 1 619 ? -0.190 -26.239 -6.109 1.00 67.88 619 GLY A C 1
ATOM 4736 O O . GLY A 1 619 ? -0.829 -27.075 -6.744 1.00 67.88 619 GLY A O 1
ATOM 4737 N N . PHE A 1 620 ? 0.419 -25.200 -6.686 1.00 79.44 620 PHE A N 1
ATOM 4738 C CA . PHE A 1 620 ? 0.510 -24.948 -8.131 1.00 79.44 620 PHE A CA 1
ATOM 4739 C C . PHE A 1 620 ? 1.648 -23.962 -8.447 1.00 79.44 620 PHE A C 1
ATOM 4741 O O . PHE A 1 620 ? 2.147 -23.283 -7.555 1.00 79.44 620 PHE A O 1
ATOM 4748 N N . ASP A 1 621 ? 2.045 -23.865 -9.712 1.00 83.50 621 ASP A N 1
ATOM 4749 C CA . ASP A 1 621 ? 2.969 -22.849 -10.221 1.00 83.50 621 ASP A CA 1
ATOM 4750 C C . ASP A 1 621 ? 2.234 -21.939 -11.216 1.00 83.50 621 ASP A C 1
ATOM 4752 O O . ASP A 1 621 ? 1.489 -22.417 -12.073 1.00 83.50 621 ASP A O 1
ATOM 4756 N N . LEU A 1 622 ? 2.464 -20.628 -11.134 1.00 80.75 622 LEU A N 1
ATOM 4757 C CA . LEU A 1 622 ? 2.022 -19.664 -12.142 1.00 80.75 622 LEU A CA 1
ATOM 4758 C C . LEU A 1 622 ? 3.146 -19.444 -13.146 1.00 80.75 622 LEU A C 1
ATOM 4760 O O . LEU A 1 622 ? 4.258 -19.085 -12.763 1.00 80.75 622 LEU A O 1
ATOM 4764 N N . VAL A 1 623 ? 2.865 -19.612 -14.433 1.00 89.25 623 VAL A N 1
ATOM 4765 C CA . VAL A 1 623 ? 3.838 -19.427 -15.511 1.00 89.25 623 VAL A CA 1
ATOM 4766 C C . VAL A 1 623 ? 3.331 -18.393 -16.504 1.00 89.25 623 VAL A C 1
ATOM 4768 O O . VAL A 1 623 ? 2.159 -18.364 -16.869 1.00 89.25 623 VAL A O 1
ATOM 4771 N N . TYR A 1 624 ? 4.251 -17.560 -16.969 1.00 89.44 624 TYR A N 1
ATOM 4772 C CA . TYR A 1 624 ? 4.023 -16.459 -17.881 1.00 89.44 624 TYR A CA 1
ATOM 4773 C C . TYR A 1 624 ? 4.871 -16.645 -19.133 1.00 89.44 624 TYR A C 1
ATOM 4775 O O . TYR A 1 624 ? 6.098 -16.722 -19.052 1.00 89.44 624 TYR A O 1
ATOM 4783 N N . GLY A 1 625 ? 4.222 -16.695 -20.291 1.00 91.00 625 GLY A N 1
ATOM 4784 C CA . GLY A 1 625 ? 4.869 -16.645 -21.595 1.00 91.00 625 GLY A CA 1
ATOM 4785 C C . GLY A 1 625 ? 4.841 -15.221 -22.140 1.00 91.00 625 GLY A C 1
ATOM 4786 O O . GLY A 1 625 ? 3.775 -14.740 -22.511 1.00 91.00 625 GLY A O 1
ATOM 4787 N N . LEU A 1 626 ? 5.998 -14.567 -22.208 1.00 90.25 626 LEU A N 1
ATOM 4788 C CA . LEU A 1 626 ? 6.178 -13.171 -22.603 1.00 90.25 626 LEU A CA 1
ATOM 4789 C C . LEU A 1 626 ? 6.786 -13.046 -23.983 1.00 90.25 626 LEU A C 1
ATOM 4791 O O . LEU A 1 626 ? 7.865 -13.577 -24.235 1.00 90.25 626 LEU A O 1
ATOM 4795 N N . GLN A 1 627 ? 6.148 -12.273 -24.842 1.00 90.12 627 GLN A N 1
ATOM 4796 C CA . GLN A 1 627 ? 6.680 -11.937 -26.150 1.00 90.12 627 GLN A CA 1
ATOM 4797 C C . GLN A 1 627 ? 6.636 -10.425 -26.335 1.00 90.12 627 GLN A C 1
ATOM 4799 O O . GLN A 1 627 ? 5.580 -9.812 -26.176 1.00 90.12 627 GLN A O 1
ATOM 4804 N N . GLU A 1 628 ? 7.789 -9.836 -26.638 1.00 83.88 628 GLU A N 1
ATOM 4805 C CA . GLU A 1 628 ? 7.875 -8.426 -27.013 1.00 83.88 628 GLU A CA 1
ATOM 4806 C C . GLU A 1 628 ? 7.222 -8.241 -28.391 1.00 83.88 628 GLU A C 1
ATOM 4808 O O . GLU A 1 628 ? 7.393 -9.069 -29.290 1.00 83.88 628 GLU A O 1
ATOM 4813 N N . GLY A 1 629 ? 6.402 -7.204 -28.519 1.00 82.12 629 GLY A N 1
ATOM 4814 C CA . GLY A 1 629 ? 5.731 -6.819 -29.751 1.00 82.12 629 GLY A CA 1
ATOM 4815 C C . GLY A 1 629 ? 6.644 -6.024 -30.683 1.00 82.12 629 GLY A C 1
ATOM 4816 O O . GLY A 1 629 ? 7.839 -5.864 -30.445 1.00 82.12 629 GLY A O 1
ATOM 4817 N N . ASP A 1 630 ? 6.058 -5.488 -31.754 1.00 77.44 630 ASP A N 1
ATOM 4818 C CA . ASP A 1 630 ? 6.804 -4.729 -32.766 1.00 77.44 630 ASP A CA 1
ATOM 4819 C C . ASP A 1 630 ? 7.282 -3.359 -32.252 1.00 77.44 630 ASP A C 1
ATOM 4821 O O . ASP A 1 630 ? 8.181 -2.749 -32.838 1.00 77.44 630 ASP A O 1
ATOM 4825 N N . ARG A 1 631 ? 6.671 -2.845 -31.177 1.00 68.00 631 ARG A N 1
ATOM 4826 C CA . ARG A 1 631 ? 7.060 -1.588 -30.532 1.00 68.00 631 ARG A CA 1
ATOM 4827 C C . ARG A 1 631 ? 7.635 -1.844 -29.147 1.00 68.00 631 ARG A C 1
ATOM 4829 O O . ARG A 1 631 ? 7.138 -2.686 -28.404 1.00 68.00 631 ARG A O 1
ATOM 4836 N N . LEU A 1 632 ? 8.630 -1.036 -28.784 1.00 54.72 632 LEU A N 1
ATOM 4837 C CA . LEU A 1 632 ? 9.220 -1.037 -27.448 1.00 54.72 632 LEU A CA 1
ATOM 4838 C C . LEU A 1 632 ? 8.118 -0.876 -26.386 1.00 54.72 632 LEU A C 1
ATOM 4840 O O . LEU A 1 632 ? 7.319 0.060 -26.453 1.00 54.72 632 LEU A O 1
ATOM 4844 N N . GLY A 1 633 ? 8.068 -1.798 -25.424 1.00 57.62 633 GLY A N 1
ATOM 4845 C CA . GLY A 1 633 ? 7.075 -1.794 -24.347 1.00 57.62 633 GLY A CA 1
ATOM 4846 C C . GLY A 1 633 ? 5.714 -2.414 -24.694 1.00 57.62 633 GLY A C 1
ATOM 4847 O O . GLY A 1 633 ? 4.869 -2.529 -23.805 1.00 57.62 633 GLY A O 1
ATOM 4848 N N . GLU A 1 634 ? 5.485 -2.863 -25.932 1.00 74.12 634 GLU A N 1
ATOM 4849 C CA . GLU A 1 634 ? 4.346 -3.730 -26.242 1.00 74.12 634 GLU A CA 1
ATOM 4850 C C . GLU A 1 634 ? 4.695 -5.167 -25.840 1.00 74.12 634 GLU A C 1
ATOM 4852 O O . GLU A 1 634 ? 5.647 -5.748 -26.344 1.00 74.12 634 GLU A O 1
ATOM 4857 N N . TRP A 1 635 ? 3.930 -5.755 -24.920 1.00 79.06 635 TRP A N 1
ATOM 4858 C CA . TRP A 1 635 ? 4.172 -7.112 -24.423 1.00 79.06 635 TRP A CA 1
ATOM 4859 C C . TRP A 1 635 ? 2.914 -7.960 -24.547 1.00 79.06 635 TRP A C 1
ATOM 4861 O O . TRP A 1 635 ? 1.879 -7.615 -23.979 1.00 79.06 635 TRP A O 1
ATOM 4871 N N . THR A 1 636 ? 3.012 -9.095 -25.235 1.00 82.81 636 THR A N 1
ATOM 4872 C CA . THR A 1 636 ? 1.999 -10.154 -25.169 1.00 82.81 636 THR A CA 1
ATOM 4873 C C . THR A 1 636 ? 2.353 -11.080 -24.015 1.00 82.81 636 THR A C 1
ATOM 4875 O O . THR A 1 636 ? 3.458 -11.626 -23.985 1.00 82.81 636 THR A O 1
ATOM 4878 N N . VAL A 1 637 ? 1.430 -11.263 -23.068 1.00 81.75 637 VAL A N 1
ATOM 4879 C CA . VAL A 1 637 ? 1.625 -12.167 -21.928 1.00 81.75 637 VAL A CA 1
ATOM 4880 C C . VAL A 1 637 ? 0.515 -13.199 -21.871 1.00 81.75 637 VAL A C 1
ATOM 4882 O O . VAL A 1 637 ? -0.668 -12.884 -21.757 1.00 81.75 637 VAL A O 1
ATOM 4885 N N . GLU A 1 638 ? 0.927 -14.455 -21.931 1.00 86.19 638 GLU A N 1
ATOM 4886 C CA . GLU A 1 638 ? 0.069 -15.609 -21.712 1.00 86.19 638 GLU A CA 1
ATOM 4887 C C . GLU A 1 638 ? 0.297 -16.155 -20.309 1.00 86.19 638 GLU A C 1
ATOM 4889 O O . GLU A 1 638 ? 1.442 -16.321 -19.891 1.00 86.19 638 GLU A O 1
ATOM 4894 N N . THR A 1 639 ? -0.785 -16.462 -19.603 1.00 83.19 639 THR A N 1
ATOM 4895 C CA . THR A 1 639 ? -0.753 -17.034 -18.256 1.00 83.19 639 THR A CA 1
ATOM 4896 C C . THR A 1 639 ? -1.142 -18.496 -18.257 1.00 83.19 639 THR A C 1
ATOM 4898 O O . THR A 1 639 ? -2.017 -18.918 -19.014 1.00 83.19 639 THR A O 1
ATOM 4901 N N . TYR A 1 640 ? -0.490 -19.248 -17.383 1.00 86.44 640 TYR A N 1
ATOM 4902 C CA . TYR A 1 640 ? -0.678 -20.677 -17.216 1.00 86.44 640 TYR A CA 1
ATOM 4903 C C . TYR A 1 640 ? -0.620 -21.036 -15.734 1.00 86.44 640 TYR A C 1
ATOM 4905 O O . TYR A 1 640 ? 0.334 -20.665 -15.047 1.00 86.44 640 TYR A O 1
ATOM 4913 N N . THR A 1 641 ? -1.578 -21.833 -15.279 1.00 83.81 641 THR A N 1
ATOM 4914 C CA . THR A 1 641 ? -1.605 -22.410 -13.937 1.00 83.81 641 THR A CA 1
ATOM 4915 C C . THR A 1 641 ? -1.252 -23.884 -14.054 1.00 83.81 641 THR A C 1
ATOM 4917 O O . THR A 1 641 ? -1.939 -24.647 -14.733 1.00 83.81 641 THR A O 1
ATOM 4920 N N . VAL A 1 642 ? -0.149 -24.288 -13.427 1.00 85.44 642 VAL A N 1
ATOM 4921 C CA . VAL A 1 642 ? 0.405 -25.641 -13.533 1.00 85.44 642 VAL A CA 1
ATOM 4922 C C . VAL A 1 642 ? 0.281 -26.345 -12.191 1.00 85.44 642 VAL A C 1
ATOM 4924 O O . VAL A 1 642 ? 0.948 -25.978 -11.226 1.00 85.44 642 VAL A O 1
ATOM 4927 N N . PHE A 1 643 ? -0.550 -27.381 -12.115 1.00 84.38 643 PHE A N 1
ATOM 4928 C CA . PHE A 1 643 ? -0.705 -28.175 -10.901 1.00 84.38 643 PHE A CA 1
ATOM 4929 C C . PHE A 1 643 ? 0.314 -29.327 -10.853 1.00 84.38 643 PHE A C 1
ATOM 4931 O O . PHE A 1 643 ? 0.728 -29.861 -11.889 1.00 84.38 643 PHE A O 1
ATOM 4938 N N . PRO A 1 644 ? 0.710 -29.788 -9.650 1.00 81.56 644 PRO A N 1
ATOM 4939 C CA . PRO A 1 644 ? 1.551 -30.966 -9.495 1.00 81.56 644 PRO A CA 1
ATOM 4940 C C . PRO A 1 644 ? 0.958 -32.195 -10.198 1.00 81.56 644 PRO A C 1
ATOM 4942 O O . PRO A 1 644 ? -0.116 -32.679 -9.840 1.00 81.56 644 PRO A O 1
ATOM 4945 N N . GLY A 1 645 ? 1.702 -32.737 -11.164 1.00 84.06 645 GLY A N 1
ATOM 4946 C CA . GLY A 1 645 ? 1.303 -33.907 -11.951 1.00 84.06 645 GLY A CA 1
ATOM 4947 C C . GLY A 1 645 ? 0.664 -33.584 -13.302 1.00 84.06 645 GLY A C 1
ATOM 4948 O O . GLY A 1 645 ? 0.419 -34.515 -14.075 1.00 84.06 645 GLY A O 1
ATOM 4949 N N . ASP A 1 646 ? 0.447 -32.307 -13.626 1.00 83.94 646 ASP A N 1
ATOM 4950 C CA . ASP A 1 646 ? 0.023 -31.919 -14.967 1.00 83.94 646 ASP A CA 1
ATOM 4951 C C . ASP A 1 646 ? 1.061 -32.360 -15.999 1.00 83.94 646 ASP A C 1
ATOM 4953 O O . ASP A 1 646 ? 2.269 -32.304 -15.776 1.00 83.94 646 ASP A O 1
ATOM 4957 N N . THR A 1 647 ? 0.592 -32.830 -17.153 1.00 82.56 647 THR A N 1
ATOM 4958 C CA . THR A 1 647 ? 1.462 -33.277 -18.258 1.00 82.56 647 THR A CA 1
ATOM 4959 C C . THR A 1 647 ? 1.577 -32.236 -19.363 1.00 82.56 647 THR A C 1
ATOM 4961 O O . THR A 1 647 ? 2.464 -32.338 -20.209 1.00 82.56 647 THR A O 1
ATOM 4964 N N . ARG A 1 648 ? 0.694 -31.232 -19.362 1.00 79.44 648 ARG A N 1
ATOM 4965 C CA . ARG A 1 648 ? 0.634 -30.151 -20.346 1.00 79.44 648 ARG A CA 1
ATOM 4966 C C . ARG A 1 648 ? 0.230 -28.860 -19.657 1.00 79.44 648 ARG A C 1
ATOM 4968 O O . ARG A 1 648 ? -0.657 -28.879 -18.811 1.00 79.44 648 ARG A O 1
ATOM 4975 N N . MET A 1 649 ? 0.833 -27.761 -20.087 1.00 84.25 649 MET A N 1
ATOM 4976 C CA . MET A 1 649 ? 0.371 -26.426 -19.742 1.00 84.25 649 MET A CA 1
ATOM 4977 C C . MET A 1 649 ? -0.820 -26.076 -20.628 1.00 84.25 649 MET A C 1
ATOM 4979 O O . MET A 1 649 ? -0.729 -26.151 -21.855 1.00 84.25 649 MET A O 1
ATOM 4983 N N . LEU A 1 650 ? -1.943 -25.721 -20.014 1.00 79.62 650 LEU A N 1
ATOM 4984 C CA . LEU A 1 650 ? -3.086 -25.156 -20.719 1.00 79.62 650 LEU A CA 1
ATOM 4985 C C . LEU A 1 650 ? -3.135 -23.660 -20.399 1.00 79.62 650 LEU A C 1
ATOM 4987 O O . LEU A 1 650 ? -2.982 -23.310 -19.233 1.00 79.62 650 LEU A O 1
ATOM 4991 N N . PRO A 1 651 ? -3.286 -22.778 -21.400 1.00 76.88 651 PRO A N 1
ATOM 4992 C CA . PRO A 1 651 ? -3.366 -21.349 -21.137 1.00 76.88 651 PRO A CA 1
ATOM 4993 C C . PRO A 1 651 ? -4.658 -21.033 -20.381 1.00 76.88 651 PRO A C 1
ATOM 4995 O O . PRO A 1 651 ? -5.733 -21.488 -20.779 1.00 76.88 651 PRO A O 1
ATOM 4998 N N . ASP A 1 652 ? -4.574 -20.185 -19.357 1.00 61.66 652 ASP A N 1
ATOM 4999 C CA . ASP A 1 652 ? -5.708 -19.773 -18.509 1.00 61.66 652 ASP A CA 1
ATOM 5000 C C . ASP A 1 652 ? -6.665 -18.778 -19.208 1.00 61.66 652 ASP A C 1
ATOM 5002 O O . ASP A 1 652 ? -7.483 -18.108 -18.583 1.00 61.66 652 ASP A O 1
ATOM 5006 N N . GLY A 1 653 ? -6.592 -18.700 -20.540 1.00 58.62 653 GLY A N 1
ATOM 5007 C CA . GLY A 1 653 ? -7.144 -17.628 -21.364 1.00 58.62 653 GLY A CA 1
ATOM 5008 C C . GLY A 1 653 ? -6.129 -16.487 -21.538 1.00 58.62 653 GLY A C 1
ATOM 5009 O O . GLY A 1 653 ? -5.395 -16.165 -20.605 1.00 58.62 653 GLY A O 1
ATOM 5010 N N . PRO A 1 654 ? -6.026 -15.873 -22.732 1.00 53.72 654 PRO A N 1
ATOM 5011 C CA . PRO A 1 654 ? -5.104 -14.762 -22.940 1.00 53.72 654 PRO A CA 1
ATOM 5012 C C . PRO A 1 654 ? -5.518 -13.560 -22.083 1.00 53.72 654 PRO A C 1
ATOM 5014 O O . PRO A 1 654 ? -6.685 -13.158 -22.090 1.00 53.72 654 PRO A O 1
ATOM 5017 N N . ILE A 1 655 ? -4.557 -12.932 -21.399 1.00 52.38 655 ILE A N 1
ATOM 5018 C CA . ILE A 1 655 ? -4.764 -11.602 -20.822 1.00 52.38 655 ILE A CA 1
ATOM 5019 C C . ILE A 1 655 ? -4.849 -10.634 -22.006 1.00 52.38 655 ILE A C 1
ATOM 5021 O O . ILE A 1 655 ? -3.838 -10.256 -22.589 1.00 52.38 655 ILE A O 1
ATOM 5025 N N . GLY A 1 656 ? -6.065 -10.279 -22.425 1.00 48.16 656 GLY A N 1
ATOM 5026 C CA . GLY A 1 656 ? -6.251 -9.346 -23.534 1.00 48.16 656 GLY A CA 1
ATOM 5027 C C . GLY A 1 656 ? -5.572 -7.998 -23.256 1.00 48.16 656 GLY A C 1
ATOM 5028 O O . GLY A 1 656 ? -5.607 -7.504 -22.136 1.00 48.16 656 GLY A O 1
ATOM 5029 N N . HIS A 1 657 ? -5.023 -7.350 -24.284 1.00 46.75 657 HIS A N 1
ATOM 5030 C CA . HIS A 1 657 ? -4.407 -6.010 -24.224 1.00 46.75 657 HIS A CA 1
ATOM 5031 C C . HIS A 1 657 ? -5.366 -4.859 -23.838 1.00 46.75 657 HIS A C 1
ATOM 5033 O O . HIS A 1 657 ? -5.044 -3.688 -24.043 1.00 46.75 657 HIS A O 1
ATOM 5039 N N . LYS A 1 658 ? -6.565 -5.141 -23.309 1.00 52.00 658 LYS A N 1
ATOM 5040 C CA . LYS A 1 658 ? -7.468 -4.079 -22.855 1.00 52.00 658 LYS A CA 1
ATOM 5041 C C . LYS A 1 658 ? -6.757 -3.311 -21.736 1.00 52.00 658 LYS A C 1
ATOM 5043 O O . LYS A 1 658 ? -6.308 -3.905 -20.759 1.00 52.00 658 LYS A O 1
ATOM 5048 N N . SER A 1 659 ? -6.685 -1.993 -21.892 1.00 49.00 659 SER A N 1
ATOM 5049 C CA . SER A 1 659 ? -5.950 -0.991 -21.096 1.00 49.00 659 SER A CA 1
ATOM 5050 C C . SER A 1 659 ? -6.196 -0.990 -19.578 1.00 49.00 659 SER A C 1
ATOM 5052 O O . SER A 1 659 ? -5.625 -0.172 -18.875 1.00 49.00 659 SER A O 1
ATOM 5054 N N . CYS A 1 660 ? -7.025 -1.899 -19.066 1.00 49.84 660 CYS A N 1
ATOM 5055 C CA . CYS A 1 660 ? -7.381 -2.044 -17.654 1.00 49.84 660 CYS A CA 1
ATOM 5056 C C . CYS A 1 660 ? -6.667 -3.235 -16.986 1.00 49.84 660 CYS A C 1
ATOM 5058 O O . CYS A 1 660 ? -6.738 -3.401 -15.771 1.00 49.84 660 CYS A O 1
ATOM 5060 N N . LEU A 1 661 ? -5.993 -4.083 -17.775 1.00 57.25 661 LEU A N 1
ATOM 5061 C CA . LEU A 1 661 ? -5.280 -5.272 -17.293 1.00 57.25 661 LEU A CA 1
ATOM 5062 C C . LEU A 1 661 ? -3.793 -5.023 -17.021 1.00 57.25 661 LEU A C 1
ATOM 5064 O O . LEU A 1 661 ? -3.179 -5.846 -16.341 1.00 57.25 661 LEU A O 1
ATOM 5068 N N . PHE A 1 662 ? -3.255 -3.916 -17.537 1.00 64.50 662 PHE A N 1
ATOM 5069 C CA . PHE A 1 662 ? -1.853 -3.530 -17.438 1.00 64.50 662 PHE A CA 1
ATOM 5070 C C . PHE A 1 662 ? -1.731 -2.202 -16.683 1.00 64.50 662 PHE A C 1
ATOM 5072 O O . PHE A 1 662 ? -2.176 -1.178 -17.199 1.00 64.50 662 PHE A O 1
ATOM 5079 N N . ASP A 1 663 ? -1.131 -2.217 -15.494 1.00 69.50 663 ASP A N 1
ATOM 5080 C CA . ASP A 1 663 ? -0.891 -1.036 -14.659 1.00 69.50 663 ASP A CA 1
ATOM 5081 C C . ASP A 1 663 ? 0.242 -0.186 -15.261 1.00 69.50 663 ASP A C 1
ATOM 5083 O O . ASP A 1 663 ? 1.418 -0.266 -14.896 1.00 69.50 663 ASP A O 1
ATOM 5087 N N . GLN A 1 664 ? -0.125 0.621 -16.261 1.00 66.81 664 GLN A N 1
ATOM 5088 C CA . GLN A 1 664 ? 0.800 1.529 -16.945 1.00 66.81 664 GLN A CA 1
ATOM 5089 C C . GLN A 1 664 ? 1.430 2.527 -15.972 1.00 66.81 664 GLN A C 1
ATOM 5091 O O . GLN A 1 664 ? 2.558 2.965 -16.176 1.00 66.81 664 GLN A O 1
ATOM 5096 N N . ASP A 1 665 ? 0.733 2.870 -14.899 1.00 69.19 665 ASP A N 1
ATOM 5097 C CA . ASP A 1 665 ? 1.132 3.940 -14.002 1.00 69.19 665 ASP A CA 1
ATOM 5098 C C . ASP A 1 665 ? 2.246 3.482 -13.063 1.00 69.19 665 ASP A C 1
ATOM 5100 O O . ASP A 1 665 ? 3.214 4.217 -12.844 1.00 69.19 665 ASP A O 1
ATOM 5104 N N . ARG A 1 666 ? 2.193 2.226 -12.596 1.00 68.62 666 ARG A N 1
ATOM 5105 C CA . ARG A 1 666 ? 3.347 1.594 -11.943 1.00 68.62 666 ARG A CA 1
ATOM 5106 C C . ARG A 1 666 ? 4.549 1.518 -12.867 1.00 68.62 666 ARG A C 1
ATOM 5108 O O . ARG A 1 666 ? 5.642 1.868 -12.417 1.00 68.62 666 ARG A O 1
ATOM 5115 N N . LEU A 1 667 ? 4.348 1.122 -14.129 1.00 66.00 667 LEU A N 1
ATOM 5116 C CA . LEU A 1 667 ? 5.417 1.082 -15.129 1.00 66.00 667 LEU A CA 1
ATOM 5117 C C . LEU A 1 667 ? 6.058 2.463 -15.317 1.00 66.00 667 LEU A C 1
ATOM 5119 O O . LEU A 1 667 ? 7.281 2.557 -15.263 1.00 66.00 667 LEU A O 1
ATOM 5123 N N . PHE A 1 668 ? 5.267 3.524 -15.490 1.00 67.00 668 PHE A N 1
ATOM 5124 C CA . PHE A 1 668 ? 5.783 4.883 -15.686 1.00 67.00 668 PHE A CA 1
ATOM 5125 C C . PHE A 1 668 ? 6.510 5.419 -14.453 1.00 67.00 668 PHE A C 1
ATOM 5127 O O . PHE A 1 668 ? 7.610 5.955 -14.582 1.00 67.00 668 PHE A O 1
ATOM 5134 N N . ALA A 1 669 ? 5.951 5.228 -13.258 1.00 69.06 669 ALA A N 1
ATOM 5135 C CA . ALA A 1 669 ? 6.607 5.626 -12.015 1.00 69.06 669 ALA A CA 1
ATOM 5136 C C . ALA A 1 669 ? 7.943 4.888 -11.810 1.00 69.06 669 ALA A C 1
ATOM 5138 O O . ALA A 1 669 ? 8.941 5.477 -11.402 1.00 69.06 669 ALA A O 1
ATOM 5139 N N . ASP A 1 670 ? 8.000 3.600 -12.147 1.00 65.19 670 ASP A N 1
ATOM 5140 C CA . ASP A 1 670 ? 9.240 2.834 -12.059 1.00 65.19 670 ASP A CA 1
ATOM 5141 C C . ASP A 1 670 ? 10.237 3.171 -13.184 1.00 65.19 670 ASP A C 1
ATOM 5143 O O . ASP A 1 670 ? 11.449 3.131 -12.968 1.00 65.19 670 ASP A O 1
ATOM 5147 N N . HIS A 1 671 ? 9.755 3.503 -14.383 1.00 64.44 671 HIS A N 1
ATOM 5148 C CA . HIS A 1 671 ? 10.592 4.001 -15.470 1.00 64.44 671 HIS A CA 1
ATOM 5149 C C . HIS A 1 671 ? 11.238 5.334 -15.082 1.00 64.44 671 HIS A C 1
ATOM 5151 O O . HIS A 1 671 ? 12.442 5.492 -15.263 1.00 64.44 671 HIS A O 1
ATOM 5157 N N . ALA A 1 672 ? 10.492 6.243 -14.445 1.00 67.12 672 ALA A N 1
ATOM 5158 C CA . ALA A 1 672 ? 11.055 7.469 -13.887 1.00 67.12 672 ALA A CA 1
ATOM 5159 C C . ALA A 1 672 ? 12.191 7.165 -12.891 1.00 67.12 672 ALA A C 1
ATOM 5161 O O . ALA A 1 672 ? 13.245 7.793 -12.954 1.00 67.12 672 ALA A O 1
ATOM 5162 N N . ARG A 1 673 ? 12.028 6.168 -12.005 1.00 69.44 673 ARG A N 1
ATOM 5163 C CA . ARG A 1 673 ? 13.103 5.744 -11.083 1.00 69.44 673 ARG A CA 1
ATOM 5164 C C . ARG A 1 673 ? 14.303 5.146 -11.812 1.00 69.44 673 ARG A C 1
ATOM 5166 O O . ARG A 1 673 ? 15.434 5.325 -11.376 1.00 69.44 673 ARG A O 1
ATOM 5173 N N . ALA A 1 674 ? 14.075 4.416 -12.900 1.00 64.50 674 ALA A N 1
ATOM 5174 C CA . ALA A 1 674 ? 15.149 3.847 -13.706 1.00 64.50 674 ALA A CA 1
ATOM 5175 C C . ALA A 1 674 ? 15.938 4.917 -14.477 1.00 64.50 674 ALA A C 1
ATOM 5177 O O . ALA A 1 674 ? 17.150 4.787 -14.634 1.00 64.50 674 ALA A O 1
ATOM 5178 N N . MET A 1 675 ? 15.276 5.986 -14.915 1.00 66.06 675 MET A N 1
ATOM 5179 C CA . MET A 1 675 ? 15.958 7.155 -15.470 1.00 66.06 675 MET A CA 1
ATOM 5180 C C . MET A 1 675 ? 16.803 7.847 -14.399 1.00 66.06 675 MET A C 1
ATOM 5182 O O . MET A 1 675 ? 17.980 8.105 -14.621 1.00 66.06 675 MET A O 1
ATOM 5186 N N . ASP A 1 676 ? 16.261 8.019 -13.193 1.00 70.81 676 ASP A N 1
ATOM 5187 C CA . ASP A 1 676 ? 17.030 8.570 -12.073 1.00 70.81 676 ASP A CA 1
ATOM 5188 C C . ASP A 1 676 ? 18.180 7.668 -11.632 1.00 70.81 676 ASP A C 1
ATOM 5190 O O . ASP A 1 676 ? 19.224 8.158 -11.221 1.00 70.81 676 ASP A O 1
ATOM 5194 N N . TYR A 1 677 ? 18.038 6.350 -11.760 1.00 70.88 677 TYR A N 1
ATOM 5195 C CA . TYR A 1 677 ? 19.157 5.427 -11.609 1.00 70.88 677 TYR A CA 1
ATOM 5196 C C . TYR A 1 677 ? 20.265 5.724 -12.613 1.00 70.88 677 TYR A C 1
ATOM 5198 O O . TYR A 1 677 ? 21.437 5.769 -12.239 1.00 70.88 677 TYR A O 1
ATOM 5206 N N . TYR A 1 678 ? 19.902 5.914 -13.881 1.00 67.19 678 TYR A N 1
ATOM 5207 C CA . TYR A 1 678 ? 20.874 6.209 -14.920 1.00 67.19 678 TYR A CA 1
ATOM 5208 C C . TYR A 1 678 ? 21.594 7.529 -14.628 1.00 67.19 678 TYR A C 1
ATOM 5210 O O . TYR A 1 678 ? 22.821 7.552 -14.605 1.00 67.19 678 TYR A O 1
ATOM 5218 N N . ASP A 1 679 ? 20.855 8.586 -14.301 1.00 74.94 679 ASP A N 1
ATOM 5219 C CA . ASP A 1 679 ? 21.416 9.890 -13.940 1.00 74.94 679 ASP A CA 1
ATOM 5220 C C . ASP A 1 679 ? 22.290 9.824 -12.678 1.00 74.94 679 ASP A C 1
ATOM 5222 O O . ASP A 1 679 ? 23.373 10.404 -12.636 1.00 74.94 679 ASP A O 1
ATOM 5226 N N . ALA A 1 680 ? 21.867 9.081 -11.650 1.00 74.25 680 ALA A N 1
ATOM 5227 C CA . ALA A 1 680 ? 22.608 8.948 -10.396 1.00 74.25 680 ALA A CA 1
ATOM 5228 C C . ALA A 1 680 ? 23.960 8.235 -10.568 1.00 74.25 680 ALA A C 1
ATOM 5230 O O . ALA A 1 680 ? 24.893 8.489 -9.804 1.00 74.25 680 ALA A O 1
ATOM 5231 N N . VAL A 1 681 ? 24.068 7.333 -11.546 1.00 72.38 681 VAL A N 1
ATOM 5232 C CA . VAL A 1 681 ? 25.263 6.503 -11.764 1.00 72.38 681 VAL A CA 1
ATOM 5233 C C . VAL A 1 681 ? 26.135 7.038 -12.900 1.00 72.38 681 VAL A C 1
ATOM 5235 O O . VAL A 1 681 ? 27.358 7.026 -12.792 1.00 72.38 681 VAL A O 1
ATOM 5238 N N . PHE A 1 682 ? 25.520 7.492 -13.989 1.00 74.94 682 PHE A N 1
ATOM 5239 C CA . PHE A 1 682 ? 26.195 7.837 -15.242 1.00 74.94 682 PHE A CA 1
ATOM 5240 C C . PHE A 1 682 ? 26.018 9.302 -15.650 1.00 74.94 682 PHE A C 1
ATOM 5242 O O . PHE A 1 682 ? 26.704 9.752 -16.568 1.00 74.94 682 PHE A O 1
ATOM 5249 N N . GLY A 1 683 ? 25.107 10.031 -15.002 1.00 76.38 683 GLY A N 1
ATOM 5250 C CA . GLY A 1 683 ? 24.867 11.441 -15.275 1.00 76.38 683 GLY A CA 1
ATOM 5251 C C . GLY A 1 683 ? 26.039 12.329 -14.862 1.00 76.38 683 GLY A C 1
ATOM 5252 O O . GLY A 1 683 ? 26.932 11.947 -14.098 1.00 76.38 683 GLY A O 1
ATOM 5253 N N . ASN A 1 684 ? 26.035 13.559 -15.369 1.00 83.44 684 ASN A N 1
ATOM 5254 C CA . ASN A 1 684 ? 26.953 14.596 -14.912 1.00 83.44 684 ASN A CA 1
ATOM 5255 C C . ASN A 1 684 ? 26.675 14.980 -13.440 1.00 83.44 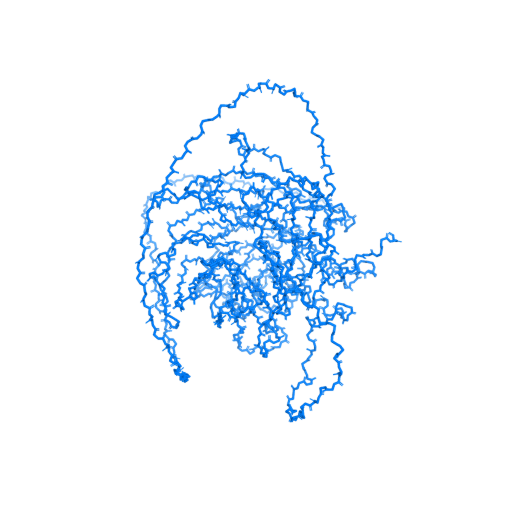684 ASN A C 1
ATOM 5257 O O . ASN A 1 684 ? 25.699 14.542 -12.838 1.00 83.44 684 ASN A O 1
ATOM 5261 N N . ALA A 1 685 ? 27.526 15.813 -12.833 1.00 78.88 685 ALA A N 1
ATOM 5262 C CA . ALA A 1 685 ? 27.402 16.154 -11.412 1.00 78.88 685 ALA A CA 1
ATOM 5263 C C . ALA A 1 685 ? 26.030 16.749 -11.034 1.00 78.88 685 ALA A C 1
ATOM 5265 O O . ALA A 1 685 ? 25.517 16.446 -9.960 1.00 78.88 685 ALA A O 1
ATOM 5266 N N . THR A 1 686 ? 25.429 17.555 -11.912 1.00 80.25 686 THR A N 1
ATOM 5267 C CA . THR A 1 686 ? 24.110 18.165 -11.699 1.00 80.25 686 THR A CA 1
ATOM 5268 C C . THR A 1 686 ? 22.989 17.137 -11.845 1.00 80.25 686 THR A C 1
ATOM 5270 O O . THR A 1 686 ? 22.093 17.095 -11.006 1.00 80.25 686 THR A O 1
ATOM 5273 N N . GLU A 1 687 ? 23.048 16.282 -12.870 1.00 79.56 687 GLU A N 1
ATOM 5274 C CA . GLU A 1 687 ? 22.094 15.181 -13.087 1.00 79.56 687 GLU A CA 1
ATOM 5275 C C . GLU A 1 687 ? 22.129 14.188 -11.926 1.00 79.56 687 GLU A C 1
ATOM 5277 O O . GLU A 1 687 ? 21.085 13.863 -11.359 1.00 79.56 687 GLU A O 1
ATOM 5282 N N . LYS A 1 688 ? 23.335 13.789 -11.507 1.00 80.81 688 LYS A N 1
ATOM 5283 C CA . LYS A 1 688 ? 23.561 12.923 -10.352 1.00 80.81 688 LYS A CA 1
ATOM 5284 C C . LYS A 1 688 ? 22.989 13.538 -9.084 1.00 80.81 688 LYS A C 1
ATOM 5286 O O . LYS A 1 688 ? 22.271 12.861 -8.357 1.00 80.81 688 LYS A O 1
ATOM 5291 N N . ASP A 1 689 ? 23.275 14.810 -8.819 1.00 78.44 689 ASP A N 1
ATOM 5292 C CA . ASP A 1 689 ? 22.768 15.488 -7.626 1.00 78.44 689 ASP A CA 1
ATOM 5293 C C . ASP A 1 689 ? 21.238 15.563 -7.614 1.00 78.44 689 ASP A C 1
ATOM 5295 O O . ASP A 1 689 ? 20.593 15.205 -6.627 1.00 78.44 689 ASP A O 1
ATOM 5299 N N . ALA A 1 690 ? 20.649 15.943 -8.748 1.00 76.75 690 ALA A N 1
ATOM 5300 C CA . ALA A 1 690 ? 19.208 16.024 -8.902 1.00 76.75 690 ALA A CA 1
ATOM 5301 C C . ALA A 1 690 ? 18.543 14.645 -8.756 1.00 76.75 690 ALA A C 1
ATOM 5303 O O . ALA A 1 690 ? 17.508 14.538 -8.101 1.00 76.75 690 ALA A O 1
ATOM 5304 N N . ALA A 1 691 ? 19.132 13.588 -9.320 1.00 75.62 691 ALA A N 1
ATOM 5305 C CA . ALA A 1 691 ? 18.637 12.221 -9.189 1.00 75.62 691 ALA A CA 1
ATOM 5306 C C . ALA A 1 691 ? 18.749 11.700 -7.752 1.00 75.62 691 ALA A C 1
ATOM 5308 O O . ALA A 1 691 ? 17.788 11.151 -7.218 1.00 75.62 691 ALA A O 1
ATOM 5309 N N . LEU A 1 692 ? 19.880 11.928 -7.077 1.00 78.75 692 LEU A N 1
ATOM 5310 C CA . LEU A 1 692 ? 20.052 11.559 -5.669 1.00 78.75 692 LEU A CA 1
ATOM 5311 C C . LEU A 1 692 ? 19.089 12.320 -4.755 1.00 78.75 692 LEU A C 1
ATOM 5313 O O . LEU A 1 692 ? 18.592 11.744 -3.788 1.00 78.75 692 LEU A O 1
ATOM 5317 N N . PHE A 1 693 ? 18.796 13.587 -5.050 1.00 79.12 693 PHE A N 1
ATOM 5318 C CA . PHE A 1 693 ? 17.748 14.329 -4.356 1.00 79.12 693 PHE A CA 1
ATOM 5319 C C . PHE A 1 693 ? 16.378 13.688 -4.592 1.00 79.12 693 PHE A C 1
ATOM 5321 O O . PHE A 1 693 ? 15.729 13.315 -3.623 1.00 79.12 693 PHE A O 1
ATOM 5328 N N . ARG A 1 694 ? 15.977 13.458 -5.852 1.00 74.94 694 ARG A N 1
ATOM 5329 C CA . ARG A 1 694 ? 14.694 12.819 -6.211 1.00 74.94 694 ARG A CA 1
ATOM 5330 C C . ARG A 1 694 ? 14.508 11.419 -5.637 1.00 74.94 694 ARG A C 1
ATOM 5332 O O . ARG A 1 694 ? 13.388 11.004 -5.383 1.00 74.94 694 ARG A O 1
ATOM 5339 N N . LEU A 1 695 ? 15.584 10.671 -5.438 1.00 71.62 695 LEU A N 1
ATOM 5340 C CA . LEU A 1 695 ? 15.528 9.351 -4.812 1.00 71.62 695 LEU A CA 1
ATOM 5341 C C . LEU A 1 695 ? 15.418 9.434 -3.282 1.00 71.62 695 LEU A C 1
ATOM 5343 O O . LEU A 1 695 ? 15.251 8.408 -2.619 1.00 71.62 695 LEU A O 1
ATOM 5347 N N . GLY A 1 696 ? 15.511 10.633 -2.702 1.00 71.12 696 GLY A N 1
ATOM 5348 C CA . GLY A 1 696 ? 15.614 10.834 -1.260 1.00 71.12 696 GLY A CA 1
ATOM 5349 C C . GLY A 1 696 ? 16.881 10.235 -0.697 1.00 71.12 696 GLY A C 1
ATOM 5350 O O . GLY A 1 696 ? 16.860 9.612 0.361 1.00 71.12 696 GLY A O 1
ATOM 5351 N N . ILE A 1 697 ? 17.977 10.360 -1.429 1.00 71.81 697 ILE A N 1
ATOM 5352 C CA . ILE A 1 697 ? 19.299 10.041 -0.919 1.00 71.81 697 ILE A CA 1
ATOM 5353 C C . ILE A 1 697 ? 19.917 11.329 -0.366 1.00 71.81 697 ILE A C 1
ATOM 5355 O O . ILE A 1 697 ? 20.409 11.315 0.753 1.00 71.81 697 ILE A O 1
ATOM 5359 N N . ARG A 1 698 ? 19.829 12.465 -1.071 1.00 70.94 698 ARG A N 1
ATOM 5360 C CA . ARG A 1 698 ? 20.451 13.740 -0.654 1.00 70.94 698 ARG A CA 1
ATOM 5361 C C . ARG A 1 698 ? 19.433 14.793 -0.184 1.00 70.94 698 ARG A C 1
ATOM 5363 O O . ARG A 1 698 ? 18.303 14.817 -0.652 1.00 70.94 698 ARG A O 1
ATOM 5370 N N . ASN A 1 699 ? 19.863 15.692 0.712 1.00 60.78 699 ASN A N 1
ATOM 5371 C CA . ASN A 1 699 ? 18.982 16.627 1.447 1.00 60.78 699 ASN A CA 1
ATOM 5372 C C . ASN A 1 699 ? 18.935 18.032 0.862 1.00 60.78 699 ASN A C 1
ATOM 5374 O O . ASN A 1 699 ? 17.997 18.783 1.118 1.00 60.78 699 ASN A O 1
ATOM 5378 N N . SER A 1 700 ? 19.994 18.433 0.166 1.00 59.25 700 SER A N 1
ATOM 5379 C CA . SER A 1 700 ? 20.062 19.754 -0.431 1.00 59.25 700 SER A CA 1
ATOM 5380 C C . SER A 1 700 ? 19.321 19.705 -1.755 1.00 59.25 700 SER A C 1
ATOM 5382 O O . SER A 1 700 ? 19.778 19.036 -2.681 1.00 59.25 700 SER A O 1
ATOM 5384 N N . ALA A 1 701 ? 18.217 20.447 -1.852 1.00 53.97 701 ALA A N 1
ATOM 5385 C CA . ALA A 1 701 ? 17.829 20.986 -3.146 1.00 53.97 701 ALA A CA 1
ATOM 5386 C C . ALA A 1 701 ? 19.066 21.684 -3.735 1.00 53.97 701 ALA A C 1
ATOM 5388 O O . ALA A 1 701 ? 19.829 22.299 -2.978 1.00 53.97 701 ALA A O 1
ATOM 5389 N N . LEU A 1 702 ? 19.287 21.535 -5.045 1.00 52.16 702 LEU A N 1
ATOM 5390 C CA . LEU A 1 702 ? 20.345 22.238 -5.773 1.00 52.16 702 LEU A CA 1
ATOM 5391 C C . LEU A 1 702 ? 20.453 23.685 -5.255 1.00 52.16 702 LEU A C 1
ATOM 5393 O O . LEU A 1 702 ? 19.407 24.297 -5.001 1.00 52.16 702 LEU A O 1
ATOM 5397 N N . PRO A 1 703 ? 21.669 24.233 -5.061 1.00 46.03 703 PRO A N 1
ATOM 5398 C CA . PRO A 1 703 ? 21.828 25.636 -4.701 1.00 46.03 703 PRO A CA 1
ATOM 5399 C C . PRO A 1 703 ? 20.936 26.477 -5.617 1.00 46.03 703 PRO A C 1
ATOM 5401 O O . PRO A 1 703 ? 21.049 26.361 -6.834 1.00 46.03 703 PRO A O 1
ATOM 5404 N N . GLN A 1 704 ? 20.028 27.277 -5.046 1.00 44.22 704 GLN A N 1
ATOM 5405 C CA . GLN A 1 704 ? 19.042 28.063 -5.809 1.00 44.22 704 GLN A CA 1
ATOM 5406 C C . GLN A 1 704 ? 19.681 29.123 -6.730 1.00 44.22 704 GLN A C 1
ATOM 5408 O O . GLN A 1 704 ? 18.966 29.806 -7.455 1.00 44.22 704 GLN A O 1
ATOM 5413 N N . ASP A 1 705 ? 21.010 29.236 -6.715 1.00 40.38 705 ASP A N 1
ATOM 5414 C CA . ASP A 1 705 ? 21.805 30.230 -7.433 1.00 40.38 705 ASP A CA 1
ATOM 5415 C C . ASP A 1 705 ? 22.413 29.703 -8.757 1.00 40.38 705 ASP A C 1
ATOM 5417 O O . ASP A 1 705 ? 23.405 30.264 -9.229 1.00 40.38 705 ASP A O 1
ATOM 5421 N N . LEU A 1 706 ? 21.863 28.630 -9.349 1.00 37.28 706 LEU A N 1
ATOM 5422 C CA . LEU A 1 706 ? 22.258 28.110 -10.674 1.00 37.28 706 LEU A CA 1
ATOM 5423 C C . LEU A 1 706 ? 21.248 28.441 -11.776 1.00 37.28 706 LEU A C 1
ATOM 5425 O O . LEU A 1 706 ? 20.057 28.091 -11.610 1.00 37.28 706 LEU A O 1
#

Secondary structure (DSSP, 8-state):
-----PPPPPP--------------------PPPPPPP-PPPPPPPPP-PPPPP-------------------------PPP------------EEEE-SS--SS-EEEEEEETTEEEEEETTS-EEEE--SS-TTT---EEEE--SSS-TTEEEEEEEEEE-TT--EEEEEEEEESTT-TTSS-----PPP-EEEEEEEEETTEEEEEEEEESEEEEEEE-SSEEEEEEETTB---EEEETTT-EEEEB---TTSPEEEEEEETTEEEEEESSEEEEEEHHHHHHH-EETTSPPPPBPPSEEEE--SSSS--PPPSEEEEEEPPTTTS-TTEEEEEEEE-SSEEEEEEEEEETTEEEEEEEEEEEPPTTEEEEEEEE-TTS-EEEEEEEEGGGGTS-TT---EEEEEEESS-TT-----S--PPEEEEEETT-TTTTT--EEEES-TTSEEEEE-TTBS-EEEEE-----------S-------S------------PPP------SS-TT----GGGS-GGG--HHHHHHHHHHHHHHHHSS-HHHHHTT-S-----GGGS-TT-BS--HHHHHHHHH-TTSHHHIIIIII--SS-PEEEEEETTTTEEEEEEE-SSSEEEEEEEE-SSTT-EEEEEEEE-TT-SS--EEEE----TTSS-HHHHHHHHHHHHHHHHHHHS-HHHHHHHHHHTTS------TT-

Radius of gyration: 28.61 Å; Cα contacts (8 Å, |Δi|>4): 1333; chains: 1; bounding box: 74×71×108 Å

Foldseek 3Di:
DDDDDDDDDDDDDDDDDDDDDDDDDDDDDDDDDDDDDDDDDDDDDDDDDDDDDDDDDDDDDDDDDDDDDDDDDDDDDDDDDDDDPDPPLPPQPWDKFWQDADDQFFFQDWDADPQAIWTWGQQFKIWGFGPPDDSPPDGPIFIDGDDDPVRQWTQLDKEWAADPVRWIKMKTKIWRPVLQPDPDDPPDQDQTKMKIFIWTQDPVGTDTPDMDIQFGAFQEDHRFKTWGQTGNLARFIKIAGPVVQWIATAPDDSFWDWQHWYDWDQWTWTDTQFKIFIFGVVQTVVQIDHPPDDTDHGYTLDMDGPPPVPPPRFTFPHKEKAFADCPPDDVQWGMWIWTDFLFKIWIWTWGDDPSDIDTHTQAMDTDDNQKFWQAWYAARNNQKIKTKMKGNVCQPPDVQWIKIWIWMDTSHDPPPPPPNPDGDIRTLDIHRNCLQQLQFHYWYHNDSQAWIWTHHNLFSTIIITGGPDPPPPDDDDDDDPDPPDPDDDDPDDDDPDDDDDPDPDPPDDPPPPDPQLSRDALVRDDLVSLLVSLVSSLQCVLPSHSSLSSSFPDFPADDCLQDPPQKAQPCPVVQCVQPPDLLHPQVCVRQWQVGSHGWAWGIARVVQRWTKTWTDDVQWIKIWIWGDDPDRNDIFIWIFIGGPPDSYTDTPDTPDPDSSRTNVNSSSSSSSSVCLSCQLNPNDPVSVVSSCVSRNSDDDDDDPPD

Sequence (706 aa):
MAPFHSISPPKRDQRRNDDIGGETKKGRRWERRRLRKPIVVPLPTPADSRAPTTQSDEEQSVPGTGVVRRDDAIQLVDVKPALSSSSPRADVGRRLCLLCPPTEGQATWILPSDHGVIRGTSDGFLSLINTTGKASTALSVLRWRPPGPCSGLAACSGAIGTDDRNTITIVVSYEDILSVPGLQSDSAPQMVPSMTYHLALTTDGFEVLGFRTKLARTLAFDGTWSLHALYDGETDLYVRNWLSDKYASLEFAPEEPILAAEIIGRRVVVISMRRISIFSLDSLDKAAVPRGTESTMVDSIAQFSDSTGDDSVHKAWSAAVRRTPTSTLSPSSFAIVVRRDGHRIYADELFDDEGRHECRPLSCVDIQGNCFVSALGIDFECTHVMWLQHPRNSSSDGLSGGSSTLLCIPLRPEHGSIAADGVEPLVLFCDQNSMSLKHCDLVAAQRPNEAVIIGQQYSSMTFVLEGEGKSHAVDAGKNAVGLDNILTKQEGTVDEDIQTPTQQDVSTSLADRRVSWMTKRPADLEDADIQTIIKWSIAMRQSPSPSIQSGRGTRVTLARTHLPDDCVMDIAYMEQRFYAFPDGAYNALLRGFGVPGIPSLVAYCPPTQKIWAGIRCEGFDLVYGLQEGDRLGEWTVETYTVFPGDTRMLPDGPIGHKSCLFDQDRLFADHARAMDYYDAVFGNATEKDAALFRLGIRNSALPQDL

Organism: Calocera viscosa (strain TUFC12733) (NCBI:txid1330018)

Solvent-accessible surface area (backbone atoms only — not comparable to full-atom values): 41828 Å² total; per-residue (Å²): 145,83,84,92,82,86,83,79,84,85,83,85,82,86,77,82,90,82,92,77,84,87,83,81,89,75,82,85,78,85,80,86,79,84,81,83,83,80,88,83,80,89,77,87,84,83,82,90,79,86,85,84,83,89,81,89,83,81,90,82,89,83,86,88,82,85,91,79,90,78,89,80,89,79,84,86,78,90,77,84,81,80,90,72,96,67,82,77,84,73,78,65,72,54,47,82,37,73,60,63,76,67,59,88,30,28,27,36,36,74,43,83,52,100,74,22,34,40,33,24,13,54,55,24,38,38,34,39,38,37,58,92,56,67,86,90,75,65,65,61,64,49,73,44,60,80,88,70,93,61,78,55,26,13,22,48,22,51,26,64,18,47,36,99,83,71,43,46,24,35,40,38,10,26,34,34,65,77,68,55,77,83,85,70,74,97,63,76,80,71,76,57,64,24,35,24,37,34,31,35,58,53,98,91,38,76,43,80,76,45,73,42,72,39,33,27,50,33,53,20,26,45,49,48,45,36,34,25,51,25,46,74,59,39,72,45,44,34,40,34,35,69,85,79,56,25,32,22,33,46,61,66,68,72,72,53,56,75,52,31,40,38,49,47,92,64,30,37,42,40,31,36,33,60,36,40,36,32,31,45,46,66,60,38,60,73,40,37,29,53,81,95,52,89,48,56,64,40,70,56,80,42,76,46,53,73,75,81,82,51,94,76,58,65,30,38,77,46,40,34,56,46,55,44,52,86,86,80,54,62,92,42,48,47,30,40,38,36,39,25,43,71,49,35,41,39,32,31,38,34,34,46,58,97,86,44,75,45,79,42,82,51,40,42,38,78,51,60,90,61,44,35,62,49,16,57,26,53,25,62,65,59,52,32,42,36,37,35,34,32,52,53,70,30,73,78,79,51,85,87,60,38,46,27,37,35,33,31,41,67,54,67,66,96,75,78,71,85,59,44,70,76,70,77,68,44,77,69,45,72,40,72,76,16,61,72,52,56,63,28,47,37,40,45,27,62,40,89,74,46,46,32,38,40,25,22,65,50,15,31,44,33,33,33,36,38,44,69,72,78,79,77,76,69,92,73,77,92,79,78,82,79,84,83,81,87,79,76,86,81,90,67,89,75,79,90,75,79,82,76,76,82,78,77,84,79,86,70,90,70,89,78,66,70,81,50,66,63,76,47,56,64,92,71,56,50,69,70,40,53,54,49,52,53,55,47,30,56,50,35,74,73,42,66,39,57,39,66,61,40,66,45,72,55,68,42,79,76,58,72,72,52,47,65,92,71,46,36,67,87,36,76,81,48,50,58,57,37,73,67,37,80,70,24,67,51,36,41,39,50,32,24,57,56,47,78,53,80,64,31,84,46,33,36,23,71,93,72,59,29,38,28,30,18,33,57,53,92,80,33,33,42,36,36,45,36,28,74,49,101,47,94,79,39,70,48,49,37,39,29,67,41,46,86,85,63,73,61,67,53,72,74,54,73,63,63,89,54,68,39,61,41,38,58,34,53,36,51,42,50,41,54,52,47,53,31,49,46,22,49,71,73,39,56,77,66,46,19,48,52,23,31,29,48,56,26,56,44,83,67,72,75,70,90,88,115

pLDDT: mean 70.42, std 22.77, range [22.94, 97.88]

Nearest PDB structures (foldseek):
  5mc6-assembly1_k  TM=5.232E-01  e=4.270E-06  Saccharomyces cerevisiae S288C
  8qca-assembly1_C  TM=4.999E-01  e=2.120E-05  Saccharomyces cerevisiae
  4buj-assembly2_G  TM=4.700E-01  e=1.570E-05  Saccharomyces cerevisiae S288C
  4buj-assembly1_D  TM=4.721E-01  e=4.065E-05  Saccharomyces cerevisiae S288C
  7wkk-assembly1_d  TM=4.394E-01  e=8.624E-04  Xenopus laevis